Protein AF-A0A9P5NQZ1-F1 (afdb_monomer)

Secondary structure (DSSP, 8-state):
-PPPPP--SSSSTTTS---SS-------TT-----HHHHHHTTEEEEEEESHHHH-TT--S---EEEEEEESSHHHHHHHHH-HHHHHHHHT-SEESS-----S-S----SEEEEEEE-TTS-EEEEEEEEHHHHHHHHHSSS--EEEEEESS---EEEEEETTEEEEEE--EEEEETTEEEEEEESEEEPPP-TTS-EEEEE-HHHHHHHHSEEEEE-HHHHHHHHHHHHHHHHSTTEE--SSGGGGSTTGGG--HHHHHHHHTT-GGGTSPPP---------SEEB--S---HHHHHHHHHHHHHHHHHH--------TTTT-GGGEEEEEE--SS--S-EEEEEEESS-TT-EEEEEE-TTHHHHHHHHHHGGGGGGGB---SEEETTTTEEEEE---EEEHHHHHHHHHHS-TT-HHHHHHHHHHHHHHHHHHHHHHHHHHHH-B-PPP-STHHHHHHHHHGGGHHHHHH-TT-EEETTEEE-HHHHHH-EEEETTEEE--HHHHHHHHHHHHT--S-BEEE-SS-SGGGEEEE-TT-SSTT-EEE---TT-EEE-HHHHHHHHHHHHHSHHHHTTTTTT--TTTTSSEEEEEETTEEEEEE-----HHHHHHHHHHIIIIIHHHHHHHHHTT---TTHHHHHHHHHHHHHHHSS--TT-HHHHHHHHHHHHHHHT--SS-TT--

Sequence (689 aa):
MELPGSNEKQSQVEQEQIRTGPIVAEKWHLGFRYTDRTIKDHNIVGLLAGGSASYNASQTVPRDWDGLIILKDYESVLRLLSDQDALSELLGVGLCKDPMWWSRNGPLEFDAARFCGHTTSGLKKSVKIVAADRLKASLKEPNASGIKILSQKDVRLYSMTYNGGHSWRVQPVTSVSDQLFILHDADIFLSPKDNSGHQYACFGCTMDMLLTGKWIYSTQDTAKLEEYVVRKYSATQGIWIPEDWTTIFSQNTRFPISFRNNLRLRGWERLLPSPSSLPFAMLGNLFWLEDSTPVESIINHFKAKNEAAVSEATTEAVTYPNLHDREKWVSTPIISLFSSNSTALKLTSVQDPGVSVFQKRTAQWKGELAGASQLRVLGNRIHQALHFDPVEGVVYYPWFPGTTIADLRKQYFDLTSMSSEAYELFRVILEAEMRKAEDILTLYCNTTGRQPSETNIQQFFCDRILDGQRLCFLYPLGLTLGGMSYTVDQILSWSVRVNGKHYSCLATTFKEALALLSIEDITVIGLGDGHGGNVLVGEKGDSSAEALRYIDYEAAGRHSPWLDMAKPIYNDVFYSIFYADLLGRDLFADGTVQIKIQEYGVDIKFVFFPDDLTCGIWQVKKQYLLDPFVNYIQSQGFNTDNWNRKVGLALLCCALLTRNFSTRPDLFFANMALGVILAQWNGSNILEF

Solvent-accessible surface area (backbone atoms only — not comparable to full-atom values): 38124 Å² total; per-residue (Å²): 138,88,80,85,84,82,84,81,76,70,73,65,70,75,72,73,69,82,65,96,59,70,60,71,55,75,91,66,88,81,48,66,47,73,50,78,59,59,38,58,82,34,41,51,40,30,33,30,39,17,53,70,59,51,50,39,86,86,64,85,72,91,64,50,36,38,33,41,39,30,16,60,34,62,67,33,44,55,53,42,70,72,33,59,64,62,50,28,42,32,55,46,33,73,42,68,85,61,82,80,79,88,63,90,84,66,90,80,88,60,52,28,38,52,49,57,28,23,26,86,87,68,41,46,39,35,34,39,40,32,15,47,54,55,52,53,51,58,45,65,43,73,57,60,44,65,43,33,27,37,25,66,64,89,68,42,72,40,84,33,68,53,99,90,42,76,30,36,37,50,36,60,66,46,76,73,48,102,61,32,24,34,33,37,44,23,47,38,26,35,33,65,62,47,102,86,61,40,20,48,56,30,40,10,73,68,46,34,40,65,68,68,26,42,71,57,36,45,44,80,78,50,64,54,49,52,54,37,52,48,47,36,59,44,60,42,80,56,57,56,40,55,87,63,54,67,60,35,36,62,61,37,86,69,48,45,69,70,42,51,52,55,56,58,74,68,50,56,73,80,58,41,66,80,59,63,90,69,84,81,70,88,72,70,52,49,28,31,55,87,52,77,70,61,46,65,63,59,49,58,50,44,54,59,47,51,69,55,54,74,72,67,79,75,76,82,77,72,74,69,88,64,82,81,50,63,92,44,44,50,77,42,80,49,81,59,94,68,50,85,83,57,53,40,31,40,34,32,28,67,88,44,76,89,45,50,33,33,38,39,40,29,96,50,48,68,36,26,56,51,11,43,59,68,47,48,84,58,47,87,31,44,68,63,70,64,48,72,41,82,89,78,24,33,41,31,26,70,54,71,77,51,48,31,44,41,58,50,47,51,54,40,68,77,42,62,96,82,40,75,64,34,54,49,43,50,50,53,49,50,50,51,50,47,54,48,24,42,56,50,38,44,40,31,73,72,42,58,43,76,60,78,62,76,35,62,58,63,56,50,57,42,54,38,43,47,92,42,46,36,48,42,69,54,25,77,81,21,42,67,54,98,90,44,75,41,48,53,69,57,60,31,62,18,40,37,28,47,72,86,44,80,49,77,24,50,51,60,52,37,53,49,35,45,67,55,59,75,56,79,78,46,20,14,45,40,56,36,49,67,22,36,49,26,28,31,40,35,59,93,80,56,92,67,75,65,46,54,32,53,48,66,26,52,50,15,29,32,27,45,57,48,58,34,47,17,47,30,50,43,56,49,42,43,34,79,60,80,40,19,71,85,68,72,52,56,42,52,83,74,56,34,32,46,79,45,82,52,100,66,27,39,41,34,45,70,57,81,82,79,51,73,64,34,50,49,46,42,49,38,47,39,67,51,22,49,52,44,47,53,54,44,42,47,76,71,69,48,86,62,82,60,50,43,40,44,28,12,34,35,30,23,45,48,45,59,63,69,66,70,38,58,93,36,56,47,51,43,52,47,28,46,48,52,15,62,54,36,32,70,35,80,72,68,72,90,79,74,129

InterPro domains:
  IPR011009 Protein kinase-like domain superfamily [SSF56112] (351-578)

Foldseek 3Di:
DDDDDDDPPPPPVVVPPPDQDKPQDDPDPLQFQDDPCLCVVLQWAFKWKDDLPQQDPPDPDHAAIEIETEHAAPVSQVVVLVCVVSVCNRRQAPAFPQNDPPDPQDDQDFFWEKGWHAHPVGHIYIYIYGYLVSLVVCLPPLAWFWGFYKYQDPDQWDWFQAPNDIFIEGWAWADLDLRIITTRFIQKWWFPQDPVRAIAIAGTPVLLNLLLTDINTHHPSSVVSVVSSLLSVQSHPRYAAAPLNCSSYRCSVSHDPVSSVVSVVVVSCVNHDDHDPDDDDDTFRYIYRPDAHPLVSSLVSLQSLLVVLVPPPDDDQPADPPPVVCVQWDWDWDDLVQDDQWTWIWTAGNVHRVFIKIKIAHPLLVLQQVQLVQLCSLPPQEFHFSDADNVRRMTITGDFQWDFLLVLVLVLLVDDCPDPSNVVSLVLSLSLLLVVLSSQQSQFSNFKDQDDFPFCLLVVLLVCLVVVVLVCVLAVQAADDPNDHDDPVLQQQAFEAEPNDTFHRNNVLSVVLNVPSNDRLMKTFAQQQQARSQWTWHDPDPPSPTRIHGHDSSRTGIDDPLLRLQLNLQCLLVVCLLCVVVSVDQCVVVVQWDWDDDPRHIYIYHDDDGDSSSVSSLCSCLSSHPVSSLVSVVVVVRDCPCSQLNNLSSNLCSLARPHRCNVRVSSNVNSNSLSRLSNPGDSDRSRDD

pLDDT: mean 85.13, std 14.6, range [32.5, 98.44]

Mean predicted aligned error: 7.92 Å

Organism: Gymnopilus junonius (NCBI:txid109634)

Radius of gyration: 28.87 Å; Cα contacts (8 Å, |Δi|>4): 1225; chains: 1; bounding box: 65×89×86 Å

Structure (mmCIF, N/CA/C/O backbone):
data_AF-A0A9P5NQZ1-F1
#
_entry.id   AF-A0A9P5NQZ1-F1
#
loop_
_atom_site.group_PDB
_atom_site.id
_atom_site.type_symbol
_atom_site.label_atom_id
_atom_site.label_alt_id
_atom_site.label_comp_id
_atom_site.label_asym_id
_atom_site.label_entity_id
_atom_site.label_seq_id
_atom_site.pdbx_PDB_ins_code
_atom_site.Cartn_x
_atom_site.Cartn_y
_atom_site.Cartn_z
_atom_site.occupancy
_atom_site.B_iso_or_equiv
_atom_site.auth_seq_id
_atom_site.auth_comp_id
_atom_site.auth_asym_id
_atom_site.auth_atom_id
_atom_site.pdbx_PDB_model_num
ATOM 1 N N . MET A 1 1 ? -20.304 60.072 47.234 1.00 39.53 1 MET A N 1
ATOM 2 C CA . MET A 1 1 ? -20.923 59.050 46.366 1.00 39.53 1 MET A CA 1
ATOM 3 C C . MET A 1 1 ? -20.087 57.800 46.512 1.00 39.53 1 MET A C 1
ATOM 5 O O . MET A 1 1 ? -19.016 57.719 45.931 1.00 39.53 1 MET A O 1
ATOM 9 N N . GLU A 1 2 ? -20.524 56.915 47.398 1.00 32.50 2 GLU A N 1
ATOM 10 C CA . GLU A 1 2 ? -19.898 55.620 47.655 1.00 32.50 2 GLU A CA 1
ATOM 11 C C . GLU A 1 2 ? -20.460 54.605 46.655 1.00 32.50 2 GLU A C 1
ATOM 13 O O . GLU A 1 2 ? -21.674 54.536 46.456 1.00 32.50 2 GLU A O 1
ATOM 18 N N . LEU A 1 3 ? -19.575 53.856 45.998 1.00 35.09 3 LEU A N 1
ATOM 19 C CA . LEU A 1 3 ? -19.922 52.697 45.177 1.00 35.09 3 LEU A CA 1
ATOM 20 C C . LEU A 1 3 ? -19.773 51.422 46.028 1.00 35.09 3 LEU A C 1
ATOM 22 O O . LEU A 1 3 ? -18.853 51.354 46.845 1.00 35.09 3 LEU A O 1
ATOM 26 N N . PRO A 1 4 ? -20.657 50.422 45.863 1.00 47.75 4 PRO A N 1
ATOM 27 C CA . PRO A 1 4 ? -20.687 49.240 46.713 1.00 47.75 4 PRO A CA 1
ATOM 28 C C . PRO A 1 4 ? -19.607 48.218 46.333 1.00 47.75 4 PRO A C 1
ATOM 30 O O . PRO A 1 4 ? -19.247 48.059 45.166 1.00 47.75 4 PRO A O 1
ATOM 33 N N . GLY A 1 5 ? -19.116 47.524 47.362 1.00 34.97 5 GLY A N 1
ATOM 34 C CA . GLY A 1 5 ? -18.046 46.535 47.300 1.00 34.97 5 GLY A CA 1
ATOM 35 C C . GLY A 1 5 ? -18.376 45.282 46.487 1.00 34.97 5 GLY A C 1
ATOM 36 O O . GLY A 1 5 ? -19.503 44.787 46.461 1.00 34.97 5 GLY A O 1
ATOM 37 N N . SER A 1 6 ? -17.336 44.768 45.839 1.00 39.81 6 SER A N 1
ATOM 38 C CA . SER A 1 6 ? -17.304 43.538 45.059 1.00 39.81 6 SER A CA 1
ATOM 39 C C . SER A 1 6 ? -17.392 42.292 45.946 1.00 39.81 6 SER A C 1
ATOM 41 O O . SER A 1 6 ? -16.604 42.098 46.871 1.00 39.81 6 SER A O 1
ATOM 43 N N . ASN A 1 7 ? -18.344 41.418 45.617 1.00 43.94 7 ASN A N 1
ATOM 44 C CA . ASN A 1 7 ? -18.480 40.065 46.151 1.00 43.94 7 ASN A CA 1
ATOM 45 C C . ASN A 1 7 ? -17.353 39.169 45.610 1.00 43.94 7 ASN A C 1
ATOM 47 O O . ASN A 1 7 ? -17.479 38.563 44.551 1.00 43.94 7 ASN A O 1
ATOM 51 N N . GLU A 1 8 ? -16.261 39.058 46.359 1.00 42.00 8 GLU A N 1
ATOM 52 C CA . GLU A 1 8 ? -15.104 38.212 46.022 1.00 42.00 8 GLU A CA 1
ATOM 53 C C . GLU A 1 8 ? -15.165 36.810 46.671 1.00 42.00 8 GLU A C 1
ATOM 55 O O . GLU A 1 8 ? -14.197 36.060 46.666 1.00 42.00 8 GLU A O 1
ATOM 60 N N . LYS A 1 9 ? -16.319 36.416 47.231 1.00 40.47 9 LYS A N 1
ATOM 61 C CA . LYS A 1 9 ? -16.492 35.129 47.939 1.00 40.47 9 LYS A CA 1
ATOM 62 C C . LYS A 1 9 ? -17.276 34.050 47.187 1.00 40.47 9 LYS A C 1
ATOM 64 O O . LYS A 1 9 ? -17.522 32.991 47.755 1.00 40.47 9 LYS A O 1
ATOM 69 N N . GLN A 1 10 ? -17.639 34.269 45.922 1.00 38.12 10 GLN A N 1
ATOM 70 C CA . GLN A 1 10 ? -18.381 33.274 45.130 1.00 38.12 10 GLN A CA 1
ATOM 71 C C . GLN A 1 10 ? -17.533 32.457 44.140 1.00 38.12 10 GLN A C 1
ATOM 73 O O . GLN A 1 10 ? -18.038 31.465 43.633 1.00 38.12 10 GLN A O 1
ATOM 78 N N . SER A 1 11 ? -16.249 32.774 43.918 1.00 41.50 11 SER A N 1
ATOM 79 C CA . SER A 1 11 ? -15.412 32.021 42.960 1.00 41.50 11 SER A CA 1
ATOM 80 C C . SER A 1 11 ? -14.599 30.866 43.563 1.00 41.50 11 SER A C 1
ATOM 82 O O . SER A 1 11 ? -14.105 30.027 42.816 1.00 41.50 11 SER A O 1
ATOM 84 N N . GLN A 1 12 ? -14.479 30.769 44.893 1.00 36.50 12 GLN A 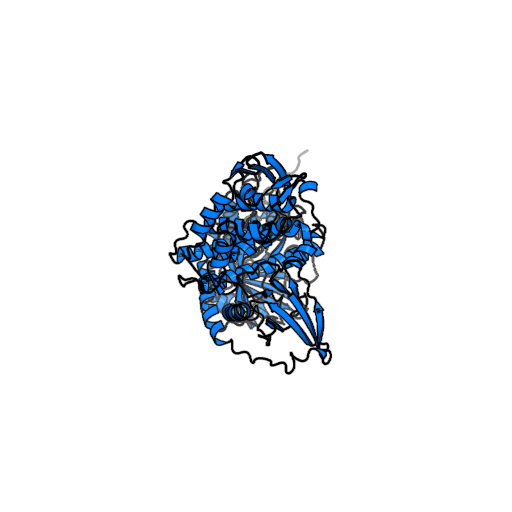N 1
ATOM 85 C CA . GLN A 1 12 ? -13.724 29.681 45.539 1.00 36.50 12 GLN A CA 1
ATOM 86 C C . GLN A 1 12 ? -14.581 28.466 45.925 1.00 36.50 12 GLN A C 1
ATOM 88 O O . GLN A 1 12 ? -14.049 27.372 46.075 1.00 36.50 12 GLN A O 1
ATOM 93 N N . VAL A 1 13 ? -15.908 28.606 46.015 1.00 37.56 13 VAL A N 1
ATOM 94 C CA . VAL A 1 13 ? -16.795 27.492 46.412 1.00 37.56 13 VAL A CA 1
ATOM 95 C C . VAL A 1 13 ? -17.155 26.573 45.230 1.00 37.56 13 VAL A C 1
ATOM 97 O O . VAL A 1 13 ? -17.507 25.417 45.445 1.00 37.56 13 VAL A O 1
ATOM 100 N N . GLU A 1 14 ? -16.978 27.017 43.979 1.00 38.06 14 GLU A N 1
ATOM 101 C CA . GLU A 1 14 ? -17.179 26.169 42.787 1.00 38.06 14 GLU A CA 1
ATOM 102 C C . GLU A 1 14 ? -15.928 25.386 42.348 1.00 38.06 14 GLU A C 1
ATOM 104 O O . GLU A 1 14 ? -16.050 24.448 41.563 1.00 38.06 14 GLU A O 1
ATOM 109 N N . GLN A 1 15 ? -14.735 25.694 42.875 1.00 37.09 15 GLN A N 1
ATOM 110 C CA . GLN A 1 15 ? -13.500 24.980 42.508 1.00 37.09 15 GLN A CA 1
ATOM 111 C C . GLN A 1 15 ? -13.122 23.825 43.454 1.00 37.09 15 GLN A C 1
ATOM 113 O O . GLN A 1 15 ? -12.285 23.003 43.091 1.00 37.09 15 GLN A O 1
ATOM 118 N N . GLU A 1 16 ? -13.769 23.689 44.618 1.00 34.66 16 GLU A N 1
ATOM 119 C CA . GLU A 1 16 ? -13.409 22.680 45.636 1.00 34.66 16 GLU A CA 1
ATOM 120 C C . GLU A 1 16 ? -14.413 21.519 45.801 1.00 34.66 16 GLU A C 1
ATOM 122 O O . GLU A 1 16 ? -14.252 20.667 46.673 1.00 34.66 16 GLU A O 1
ATOM 127 N N . GLN A 1 17 ? -15.420 21.402 44.926 1.00 34.56 17 GLN A N 1
ATOM 128 C CA . GLN A 1 17 ? -16.344 20.254 44.889 1.00 34.56 17 GLN A CA 1
ATOM 129 C C . GLN A 1 17 ? -16.110 19.315 43.693 1.00 34.56 17 GLN A C 1
ATOM 131 O O . GLN A 1 17 ? -17.052 18.847 43.056 1.00 34.56 17 GLN A O 1
ATOM 136 N N . ILE A 1 18 ? -14.857 18.936 43.428 1.00 41.06 18 ILE A N 1
ATOM 137 C CA . ILE A 1 18 ? -14.577 17.720 42.646 1.00 41.06 18 ILE A CA 1
ATOM 138 C C . ILE A 1 18 ? -14.671 16.528 43.607 1.00 41.06 18 ILE A C 1
ATOM 140 O O . ILE A 1 18 ? -13.705 16.083 44.222 1.00 41.06 18 ILE A O 1
ATOM 144 N N . ARG A 1 19 ? -15.912 16.069 43.792 1.00 38.12 19 ARG A N 1
ATOM 145 C CA . ARG A 1 19 ? -16.296 14.899 44.589 1.00 38.12 19 ARG A CA 1
ATOM 146 C C . ARG A 1 19 ? -15.542 13.650 44.120 1.00 38.12 19 ARG A C 1
ATOM 148 O O . ARG A 1 19 ? -15.559 13.311 42.945 1.00 38.12 19 ARG A O 1
ATOM 155 N N . THR A 1 20 ? -14.987 12.903 45.068 1.00 42.62 20 THR A N 1
ATOM 156 C CA . THR A 1 20 ? -14.274 11.624 44.886 1.00 42.62 20 THR A CA 1
ATOM 157 C C . THR A 1 20 ? -15.181 10.416 44.595 1.00 42.62 20 THR A C 1
ATOM 159 O O . THR A 1 20 ? -14.721 9.276 44.657 1.00 42.62 20 THR A O 1
ATOM 162 N N . GLY A 1 21 ? -16.456 10.637 44.261 1.00 43.50 21 GLY A N 1
ATOM 163 C CA . GLY A 1 21 ? -17.379 9.591 43.809 1.00 43.50 21 GLY A CA 1
ATOM 164 C C . GLY A 1 21 ? -17.393 9.462 42.280 1.00 43.50 21 GLY A C 1
ATOM 165 O O . GLY A 1 21 ? -17.012 10.411 41.595 1.00 43.50 21 GLY A O 1
ATOM 166 N N . PRO A 1 22 ? -17.834 8.321 41.717 1.00 48.22 22 PRO A N 1
ATOM 167 C CA . PRO A 1 22 ? -18.026 8.200 40.274 1.00 48.22 22 PRO A CA 1
ATOM 168 C C . PRO A 1 22 ? -18.966 9.310 39.789 1.00 48.22 22 PRO A C 1
ATOM 170 O O . PRO A 1 22 ? -20.058 9.491 40.333 1.00 48.22 22 PRO A O 1
ATOM 173 N N . ILE A 1 23 ? -18.533 10.068 38.779 1.00 50.69 23 ILE A N 1
ATOM 174 C CA . ILE A 1 23 ? -19.374 11.063 38.111 1.00 50.69 23 ILE A CA 1
ATOM 175 C C . ILE A 1 23 ? -20.426 10.282 37.324 1.00 50.69 23 ILE A C 1
ATOM 177 O O . ILE A 1 23 ? -20.206 9.888 36.182 1.00 50.69 23 ILE A O 1
ATOM 181 N N . VAL A 1 24 ? -21.569 10.020 37.953 1.00 48.69 24 VAL A N 1
ATOM 182 C CA . VAL A 1 24 ? -22.776 9.608 37.240 1.00 48.69 24 VAL A CA 1
ATOM 183 C C . VAL A 1 24 ? -23.344 10.890 36.649 1.00 48.69 24 VAL A C 1
ATOM 185 O O . VAL A 1 24 ? -24.091 11.611 37.310 1.00 48.69 24 VAL A O 1
ATOM 188 N N . ALA A 1 25 ? -22.913 11.229 35.433 1.00 49.88 25 ALA A N 1
ATOM 189 C CA . ALA A 1 25 ? -23.568 12.284 34.673 1.00 49.88 25 ALA A CA 1
ATOM 190 C C . ALA A 1 25 ? -25.067 11.946 34.602 1.00 49.88 25 ALA A C 1
ATOM 192 O O . ALA A 1 25 ? -25.410 10.769 34.451 1.00 49.88 25 ALA A O 1
ATOM 193 N N . GLU A 1 26 ? -25.947 12.948 34.751 1.00 47.88 26 GLU A N 1
ATOM 194 C CA . GLU A 1 26 ? -27.403 12.814 34.561 1.00 47.88 26 GLU A CA 1
ATOM 195 C C . GLU A 1 26 ? -27.695 11.807 33.451 1.00 47.88 26 GLU A C 1
ATOM 197 O O . GLU A 1 26 ? -27.022 11.874 32.434 1.00 47.88 26 GLU A O 1
ATOM 202 N N . LYS A 1 27 ? -28.624 10.856 33.622 1.00 51.75 27 LYS A N 1
ATOM 203 C CA . LYS A 1 27 ? -28.906 9.798 32.631 1.00 51.75 27 LYS A CA 1
ATOM 204 C C . LYS A 1 27 ? -29.138 10.390 31.232 1.00 51.75 27 LYS A C 1
ATOM 206 O O . LYS A 1 27 ? -30.264 10.689 30.848 1.00 51.75 27 LYS A O 1
ATOM 211 N N . TRP A 1 28 ? -28.067 10.550 30.463 1.00 52.44 28 TRP A N 1
ATOM 212 C CA . TRP A 1 28 ? -28.120 11.082 29.115 1.00 52.44 28 TRP A CA 1
ATOM 213 C C . TRP A 1 28 ? -28.753 10.010 28.235 1.00 52.44 28 TRP A C 1
ATOM 215 O O . TRP A 1 28 ? -28.362 8.842 28.266 1.00 52.44 28 TRP A O 1
ATOM 225 N N . HIS A 1 29 ? -29.718 10.413 27.411 1.00 59.75 29 HIS A N 1
ATOM 226 C CA . HIS A 1 29 ? -30.444 9.554 26.473 1.00 59.75 29 HIS A CA 1
ATOM 227 C C . HIS A 1 29 ? -29.582 9.059 25.289 1.00 59.75 29 HIS A C 1
ATOM 229 O O . HIS A 1 29 ? -30.100 8.812 24.206 1.00 59.75 29 HIS A O 1
ATOM 235 N N . LEU A 1 30 ? -28.269 8.870 25.467 1.00 63.72 30 LEU A N 1
ATOM 236 C CA . LEU A 1 30 ? -27.383 8.281 24.448 1.00 63.72 30 LEU A CA 1
ATOM 237 C C . LEU A 1 30 ? -27.622 6.769 24.273 1.00 63.72 30 LEU A C 1
ATOM 239 O O . LEU A 1 30 ? -27.078 6.126 23.373 1.00 63.72 30 LEU A O 1
ATOM 243 N N . GLY A 1 31 ? -28.502 6.199 25.102 1.00 63.38 31 GLY A N 1
ATOM 244 C CA . GLY A 1 31 ? -29.065 4.874 24.893 1.00 63.38 31 GLY A CA 1
ATOM 245 C C . GLY A 1 31 ? -28.132 3.731 25.276 1.00 63.38 31 GLY A C 1
ATOM 246 O O . GLY A 1 31 ? -28.363 2.620 24.802 1.00 63.38 31 GLY A O 1
ATOM 247 N N . PHE A 1 32 ? -27.115 3.984 26.104 1.00 70.31 32 PHE A N 1
ATOM 248 C CA . PHE A 1 32 ? -26.500 2.921 26.895 1.00 70.31 32 PHE A CA 1
ATOM 249 C C . PHE A 1 32 ? -27.505 2.451 27.946 1.00 70.31 32 PHE A C 1
ATOM 251 O O . PHE A 1 32 ? -28.112 3.271 28.640 1.00 70.31 32 PHE A O 1
ATOM 258 N N . ARG A 1 33 ? -27.686 1.138 28.063 1.00 77.00 33 ARG A N 1
ATOM 259 C CA . ARG A 1 33 ? -28.499 0.522 29.113 1.00 77.00 33 ARG A CA 1
ATOM 260 C C . ARG A 1 33 ? -27.576 -0.367 29.925 1.00 77.00 33 ARG A C 1
ATOM 262 O O . ARG A 1 33 ? -27.416 -1.536 29.621 1.00 77.00 33 ARG A O 1
ATOM 269 N N . TYR A 1 34 ? -26.908 0.212 30.915 1.00 76.50 34 TYR A N 1
ATOM 270 C CA . TYR A 1 34 ? -26.087 -0.569 31.831 1.00 76.50 34 TYR A CA 1
ATOM 271 C C . TYR A 1 34 ? -26.797 -0.731 33.166 1.00 76.50 34 TYR A C 1
ATOM 273 O O . TYR A 1 34 ? -27.486 0.173 33.646 1.00 76.50 34 TYR A O 1
ATOM 281 N N . THR A 1 35 ? -26.587 -1.888 33.776 1.00 81.44 35 THR A N 1
ATOM 282 C CA . THR A 1 35 ? -26.879 -2.105 35.187 1.00 81.44 35 THR A CA 1
ATOM 283 C C . THR A 1 35 ? -25.578 -2.010 35.982 1.00 81.44 35 THR A C 1
ATOM 285 O O . THR A 1 35 ? -24.496 -2.294 35.460 1.00 81.44 35 THR A O 1
ATOM 288 N N . ASP A 1 36 ? -25.664 -1.650 37.265 1.00 85.38 36 ASP A N 1
ATOM 289 C CA . ASP A 1 36 ? -24.504 -1.714 38.171 1.00 85.38 36 ASP A CA 1
ATOM 290 C C . ASP A 1 36 ? -23.893 -3.119 38.203 1.00 85.38 36 ASP A C 1
ATOM 292 O O . ASP A 1 36 ? -22.697 -3.279 38.437 1.00 85.38 36 ASP A O 1
ATOM 296 N N . ARG A 1 37 ? -24.722 -4.137 37.946 1.00 87.88 37 ARG A N 1
ATOM 297 C CA . ARG A 1 37 ? -24.302 -5.523 37.803 1.00 87.88 37 ARG A CA 1
ATOM 298 C C . ARG A 1 37 ? -23.396 -5.705 36.585 1.00 87.88 37 ARG A C 1
ATOM 300 O O . ARG A 1 37 ? -22.275 -6.147 36.772 1.00 87.88 37 ARG A O 1
ATOM 307 N N . THR A 1 38 ? -23.806 -5.287 35.386 1.00 90.81 38 THR A N 1
ATOM 308 C CA . THR A 1 38 ? -22.975 -5.399 34.169 1.00 90.81 38 THR A CA 1
ATOM 309 C C . THR A 1 38 ? -21.626 -4.685 34.329 1.00 90.81 38 THR A C 1
ATOM 311 O O . THR A 1 38 ? -20.588 -5.224 33.956 1.00 90.81 38 THR A O 1
ATOM 314 N N . ILE A 1 39 ? -21.604 -3.491 34.937 1.00 92.19 39 ILE A N 1
ATOM 315 C CA . ILE A 1 39 ? -20.343 -2.774 35.203 1.00 92.19 39 ILE A CA 1
ATOM 316 C C . ILE A 1 39 ? -19.417 -3.592 36.113 1.00 92.19 39 ILE A C 1
ATOM 318 O O . ILE A 1 39 ? -18.221 -3.693 35.833 1.00 92.19 39 ILE A O 1
ATOM 322 N N . LYS A 1 40 ? -19.957 -4.173 37.191 1.00 92.88 40 LYS A N 1
ATOM 323 C CA . LYS A 1 40 ? -19.186 -4.953 38.171 1.00 92.88 40 LYS A CA 1
ATOM 324 C C . LYS A 1 40 ? -18.750 -6.312 37.624 1.00 92.88 40 LYS A C 1
ATOM 326 O O . LYS A 1 40 ? -17.569 -6.630 37.715 1.00 92.88 40 LYS A O 1
ATOM 331 N N . ASP A 1 41 ? -19.662 -7.071 37.024 1.00 94.81 41 ASP A N 1
ATOM 332 C CA . ASP A 1 41 ? -19.429 -8.441 36.543 1.00 94.81 41 ASP A CA 1
ATOM 333 C C . ASP A 1 41 ? -18.336 -8.478 35.449 1.00 94.81 41 ASP A C 1
ATOM 335 O O . ASP A 1 41 ? -17.543 -9.424 35.365 1.00 94.81 41 ASP A O 1
ATOM 339 N N . HIS A 1 42 ? -18.217 -7.398 34.666 1.00 95.88 42 HIS A N 1
ATOM 340 C CA . HIS A 1 42 ? -17.207 -7.259 33.613 1.00 95.88 42 HIS A CA 1
ATOM 341 C C . HIS A 1 42 ? -16.046 -6.318 33.963 1.00 95.88 42 HIS A C 1
ATOM 343 O O . HIS A 1 42 ? -15.214 -6.063 33.103 1.00 95.88 42 HIS A O 1
ATOM 349 N N . ASN A 1 43 ? -15.935 -5.806 35.195 1.00 96.62 43 ASN A N 1
ATOM 350 C CA . ASN A 1 43 ? -14.869 -4.870 35.592 1.00 96.62 43 ASN A CA 1
ATOM 351 C C . ASN A 1 43 ? -14.722 -3.658 34.644 1.00 96.62 43 ASN A C 1
ATOM 353 O O . ASN A 1 43 ? -13.608 -3.268 34.269 1.00 96.62 43 ASN A O 1
ATOM 357 N N . ILE A 1 44 ? -15.843 -3.064 34.234 1.00 96.50 44 ILE A N 1
ATOM 358 C CA . ILE A 1 44 ? -15.831 -1.853 33.412 1.00 96.50 44 ILE A CA 1
ATOM 359 C C . ILE A 1 44 ? -15.322 -0.700 34.283 1.00 96.50 44 ILE A C 1
ATOM 361 O O . ILE A 1 44 ? -15.860 -0.432 35.359 1.00 96.50 44 ILE A O 1
ATOM 365 N N . VAL A 1 45 ? -14.284 -0.005 33.815 1.00 96.56 45 VAL A N 1
ATOM 366 C CA . VAL A 1 45 ? -13.689 1.162 34.493 1.00 96.56 45 VAL A CA 1
ATOM 367 C C . VAL A 1 45 ? -13.978 2.476 33.768 1.00 96.56 45 VAL A C 1
ATOM 369 O O . VAL A 1 45 ? -13.778 3.544 34.347 1.00 96.56 45 VAL A O 1
ATOM 372 N N . GLY A 1 46 ? -14.471 2.403 32.529 1.00 96.00 46 GLY A N 1
ATOM 373 C CA . GLY A 1 46 ? -14.822 3.561 31.720 1.00 96.00 46 GLY A CA 1
ATOM 374 C C . GLY A 1 46 ? -15.803 3.237 30.595 1.00 96.00 46 GLY A C 1
ATOM 375 O O . GLY A 1 46 ? -15.682 2.205 29.941 1.00 96.00 46 GLY A O 1
ATOM 376 N N . LEU A 1 47 ? -16.751 4.140 30.353 1.00 95.62 47 LEU A N 1
ATOM 377 C CA . LEU A 1 47 ? -17.655 4.145 29.203 1.00 95.62 47 LEU A CA 1
ATOM 378 C C . LEU A 1 47 ? -17.676 5.549 28.603 1.00 95.62 47 LEU A C 1
ATOM 380 O O . LEU A 1 47 ? -18.053 6.506 29.286 1.00 95.62 47 LEU A O 1
ATOM 384 N N . LEU A 1 48 ? -17.319 5.658 27.326 1.00 93.94 48 LEU A N 1
ATOM 385 C CA . LEU A 1 48 ? -17.408 6.896 26.561 1.00 93.94 48 LEU A CA 1
ATOM 386 C C . LEU A 1 48 ? -18.335 6.736 25.362 1.00 93.94 48 LEU A C 1
ATOM 388 O O . LEU A 1 48 ? -18.307 5.721 24.664 1.00 93.94 48 LEU A O 1
ATOM 392 N N . ALA A 1 49 ? -19.082 7.799 25.084 1.00 92.38 49 ALA A N 1
ATOM 393 C CA . ALA A 1 49 ? -19.780 7.997 23.823 1.00 92.38 49 ALA A CA 1
ATOM 394 C C . ALA A 1 49 ? -19.164 9.175 23.067 1.00 92.38 49 ALA A C 1
ATOM 396 O O . ALA A 1 49 ? -19.034 10.272 23.612 1.00 92.38 49 ALA A O 1
ATOM 397 N N . GLY A 1 50 ? -18.821 8.957 21.807 1.00 89.62 50 GLY A N 1
ATOM 398 C CA . GLY A 1 50 ? -18.347 9.969 20.876 1.00 89.62 50 GLY A CA 1
ATOM 399 C C . GLY A 1 50 ? -19.192 10.068 19.606 1.00 89.62 50 GLY A C 1
ATOM 400 O O . GLY A 1 50 ? -20.342 9.626 19.542 1.00 89.62 50 GLY A O 1
ATOM 401 N N . GLY A 1 51 ? -18.596 10.658 18.570 1.00 82.06 51 GLY A N 1
ATOM 402 C CA . GLY A 1 51 ? -19.253 10.916 17.290 1.00 82.06 51 GLY A CA 1
ATOM 403 C C . GLY A 1 51 ? -20.140 12.163 17.312 1.00 82.06 51 GLY A C 1
ATOM 404 O O . GLY A 1 51 ? -20.221 12.891 18.297 1.00 82.06 51 GLY A O 1
ATOM 405 N N . SER A 1 52 ? -20.848 12.434 16.211 1.00 73.31 52 SER A N 1
ATOM 406 C CA . SER A 1 52 ? -21.638 13.673 16.087 1.00 73.31 52 SER A CA 1
ATOM 407 C C . SER A 1 52 ? -22.701 13.850 17.179 1.00 73.31 52 SER A C 1
ATOM 409 O O . SER A 1 52 ? -23.068 14.982 17.486 1.00 73.31 52 SER A O 1
ATOM 411 N N . ALA A 1 53 ? -23.167 12.746 17.774 1.00 75.62 53 ALA A N 1
ATOM 412 C CA . ALA A 1 53 ? -24.126 12.766 18.872 1.00 75.62 53 ALA A CA 1
ATOM 413 C C . ALA A 1 53 ? -23.528 13.305 20.186 1.00 75.62 53 ALA A C 1
ATOM 415 O O . ALA A 1 53 ? -24.254 13.898 20.980 1.00 75.62 53 ALA A O 1
ATOM 416 N N . SER A 1 54 ? -22.222 13.135 20.427 1.00 78.25 54 SER A N 1
ATOM 417 C CA . SER A 1 54 ? -21.566 13.657 21.634 1.00 78.25 54 SER A CA 1
ATOM 418 C C . SER A 1 54 ? -21.148 15.122 21.486 1.00 78.25 54 SER A C 1
ATOM 420 O O . SER A 1 54 ? -21.166 15.863 22.467 1.00 78.25 54 SER A O 1
ATOM 422 N N . TYR A 1 55 ? -20.794 15.552 20.269 1.00 82.75 55 TYR A N 1
ATOM 423 C CA . TYR A 1 55 ? -20.282 16.903 20.016 1.00 82.75 55 TYR A CA 1
ATOM 424 C C . TYR A 1 55 ? -21.381 17.971 20.017 1.00 82.75 55 TYR A C 1
ATOM 426 O O . TYR A 1 55 ? -21.105 19.138 20.298 1.00 82.75 55 TYR A O 1
ATOM 434 N N . ASN A 1 56 ? -22.627 17.595 19.703 1.00 80.56 56 ASN A N 1
ATOM 435 C CA . ASN A 1 56 ? -23.735 18.533 19.563 1.00 80.56 56 ASN A CA 1
ATOM 436 C C . ASN A 1 56 ? -24.845 18.287 20.595 1.00 80.56 56 ASN A C 1
ATOM 438 O O . ASN A 1 56 ? -25.847 17.633 20.314 1.00 80.56 56 ASN A O 1
ATOM 442 N N . ALA A 1 57 ? -24.688 18.881 21.782 1.00 69.12 57 ALA A N 1
ATOM 443 C CA . ALA A 1 57 ? -25.635 18.760 22.895 1.00 69.12 57 ALA A CA 1
ATOM 444 C C . ALA A 1 57 ? -27.059 19.272 22.588 1.00 69.12 57 ALA A C 1
ATOM 446 O O . ALA A 1 57 ? -27.984 18.966 23.333 1.00 69.12 57 ALA A O 1
ATOM 447 N N . SER A 1 58 ? -27.245 20.045 21.512 1.00 74.44 58 SER A N 1
ATOM 448 C CA . SER A 1 58 ? -28.549 20.605 21.130 1.00 74.44 58 SER A CA 1
ATOM 449 C C . SER A 1 58 ? -29.403 19.676 20.258 1.00 74.44 58 SER A C 1
ATOM 451 O O . SER A 1 58 ? -30.565 19.981 19.993 1.00 74.44 58 SER A O 1
ATOM 453 N N . GLN A 1 59 ? -28.858 18.547 19.790 1.00 71.12 59 GLN A N 1
ATOM 454 C CA . GLN A 1 59 ? -29.584 17.656 18.887 1.00 71.12 59 GLN A CA 1
ATOM 455 C C . GLN A 1 59 ? -30.490 16.682 19.645 1.00 71.12 59 GLN A C 1
ATOM 457 O O . GLN A 1 59 ? -30.034 15.870 20.442 1.00 71.12 59 GLN A O 1
ATOM 462 N N . THR A 1 60 ? -31.785 16.733 19.334 1.00 74.94 60 THR A N 1
ATOM 463 C CA . THR A 1 60 ? -32.818 15.838 19.882 1.00 74.94 60 THR A CA 1
ATOM 464 C C . THR A 1 60 ? -33.037 14.579 19.042 1.00 74.94 60 THR A C 1
ATOM 466 O O . THR A 1 60 ? -33.659 13.627 19.509 1.00 74.94 60 THR A O 1
ATOM 469 N N . VAL A 1 61 ? -32.543 14.557 17.799 1.00 79.06 61 VAL A N 1
ATOM 470 C CA . VAL A 1 61 ? -32.748 13.438 16.871 1.00 79.06 61 VAL A CA 1
ATOM 471 C C . VAL A 1 61 ? -31.738 12.326 17.170 1.00 79.06 61 VAL A C 1
ATOM 473 O O . VAL A 1 61 ? -30.535 12.602 17.170 1.00 79.06 61 VAL A O 1
ATOM 476 N N . PRO A 1 62 ? -32.187 11.075 17.378 1.00 81.56 62 PRO A N 1
ATOM 477 C CA . PRO A 1 62 ? -31.294 9.936 17.544 1.00 81.56 62 PRO A CA 1
ATOM 478 C C . PRO A 1 62 ? -30.360 9.768 16.338 1.00 81.56 62 PRO A C 1
ATOM 480 O O . PRO A 1 62 ? -30.794 9.864 15.190 1.00 81.56 62 PRO A O 1
ATOM 483 N N . ARG A 1 63 ? -29.075 9.513 16.593 1.00 85.19 63 ARG A N 1
ATOM 484 C CA . ARG A 1 63 ? -28.047 9.327 15.561 1.00 85.19 63 ARG A CA 1
ATOM 485 C C . ARG A 1 63 ? -27.163 8.138 15.885 1.00 85.19 63 ARG A C 1
ATOM 487 O O . ARG A 1 63 ? -27.084 7.707 17.038 1.00 85.19 63 ARG A O 1
ATOM 494 N N . ASP A 1 64 ? -26.472 7.669 14.857 1.00 88.69 64 ASP A N 1
ATOM 495 C CA . ASP A 1 64 ? -25.349 6.761 15.013 1.00 88.69 64 ASP A CA 1
ATOM 496 C C . ASP A 1 64 ? -24.306 7.370 15.951 1.00 88.69 64 ASP A C 1
ATOM 498 O O . ASP A 1 64 ? -24.045 8.582 15.924 1.00 88.69 64 ASP A O 1
ATOM 502 N N . TRP A 1 65 ? -23.689 6.524 16.768 1.00 89.06 65 TRP A N 1
ATOM 503 C CA . TRP A 1 65 ? -22.580 6.940 17.611 1.00 89.06 65 TRP A CA 1
ATOM 504 C C . TRP A 1 65 ? -21.517 5.853 17.722 1.00 89.06 65 TRP A C 1
ATOM 506 O O . TRP A 1 65 ? -21.785 4.652 17.602 1.00 89.06 65 TRP A O 1
ATOM 516 N N . ASP A 1 66 ? -20.295 6.321 17.948 1.00 92.50 66 ASP A N 1
ATOM 517 C CA . ASP A 1 66 ? -19.122 5.499 18.207 1.00 92.50 66 ASP A CA 1
ATOM 518 C C . ASP A 1 66 ? -18.722 5.667 19.676 1.00 92.50 66 ASP A C 1
ATOM 520 O O . ASP A 1 66 ? -18.943 6.731 20.248 1.00 92.50 66 ASP A O 1
ATOM 524 N N . GLY A 1 67 ? -18.156 4.654 20.320 1.00 94.38 67 GLY A N 1
ATOM 525 C CA . GLY A 1 67 ? -17.771 4.753 21.726 1.00 94.38 67 GLY A CA 1
ATOM 526 C C . GLY A 1 67 ? -16.575 3.903 22.105 1.00 94.38 67 GLY A C 1
ATOM 527 O O . GLY A 1 67 ? -15.989 3.194 21.283 1.00 94.38 67 GLY A O 1
ATOM 528 N N . LEU A 1 68 ? -16.220 3.988 23.380 1.00 96.38 68 LEU A N 1
ATOM 529 C CA . LEU A 1 68 ? -15.090 3.278 23.958 1.00 96.38 68 LEU A CA 1
ATOM 530 C C . LEU A 1 68 ? -15.509 2.683 25.307 1.00 96.38 68 LEU A C 1
ATOM 532 O O . LEU A 1 68 ? -15.987 3.395 26.189 1.00 96.38 68 LEU A O 1
ATOM 536 N N . ILE A 1 69 ? -15.346 1.371 25.444 1.00 97.00 69 ILE A N 1
ATOM 537 C CA . ILE A 1 69 ? -15.513 0.625 26.688 1.00 97.00 69 ILE A CA 1
ATOM 538 C C . ILE A 1 69 ? -14.113 0.297 27.186 1.00 97.00 69 ILE A C 1
ATOM 540 O O . ILE A 1 69 ? -13.352 -0.387 26.503 1.00 97.00 69 ILE A O 1
ATOM 544 N N . ILE A 1 70 ? -13.778 0.790 28.373 1.00 97.50 70 ILE A N 1
ATOM 545 C CA . ILE A 1 70 ? -12.488 0.556 29.011 1.00 97.50 70 ILE A CA 1
ATOM 546 C C . ILE A 1 70 ? -12.713 -0.413 30.165 1.00 97.50 70 ILE A C 1
ATOM 548 O O . ILE A 1 70 ? -13.465 -0.113 31.097 1.00 97.50 70 ILE A O 1
ATOM 552 N N . LEU A 1 71 ? -12.058 -1.568 30.105 1.00 97.38 71 LEU A N 1
ATOM 553 C CA . LEU A 1 71 ? -12.095 -2.586 31.154 1.00 97.38 71 LEU A CA 1
ATOM 554 C C . LEU A 1 71 ? -10.781 -2.602 31.919 1.00 97.38 71 LEU A C 1
ATOM 556 O O . LEU A 1 71 ? -9.765 -2.106 31.439 1.00 97.38 71 LEU A O 1
ATOM 560 N N . LYS A 1 72 ? -10.802 -3.144 33.134 1.00 96.19 72 LYS A N 1
ATOM 561 C CA . LYS A 1 72 ? -9.632 -3.147 34.016 1.00 96.19 72 LYS A CA 1
ATOM 562 C C . LYS A 1 72 ? -8.406 -3.833 33.396 1.00 96.19 72 LYS A C 1
ATOM 564 O O . LYS A 1 72 ? -7.305 -3.298 33.498 1.00 96.19 72 LYS A O 1
ATOM 569 N N . ASP A 1 73 ? -8.617 -4.989 32.776 1.00 95.19 73 ASP A N 1
ATOM 570 C CA . ASP A 1 73 ? -7.583 -5.896 32.275 1.00 95.19 73 ASP A CA 1
ATOM 571 C C . ASP A 1 73 ? -8.072 -6.674 31.040 1.00 95.19 73 ASP A C 1
ATOM 573 O O . ASP A 1 73 ? -9.256 -6.654 30.684 1.00 95.19 73 ASP A O 1
ATOM 577 N N . TYR A 1 74 ? -7.142 -7.353 30.364 1.00 93.69 74 TYR A N 1
ATOM 578 C CA . TYR A 1 74 ? -7.420 -8.113 29.142 1.00 93.69 74 TYR A CA 1
ATOM 579 C C . TYR A 1 74 ? -8.375 -9.298 29.360 1.00 93.69 74 TYR A C 1
ATOM 581 O O . TYR A 1 74 ? -9.210 -9.586 28.506 1.00 93.69 74 TYR A O 1
ATOM 589 N N . GLU A 1 75 ? -8.319 -9.963 30.516 1.00 93.75 75 GLU A N 1
ATOM 590 C CA . GLU A 1 75 ? -9.242 -11.062 30.831 1.00 93.75 75 GLU A CA 1
ATOM 591 C C . GLU A 1 75 ? -10.694 -10.566 30.883 1.00 93.75 75 GLU A C 1
ATOM 593 O O . GLU A 1 75 ? -11.609 -11.217 30.376 1.00 93.75 75 GLU A O 1
ATOM 598 N N . SER A 1 76 ? -10.902 -9.369 31.433 1.00 95.56 76 SER A N 1
ATOM 599 C CA . SER A 1 76 ? -12.209 -8.720 31.462 1.00 95.56 76 SER A CA 1
ATOM 600 C C . SER A 1 76 ? -12.714 -8.382 30.053 1.00 95.56 76 SER A C 1
ATOM 602 O O . SER A 1 76 ? -13.908 -8.543 29.793 1.00 95.56 76 SER A O 1
ATOM 604 N N . VAL A 1 77 ? -11.826 -7.994 29.121 1.00 94.38 77 VAL A N 1
ATOM 605 C CA . VAL A 1 77 ? -12.175 -7.837 27.693 1.00 94.38 77 VAL A CA 1
ATOM 606 C C . VAL A 1 77 ? -12.704 -9.159 27.136 1.00 94.38 77 VAL A C 1
ATOM 608 O O . VAL A 1 77 ? -13.819 -9.192 26.623 1.00 94.38 77 VAL A O 1
ATOM 611 N N . LEU A 1 78 ? -11.964 -10.261 27.295 1.00 91.62 78 LEU A N 1
ATOM 612 C CA . LEU A 1 78 ? -12.383 -11.579 26.797 1.00 91.62 78 LEU A CA 1
ATOM 613 C C . LEU A 1 78 ? -13.710 -12.046 27.411 1.00 91.62 78 LEU A C 1
ATOM 615 O O . LEU A 1 78 ? -14.554 -12.610 26.711 1.00 91.62 78 LEU A O 1
ATOM 619 N N . ARG A 1 79 ? -13.918 -11.779 28.707 1.00 93.12 79 ARG A N 1
ATOM 620 C CA . ARG A 1 79 ? -15.164 -12.102 29.410 1.00 93.12 79 ARG A CA 1
ATOM 621 C C . ARG A 1 79 ? -16.352 -11.336 28.833 1.00 93.12 79 ARG A C 1
ATOM 623 O O . ARG A 1 79 ? -17.373 -11.955 28.565 1.00 93.12 79 ARG A O 1
ATOM 630 N N . LEU A 1 80 ? -16.222 -10.022 28.616 1.00 93.31 80 LEU A N 1
ATOM 631 C CA . LEU A 1 80 ? -17.290 -9.217 28.011 1.00 93.31 80 LEU A CA 1
ATOM 632 C C . LEU A 1 80 ? -17.556 -9.619 26.554 1.00 93.31 80 LEU A C 1
ATOM 634 O O . LEU A 1 80 ? -18.707 -9.707 26.150 1.00 93.31 80 LEU A O 1
ATOM 638 N N . LEU A 1 81 ? -16.514 -9.907 25.770 1.00 90.56 81 LEU A N 1
ATOM 639 C CA . LEU A 1 81 ? -16.675 -10.370 24.386 1.00 90.56 81 LEU A CA 1
ATOM 640 C C . LEU A 1 81 ? -17.368 -11.738 24.287 1.00 90.56 81 LEU A C 1
ATOM 642 O O . LEU A 1 81 ? -18.023 -12.024 23.286 1.00 90.56 81 LEU A O 1
ATOM 646 N N . SER A 1 82 ? -17.230 -12.573 25.319 1.00 89.00 82 SER A N 1
ATOM 647 C CA . SER A 1 82 ? -17.922 -13.863 25.420 1.00 89.00 82 SER A CA 1
ATOM 648 C C . SER A 1 82 ? -19.381 -13.728 25.877 1.00 89.00 82 SER A C 1
ATOM 650 O O . SER A 1 82 ? -20.149 -14.671 25.710 1.00 89.00 82 SER A O 1
ATOM 652 N N . ASP A 1 83 ? -19.772 -12.577 26.433 1.00 91.94 83 ASP A N 1
ATOM 653 C CA . ASP A 1 83 ? -21.118 -12.292 26.935 1.00 91.94 83 ASP A CA 1
ATOM 654 C C . ASP A 1 83 ? -21.856 -11.335 25.983 1.00 91.94 83 ASP A C 1
ATOM 656 O O . ASP A 1 83 ? -21.951 -10.119 26.187 1.00 91.94 83 ASP A O 1
ATOM 660 N N . GLN A 1 84 ? -22.346 -11.897 24.875 1.00 87.25 84 GLN A N 1
ATOM 661 C CA . GLN A 1 84 ? -23.022 -11.122 23.832 1.00 87.25 84 GLN A CA 1
ATOM 662 C C . GLN A 1 84 ? -24.318 -10.475 24.321 1.00 87.25 84 GLN A C 1
ATOM 664 O O . GLN A 1 84 ? -24.676 -9.407 23.819 1.00 87.25 84 GLN A O 1
ATOM 669 N N . ASP A 1 85 ? -24.999 -11.089 25.288 1.00 89.38 85 ASP A N 1
ATOM 670 C CA . ASP A 1 85 ? -26.223 -10.549 25.870 1.00 89.38 85 ASP A CA 1
ATOM 671 C C . ASP A 1 85 ? -25.904 -9.299 26.685 1.00 89.38 85 ASP A C 1
ATOM 673 O O . ASP A 1 85 ? -26.505 -8.251 26.443 1.00 89.38 85 ASP A O 1
ATOM 677 N N . ALA A 1 86 ? -24.891 -9.354 27.559 1.00 91.81 86 ALA A N 1
ATOM 678 C CA . ALA A 1 86 ? -24.444 -8.190 28.316 1.00 91.81 86 ALA A CA 1
ATOM 679 C C . ALA A 1 86 ? -23.977 -7.054 27.400 1.00 91.81 86 ALA A C 1
ATOM 681 O O . ALA A 1 86 ? -24.303 -5.891 27.641 1.00 91.81 86 ALA A O 1
ATOM 682 N N . LEU A 1 87 ? -23.241 -7.363 26.327 1.00 91.69 87 LEU A N 1
ATOM 683 C CA . LEU A 1 87 ? -22.772 -6.355 25.376 1.00 91.69 87 LEU A CA 1
ATOM 684 C C . LEU A 1 87 ? -23.922 -5.754 24.552 1.00 91.69 87 LEU A C 1
ATOM 686 O O . LEU A 1 87 ? -23.973 -4.537 24.339 1.00 91.69 87 LEU A O 1
ATOM 690 N N . SER A 1 88 ? -24.872 -6.586 24.125 1.00 90.50 88 SER A N 1
ATOM 691 C CA . SER A 1 88 ? -26.053 -6.144 23.381 1.00 90.50 88 SER A CA 1
ATOM 692 C C . SER A 1 88 ? -26.985 -5.306 24.249 1.00 90.50 88 SER A C 1
ATOM 694 O O . SER A 1 88 ? -27.463 -4.263 23.798 1.00 90.50 88 SER A O 1
ATOM 696 N N . GLU A 1 89 ? -27.183 -5.702 25.508 1.00 90.56 89 GLU A N 1
ATOM 697 C CA . GLU A 1 89 ? -27.920 -4.941 26.516 1.00 90.56 89 GLU A CA 1
ATOM 698 C C . GLU A 1 89 ? -27.233 -3.600 26.784 1.00 90.56 89 GLU A C 1
ATOM 700 O O . GLU A 1 89 ? -27.866 -2.555 26.611 1.00 90.56 89 GLU A O 1
ATOM 705 N N . LEU A 1 90 ? -25.928 -3.617 27.093 1.00 91.25 90 LEU A N 1
ATOM 706 C CA . LEU A 1 90 ? -25.115 -2.431 27.376 1.00 91.25 90 LEU A CA 1
ATOM 707 C C . LEU A 1 90 ? -25.273 -1.370 26.287 1.00 91.25 90 LEU A C 1
ATOM 709 O O . LEU A 1 90 ? -25.454 -0.183 26.576 1.00 91.25 90 LEU A O 1
ATOM 713 N N . LEU A 1 91 ? -25.241 -1.807 25.030 1.00 90.06 91 LEU A N 1
ATOM 714 C CA . LEU A 1 91 ? -25.361 -0.942 23.866 1.00 90.06 91 LEU A CA 1
ATOM 715 C C . LEU A 1 91 ? -26.810 -0.738 23.425 1.00 90.06 91 LEU A C 1
ATOM 717 O O . LEU A 1 91 ? -27.057 0.111 22.576 1.00 90.06 91 LEU A O 1
ATOM 721 N N . GLY A 1 92 ? -27.785 -1.468 23.960 1.00 90.69 92 GLY A N 1
ATOM 722 C CA . GLY A 1 92 ? -29.167 -1.466 23.484 1.00 90.69 92 GLY A CA 1
ATOM 723 C C . GLY A 1 92 ? -29.287 -1.800 21.992 1.00 90.69 92 GLY A C 1
ATOM 724 O O . GLY A 1 92 ? -30.076 -1.157 21.292 1.00 90.69 92 GLY A O 1
ATOM 725 N N . VAL A 1 93 ? -28.466 -2.727 21.490 1.00 90.56 93 VAL A N 1
ATOM 726 C CA . VAL A 1 93 ? -28.556 -3.236 20.114 1.00 90.56 93 VAL A CA 1
ATOM 727 C C . VAL A 1 93 ? -29.420 -4.494 20.100 1.00 90.56 93 VAL A C 1
ATOM 729 O O . VAL A 1 93 ? -29.259 -5.372 20.937 1.00 90.56 93 VAL A O 1
ATOM 732 N N . GLY A 1 94 ? -30.386 -4.547 19.183 1.00 83.62 94 GLY A N 1
ATOM 733 C CA . GLY A 1 94 ? -31.300 -5.691 19.043 1.00 83.62 94 GLY A CA 1
ATOM 734 C C . GLY A 1 94 ? -30.909 -6.627 17.903 1.00 83.62 94 GLY A C 1
ATOM 735 O O . GLY A 1 94 ? -31.333 -7.775 17.872 1.00 83.62 94 GLY A O 1
ATOM 736 N N . LEU A 1 95 ? -30.097 -6.131 16.967 1.00 75.50 95 LEU A N 1
ATOM 737 C CA . LEU A 1 95 ? -29.565 -6.894 15.850 1.00 75.50 95 LEU A CA 1
ATOM 738 C C . LEU A 1 95 ? -28.043 -6.743 15.848 1.00 75.50 95 LEU A C 1
ATOM 740 O O . LEU A 1 95 ? -27.508 -5.686 15.484 1.00 75.50 95 LEU A O 1
ATOM 744 N N . CYS A 1 96 ? -27.348 -7.802 16.249 1.00 74.94 96 CYS A N 1
ATOM 745 C CA . CYS A 1 96 ? -25.924 -7.916 15.991 1.00 74.94 96 CYS A CA 1
ATOM 746 C C . CYS A 1 96 ? -25.761 -8.312 14.522 1.00 74.94 96 CYS A C 1
ATOM 748 O O . CYS A 1 96 ? -26.279 -9.344 14.104 1.00 74.94 96 CYS A O 1
ATOM 750 N N . LYS A 1 97 ? -25.083 -7.484 13.718 1.00 63.94 97 LYS A N 1
ATOM 751 C CA . LYS A 1 97 ? -24.761 -7.876 12.333 1.00 63.94 97 LYS A CA 1
ATOM 752 C C . LYS A 1 97 ? -23.702 -8.979 12.284 1.00 63.94 97 LYS A C 1
ATOM 754 O O . LYS A 1 97 ? -23.546 -9.625 11.259 1.00 63.94 97 LYS A O 1
ATOM 759 N N . ASP A 1 98 ? -23.035 -9.192 13.409 1.00 63.12 98 ASP A N 1
ATOM 760 C CA . ASP A 1 98 ? -21.704 -9.747 13.468 1.00 63.12 98 ASP A CA 1
ATOM 761 C C . ASP A 1 98 ? -21.559 -10.631 14.728 1.00 63.12 98 ASP A C 1
ATOM 763 O O . ASP A 1 98 ? -20.843 -10.259 15.661 1.00 63.12 98 ASP A O 1
ATOM 767 N N . PRO A 1 99 ? -22.269 -11.774 14.837 1.00 56.31 99 PRO A N 1
ATOM 768 C CA . PRO A 1 99 ? -22.111 -12.661 15.986 1.00 56.31 99 PRO A CA 1
ATOM 769 C C . PRO A 1 99 ? -20.641 -13.084 16.087 1.00 56.31 99 PRO A C 1
ATOM 771 O O . PRO A 1 99 ? -20.064 -13.643 15.154 1.00 56.31 99 PRO A O 1
ATOM 774 N N . MET A 1 100 ? -20.005 -12.731 17.202 1.00 59.34 100 MET A N 1
ATOM 775 C CA . MET A 1 100 ? -18.566 -12.879 17.368 1.00 59.34 100 MET A CA 1
ATOM 776 C C . MET A 1 100 ? -18.175 -14.363 17.437 1.00 59.34 100 MET A C 1
ATOM 778 O O . MET A 1 100 ? -18.702 -15.124 18.243 1.00 59.34 100 MET A O 1
ATOM 782 N N . TRP A 1 101 ? -17.221 -14.742 16.593 1.00 60.22 101 TRP A N 1
ATOM 783 C CA . TRP A 1 101 ? -16.733 -16.094 16.277 1.00 60.22 101 TRP A CA 1
ATOM 784 C C . TRP A 1 101 ? -15.477 -16.460 17.084 1.00 60.22 101 TRP A C 1
ATOM 786 O O . TRP A 1 101 ? -14.645 -17.227 16.602 1.00 60.22 101 TRP A O 1
ATOM 796 N N . TRP A 1 102 ? -15.330 -15.937 18.312 1.00 59.81 102 TRP A N 1
ATOM 797 C CA . TRP A 1 102 ? -14.317 -16.412 19.268 1.00 59.81 102 TRP A CA 1
ATOM 798 C C . TRP A 1 102 ? -14.592 -17.904 19.564 1.00 59.81 102 TRP A C 1
ATOM 800 O O . TRP A 1 102 ? -15.270 -18.310 20.499 1.00 59.81 102 TRP A O 1
ATOM 810 N N . SER A 1 103 ? -14.126 -18.763 18.672 1.00 51.91 103 SER A N 1
ATOM 811 C CA . SER A 1 103 ? -13.844 -20.157 18.940 1.00 51.91 103 SER A CA 1
ATOM 812 C C . SER A 1 103 ? -12.363 -20.196 19.297 1.00 51.91 103 SER A C 1
ATOM 814 O O . SER A 1 103 ? -11.567 -19.435 18.750 1.00 51.91 103 SER A O 1
ATOM 816 N N . ARG A 1 104 ? -12.009 -21.013 20.290 1.00 53.91 104 ARG A N 1
ATOM 817 C CA . ARG A 1 104 ? -10.725 -21.045 21.022 1.00 53.91 104 ARG A CA 1
ATOM 818 C C . ARG A 1 104 ? -9.477 -21.394 20.180 1.00 53.91 104 ARG A C 1
ATOM 820 O O . ARG A 1 104 ? -8.504 -21.910 20.728 1.00 53.91 104 ARG A O 1
ATOM 827 N N . ASN A 1 105 ? -9.479 -21.154 18.875 1.00 50.28 105 ASN A N 1
ATOM 828 C CA . ASN A 1 105 ? -8.397 -21.505 17.967 1.00 50.28 105 ASN A CA 1
ATOM 829 C C . ASN A 1 105 ? -7.254 -20.482 18.070 1.00 50.28 105 ASN A C 1
ATOM 831 O O . ASN A 1 105 ? -7.071 -19.629 17.209 1.00 50.28 105 ASN A O 1
ATOM 835 N N . GLY A 1 106 ? -6.486 -20.598 19.154 1.00 60.12 106 GLY A N 1
ATOM 836 C CA . GLY A 1 106 ? -5.188 -19.955 19.334 1.00 60.12 106 GLY A CA 1
ATOM 837 C C . GLY A 1 106 ? -5.210 -18.567 19.993 1.00 60.12 106 GLY A C 1
ATOM 838 O O . GLY A 1 106 ? -6.241 -17.894 20.044 1.00 60.12 106 GLY A O 1
ATOM 839 N N . PRO A 1 107 ? -4.062 -18.129 20.541 1.00 65.44 107 PRO A N 1
ATOM 840 C CA . PRO A 1 107 ? -3.910 -16.802 21.120 1.00 65.44 107 PRO A CA 1
ATOM 841 C C . PRO A 1 107 ? -3.770 -15.756 20.004 1.00 65.44 107 PRO A C 1
ATOM 843 O O . PRO A 1 107 ? -2.662 -15.422 19.593 1.00 65.44 107 PRO A O 1
ATOM 846 N N . LEU A 1 108 ? -4.891 -15.223 19.512 1.00 76.94 108 LEU A N 1
ATOM 847 C CA . LEU A 1 108 ? -4.865 -13.989 18.722 1.00 76.94 108 LEU A CA 1
ATOM 848 C C . LEU A 1 108 ? -4.398 -12.839 19.624 1.00 76.94 108 LEU A C 1
ATOM 850 O O . LEU A 1 108 ? -4.996 -12.575 20.669 1.00 76.94 108 LEU A O 1
ATOM 854 N N . GLU A 1 109 ? -3.324 -12.165 19.226 1.00 85.81 109 GLU A N 1
ATOM 855 C CA . GLU A 1 109 ? -2.777 -11.027 19.959 1.00 85.81 109 GLU A CA 1
ATOM 856 C C . GLU A 1 109 ? -3.465 -9.733 19.500 1.00 85.81 109 GLU A C 1
ATOM 858 O O . GLU A 1 109 ? -3.228 -9.244 18.394 1.00 85.81 109 GLU A O 1
ATOM 863 N N . PHE A 1 110 ? -4.322 -9.166 20.349 1.00 91.12 110 PHE A N 1
ATOM 864 C CA . PHE A 1 110 ? -4.951 -7.867 20.117 1.00 91.12 110 PHE A CA 1
ATOM 865 C C . PHE A 1 110 ? -5.017 -7.046 21.410 1.00 91.12 110 PHE A C 1
ATOM 867 O O . PHE A 1 110 ? -5.049 -7.595 22.510 1.00 91.12 110 PHE A O 1
ATOM 874 N N . ASP A 1 111 ? -5.060 -5.722 21.275 1.00 92.38 111 ASP A N 1
ATOM 875 C CA . ASP A 1 111 ? -5.147 -4.780 22.399 1.00 92.38 111 ASP A CA 1
ATOM 876 C C . ASP A 1 111 ? -6.591 -4.358 22.676 1.00 92.38 111 ASP A C 1
ATOM 878 O O . ASP A 1 111 ? -6.976 -4.074 23.815 1.00 92.38 111 ASP A O 1
ATOM 882 N N . ALA A 1 112 ? -7.398 -4.312 21.616 1.00 94.75 112 ALA A N 1
ATOM 883 C CA . ALA A 1 112 ? -8.803 -3.960 21.668 1.00 94.75 112 ALA A CA 1
ATOM 884 C C . ALA A 1 112 ? -9.623 -4.787 20.673 1.00 94.75 112 ALA A C 1
ATOM 886 O O . ALA A 1 112 ? -9.105 -5.309 19.690 1.00 94.75 112 ALA A O 1
ATOM 887 N N . ALA A 1 113 ? -10.928 -4.859 20.898 1.00 94.62 113 ALA A N 1
ATOM 888 C CA . ALA A 1 113 ? -11.874 -5.434 19.952 1.00 94.62 113 ALA A CA 1
ATOM 889 C C . ALA A 1 113 ? -12.947 -4.415 19.584 1.00 94.62 113 ALA A C 1
ATOM 891 O O . ALA A 1 113 ? -13.368 -3.599 20.404 1.00 94.62 113 ALA A O 1
ATOM 892 N N . ARG A 1 114 ? -13.401 -4.450 18.338 1.00 93.94 114 ARG A N 1
ATOM 893 C CA . ARG A 1 114 ? -14.507 -3.641 17.852 1.00 93.94 114 ARG A CA 1
ATOM 894 C C . ARG A 1 114 ? -15.778 -4.473 17.856 1.00 93.94 114 ARG A C 1
ATOM 896 O O . ARG A 1 114 ? -15.824 -5.538 17.257 1.00 93.94 114 ARG A O 1
ATOM 903 N N . PHE A 1 115 ? -16.834 -3.918 18.433 1.00 92.38 115 PHE A N 1
ATOM 904 C CA . PHE A 1 115 ? -18.179 -4.469 18.342 1.00 92.38 115 PHE A CA 1
ATOM 905 C C . PHE A 1 115 ? -19.114 -3.450 17.697 1.00 92.38 115 PHE A C 1
ATOM 907 O O . PHE A 1 115 ? -19.046 -2.259 18.013 1.00 92.38 115 PHE A O 1
ATOM 914 N N . CYS A 1 116 ? -19.994 -3.884 16.793 1.00 91.69 116 CYS A N 1
ATOM 915 C CA . CYS A 1 116 ? -21.020 -3.006 16.244 1.00 91.69 116 CYS A CA 1
ATOM 916 C C . CYS A 1 116 ? -22.354 -3.716 16.015 1.00 91.69 116 CYS A C 1
ATOM 918 O O . CYS A 1 116 ? -22.414 -4.901 15.714 1.00 91.69 116 CYS A O 1
ATOM 920 N N . GLY A 1 117 ? -23.442 -2.965 16.145 1.00 91.50 117 GLY A N 1
ATOM 921 C CA . GLY A 1 117 ? -24.799 -3.476 15.989 1.00 91.50 117 GLY A CA 1
ATOM 922 C C . GLY A 1 117 ? -25.776 -2.359 15.659 1.00 91.50 117 GLY A C 1
ATOM 923 O O . GLY A 1 117 ? -25.394 -1.188 15.582 1.00 91.50 117 GLY A O 1
ATOM 924 N N . HIS A 1 118 ? -27.036 -2.726 15.438 1.00 92.69 118 HIS A N 1
ATOM 925 C CA . HIS A 1 118 ? -28.111 -1.758 15.234 1.00 92.69 118 HIS A CA 1
ATOM 926 C C . HIS A 1 118 ? -29.133 -1.865 16.365 1.00 92.69 118 HIS A C 1
ATOM 928 O O . HIS A 1 118 ? -29.465 -2.956 16.842 1.00 92.69 118 HIS A O 1
ATOM 934 N N . THR A 1 119 ? -29.632 -0.718 16.816 1.00 91.25 119 THR A N 1
ATOM 935 C CA . THR A 1 119 ? -30.797 -0.669 17.702 1.00 91.25 119 THR A CA 1
ATOM 936 C C . THR A 1 119 ? -32.030 -1.193 16.968 1.00 91.25 119 THR A C 1
ATOM 938 O O . THR A 1 119 ? -32.060 -1.275 15.739 1.00 91.25 119 THR A O 1
ATOM 941 N N . THR A 1 120 ? -33.098 -1.480 17.709 1.00 88.94 120 THR A N 1
ATOM 942 C CA . THR A 1 120 ? -34.404 -1.820 17.117 1.00 88.94 120 THR A CA 1
ATOM 943 C C . THR A 1 120 ? -34.974 -0.704 16.235 1.00 88.94 120 THR A C 1
ATOM 945 O O . THR A 1 120 ? -35.789 -0.971 15.361 1.00 88.94 120 THR A O 1
ATOM 948 N N . SER A 1 121 ? -34.521 0.539 16.425 1.00 88.69 121 SER A N 1
ATOM 949 C CA . SER A 1 121 ? -34.865 1.692 15.586 1.00 88.69 121 SER A CA 1
ATOM 950 C C . SER A 1 121 ? -33.924 1.887 14.388 1.00 88.69 121 SER A C 1
ATOM 952 O O . SER A 1 121 ? -33.986 2.927 13.740 1.00 88.69 121 SER A O 1
ATOM 954 N N . GLY A 1 122 ? -33.014 0.943 14.125 1.00 90.12 122 GLY A N 1
ATOM 955 C CA . GLY A 1 122 ? -32.085 0.985 12.994 1.00 90.12 122 GLY A CA 1
ATOM 956 C C . GLY A 1 122 ? -30.859 1.886 13.174 1.00 90.12 122 GLY A C 1
ATOM 957 O O . GLY A 1 122 ? -30.110 2.059 12.219 1.00 90.12 122 GLY A O 1
ATOM 958 N N . LEU A 1 123 ? -30.617 2.442 14.367 1.00 89.75 123 LEU A N 1
ATOM 959 C CA . LEU A 1 123 ? -29.437 3.279 14.622 1.00 89.75 123 LEU A CA 1
ATOM 960 C C . LEU A 1 123 ? -28.213 2.401 14.821 1.00 89.75 123 LEU A C 1
ATOM 962 O O . LEU A 1 123 ? -28.249 1.460 15.618 1.00 89.75 123 LEU A O 1
ATOM 966 N N . LYS A 1 124 ? -27.114 2.732 14.159 1.00 91.62 124 LYS A N 1
ATOM 967 C CA . LYS A 1 124 ? -25.862 2.002 14.298 1.00 91.62 124 LYS A CA 1
ATOM 968 C C . LYS A 1 124 ? -25.119 2.456 15.551 1.00 91.62 124 LYS A C 1
ATOM 970 O O . LYS A 1 124 ? -24.912 3.643 15.790 1.00 91.62 124 LYS A O 1
ATOM 975 N N . LYS A 1 125 ? -24.643 1.483 16.319 1.00 92.00 125 LYS A N 1
ATOM 976 C CA . LYS A 1 125 ? -23.754 1.691 17.463 1.00 92.00 125 LYS A CA 1
ATOM 977 C C . LYS A 1 125 ? -22.484 0.894 17.247 1.00 92.00 125 LYS A C 1
ATOM 979 O O . LYS A 1 125 ? -22.544 -0.260 16.824 1.00 92.00 125 LYS A O 1
ATOM 984 N N . SER A 1 126 ? -21.336 1.508 17.498 1.00 92.69 126 SER A N 1
ATOM 985 C CA . SER A 1 126 ? -20.032 0.863 17.347 1.00 92.69 126 SER A CA 1
ATOM 986 C C . SER A 1 126 ? -19.157 1.231 18.532 1.00 92.69 126 SER A C 1
ATOM 988 O O . SER A 1 126 ? -19.000 2.402 18.843 1.00 92.69 126 SER A O 1
ATOM 990 N N . VAL A 1 127 ? -18.554 0.252 19.191 1.00 95.19 127 VAL A N 1
ATOM 991 C CA . VAL A 1 127 ? -17.647 0.491 20.314 1.00 95.19 127 VAL A CA 1
ATOM 992 C C . VAL A 1 127 ? -16.325 -0.211 20.104 1.00 95.19 127 VAL A C 1
ATOM 994 O O . VAL A 1 127 ? -16.266 -1.293 19.521 1.00 95.19 127 VAL A O 1
ATOM 997 N N . LYS A 1 128 ? -15.262 0.419 20.593 1.00 96.19 128 LYS A N 1
ATOM 998 C CA . LYS A 1 128 ? -13.978 -0.234 20.833 1.00 96.19 128 LYS A CA 1
ATOM 999 C C . LYS A 1 128 ? -13.933 -0.665 22.294 1.00 96.19 128 LYS A C 1
ATOM 1001 O O . LYS A 1 128 ? -14.339 0.091 23.171 1.00 96.19 128 LYS A O 1
ATOM 1006 N N . ILE A 1 129 ? -13.479 -1.878 22.544 1.00 96.88 129 ILE A N 1
ATOM 1007 C CA . ILE A 1 129 ? -13.450 -2.532 23.847 1.00 96.88 129 ILE A CA 1
ATOM 1008 C C . ILE A 1 129 ? -11.980 -2.775 24.155 1.00 96.88 129 ILE A C 1
ATOM 1010 O O . ILE A 1 129 ? -11.348 -3.575 23.472 1.00 96.88 129 ILE A O 1
ATOM 1014 N N . VAL A 1 130 ? -11.423 -2.039 25.114 1.00 96.81 130 VAL A N 1
ATOM 1015 C CA . VAL A 1 130 ? -9.977 -1.983 25.367 1.00 96.81 130 VAL A CA 1
ATOM 1016 C C . VAL A 1 130 ? -9.666 -2.224 26.839 1.00 96.81 130 VAL A C 1
ATOM 1018 O O . VAL A 1 130 ? -10.407 -1.792 27.725 1.00 96.81 130 VAL A O 1
ATOM 1021 N N . ALA A 1 131 ? -8.550 -2.895 27.107 1.00 95.50 131 ALA A N 1
ATOM 1022 C CA . ALA A 1 131 ? -8.039 -3.057 28.459 1.00 95.50 131 ALA A CA 1
ATOM 1023 C C . ALA A 1 131 ? -7.223 -1.824 28.890 1.00 95.50 131 ALA A C 1
ATOM 1025 O O . ALA A 1 131 ? -6.380 -1.316 28.146 1.00 95.50 131 ALA A O 1
ATOM 1026 N N . ALA A 1 132 ? -7.467 -1.325 30.101 1.00 95.31 132 ALA A N 1
ATOM 1027 C CA . ALA A 1 132 ? -6.830 -0.121 30.624 1.00 95.31 132 ALA A CA 1
ATOM 1028 C C . ALA A 1 132 ? -5.315 -0.288 30.803 1.00 95.31 132 ALA A C 1
ATOM 1030 O O . ALA A 1 132 ? -4.567 0.668 30.608 1.00 95.31 132 ALA A O 1
ATOM 1031 N N . ASP A 1 133 ? -4.857 -1.476 31.192 1.00 92.94 133 ASP A N 1
ATOM 1032 C CA . ASP A 1 133 ? -3.440 -1.811 31.342 1.00 92.94 133 ASP A CA 1
ATOM 1033 C C . ASP A 1 133 ? -2.693 -1.803 29.998 1.00 92.94 133 ASP A C 1
ATOM 1035 O O . ASP A 1 133 ? -1.635 -1.179 29.902 1.00 92.94 133 ASP A O 1
ATOM 1039 N N . ARG A 1 134 ? -3.278 -2.392 28.948 1.00 92.69 134 ARG A N 1
ATOM 1040 C CA . ARG A 1 134 ? -2.755 -2.376 27.571 1.00 92.69 134 ARG A CA 1
ATOM 1041 C C . ARG A 1 134 ? -2.678 -0.961 27.015 1.00 92.69 134 ARG A C 1
ATOM 1043 O O . ARG A 1 134 ? -1.634 -0.549 26.515 1.00 92.69 134 ARG A O 1
ATOM 1050 N N . LEU A 1 135 ? -3.745 -0.182 27.192 1.00 94.25 135 LEU A N 1
ATOM 1051 C CA . LEU A 1 135 ? -3.774 1.216 26.772 1.00 94.25 135 LEU A CA 1
ATOM 1052 C C . LEU A 1 135 ? -2.697 2.042 27.491 1.00 94.25 135 LEU A C 1
ATOM 1054 O O . LEU A 1 135 ? -1.971 2.801 26.859 1.00 94.25 135 LEU A O 1
ATOM 1058 N N . LYS A 1 136 ? -2.535 1.858 28.809 1.00 93.75 136 LYS A N 1
ATOM 1059 C CA . LYS A 1 136 ? -1.470 2.514 29.587 1.00 93.75 136 LYS A CA 1
ATOM 1060 C C . LYS A 1 136 ? -0.073 2.100 29.132 1.00 93.75 136 LYS A C 1
ATOM 1062 O O . LYS A 1 136 ? 0.826 2.930 29.206 1.00 93.75 136 LYS A O 1
ATOM 1067 N N . ALA A 1 137 ? 0.129 0.846 28.730 1.00 91.19 137 ALA A N 1
ATOM 1068 C CA . ALA A 1 137 ? 1.411 0.383 28.208 1.00 91.19 137 ALA A CA 1
ATOM 1069 C C . ALA A 1 137 ? 1.746 1.086 26.883 1.00 91.19 137 ALA A C 1
ATOM 1071 O O . ALA A 1 137 ? 2.782 1.737 26.802 1.00 91.19 137 ALA A O 1
ATOM 1072 N N . SER A 1 138 ? 0.825 1.077 25.913 1.00 90.38 138 SER A N 1
ATOM 1073 C CA . SER A 1 138 ? 0.992 1.779 24.627 1.00 90.38 138 SER A CA 1
ATOM 1074 C C . SER A 1 138 ? 1.265 3.280 24.810 1.00 90.38 138 SER A C 1
ATOM 1076 O O . SER A 1 138 ? 2.167 3.828 24.177 1.00 90.38 138 SER A O 1
ATOM 1078 N N . LEU A 1 139 ? 0.567 3.939 25.743 1.00 91.81 139 LEU A N 1
ATOM 1079 C CA . LEU A 1 139 ? 0.749 5.369 26.024 1.00 91.81 139 LEU A CA 1
ATOM 1080 C C . LEU A 1 139 ? 2.049 5.725 26.759 1.00 91.81 139 LEU A C 1
ATOM 1082 O O . LEU A 1 139 ? 2.394 6.902 26.837 1.00 91.81 139 LEU A O 1
ATOM 1086 N N . LYS A 1 140 ? 2.755 4.742 27.324 1.00 90.50 140 LYS A N 1
ATOM 1087 C CA . LYS A 1 140 ? 4.076 4.949 27.937 1.00 90.50 140 LYS A CA 1
ATOM 1088 C C . LYS A 1 140 ? 5.219 4.802 26.942 1.00 90.50 140 LYS A C 1
ATOM 1090 O O . LYS A 1 140 ? 6.313 5.274 27.245 1.00 90.50 140 LYS A O 1
ATOM 1095 N N . GLU A 1 141 ? 4.977 4.169 25.797 1.00 88.25 141 GLU A N 1
ATOM 1096 C CA . GLU A 1 141 ? 5.962 4.115 24.722 1.00 88.25 141 GLU A CA 1
ATOM 1097 C C . GLU A 1 141 ? 6.242 5.539 24.221 1.00 88.25 141 GLU A C 1
ATOM 1099 O O . GLU A 1 141 ? 5.289 6.275 23.947 1.00 88.25 141 GLU A O 1
ATOM 110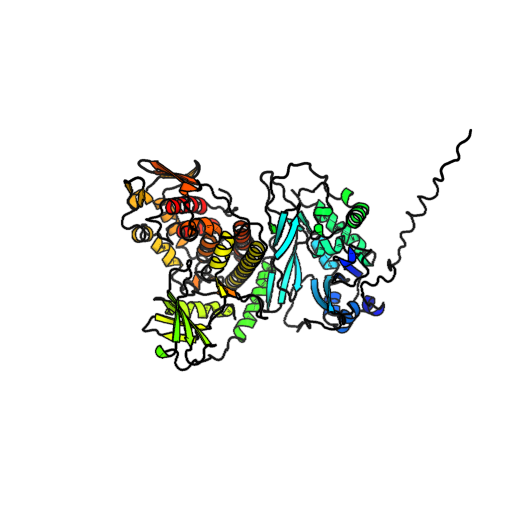4 N N . PRO A 1 142 ? 7.515 5.959 24.122 1.00 83.69 142 PRO A N 1
ATOM 1105 C CA . PRO A 1 142 ? 7.861 7.325 23.734 1.00 83.69 142 PRO A CA 1
ATOM 1106 C C . PRO A 1 142 ? 7.534 7.615 22.264 1.00 83.69 142 PRO A C 1
ATOM 1108 O O . PRO A 1 142 ? 7.227 8.754 21.922 1.00 83.69 142 PRO A O 1
ATOM 1111 N N . ASN A 1 143 ? 7.572 6.588 21.414 1.00 85.75 143 ASN A N 1
ATOM 1112 C CA . ASN A 1 143 ? 7.283 6.699 19.990 1.00 85.75 143 ASN A CA 1
ATOM 1113 C C . ASN A 1 143 ? 5.798 6.468 19.706 1.00 85.75 143 ASN A C 1
ATOM 1115 O O . ASN A 1 143 ? 5.111 5.781 20.472 1.00 85.75 143 ASN A O 1
ATOM 1119 N N . ALA A 1 144 ? 5.315 7.008 18.583 1.00 83.44 144 ALA A N 1
ATOM 1120 C CA . ALA A 1 144 ? 3.999 6.669 18.049 1.00 83.44 144 ALA A CA 1
ATOM 1121 C C . ALA A 1 144 ? 3.865 5.142 17.938 1.00 83.44 144 ALA A C 1
ATOM 1123 O O . ALA A 1 144 ? 4.763 4.470 17.440 1.00 83.44 144 ALA A O 1
ATOM 1124 N N . SER A 1 145 ? 2.766 4.585 18.439 1.00 87.75 145 SER A N 1
ATOM 1125 C CA . SER A 1 145 ? 2.543 3.140 18.457 1.00 87.75 145 SER A CA 1
ATOM 1126 C C . SER A 1 145 ? 1.158 2.777 17.934 1.00 87.75 145 SER A C 1
ATOM 1128 O O . SER A 1 145 ? 0.233 3.587 17.902 1.00 87.75 145 SER A O 1
ATOM 1130 N N . GLY A 1 146 ? 1.018 1.541 17.460 1.00 88.88 146 GLY A N 1
ATOM 1131 C CA . GLY A 1 146 ? -0.261 1.001 17.010 1.00 88.88 146 GLY A CA 1
ATOM 1132 C C . GLY A 1 146 ? -1.021 0.321 18.146 1.00 88.88 146 GLY A C 1
ATOM 1133 O O . GLY A 1 146 ? -0.429 -0.371 18.971 1.00 88.88 146 GLY A O 1
ATOM 1134 N N . ILE A 1 147 ? -2.344 0.469 18.149 1.00 91.69 147 ILE A N 1
ATOM 1135 C CA . ILE A 1 147 ? -3.283 -0.324 18.946 1.00 91.69 147 ILE A CA 1
ATOM 1136 C C . ILE A 1 147 ? -3.862 -1.390 18.022 1.00 91.69 147 ILE A C 1
ATOM 1138 O O . ILE A 1 147 ? -4.526 -1.061 17.036 1.00 91.69 147 ILE A O 1
ATOM 1142 N N . LYS A 1 148 ? -3.646 -2.667 18.336 1.00 92.75 148 LYS A N 1
ATOM 1143 C CA . LYS A 1 148 ? -4.177 -3.790 17.556 1.00 92.75 148 LYS A CA 1
ATOM 1144 C C . LYS A 1 148 ? -5.666 -3.961 17.852 1.00 92.75 148 LYS A C 1
ATOM 1146 O O . LYS A 1 148 ? -6.039 -4.428 18.929 1.00 92.75 148 LYS A O 1
ATOM 1151 N N . ILE A 1 149 ? -6.528 -3.581 16.910 1.00 93.75 149 ILE A N 1
ATOM 1152 C CA . ILE A 1 149 ? -7.986 -3.661 17.053 1.00 93.75 149 ILE A CA 1
ATOM 1153 C C . ILE A 1 149 ? -8.543 -4.829 16.242 1.00 93.75 149 ILE A C 1
ATOM 1155 O O . ILE A 1 149 ? -8.627 -4.756 15.019 1.00 93.75 149 ILE A O 1
ATOM 1159 N N . LEU A 1 150 ? -9.021 -5.864 16.924 1.00 92.94 150 LEU A N 1
ATOM 1160 C CA . LEU A 1 150 ? -9.776 -6.957 16.318 1.00 92.94 150 LEU A CA 1
ATOM 1161 C C . LEU A 1 150 ? -11.115 -6.441 15.763 1.00 92.94 150 LEU A C 1
ATOM 1163 O O . LEU A 1 150 ? -11.911 -5.860 16.498 1.00 92.94 150 LEU A O 1
ATOM 1167 N N . SER A 1 151 ? -11.373 -6.617 14.469 1.00 91.62 151 SER A N 1
ATOM 1168 C CA . SER A 1 151 ? -12.515 -6.029 13.757 1.00 91.62 151 SER A CA 1
ATOM 1169 C C . SER A 1 151 ? -12.958 -6.910 12.594 1.00 91.62 151 SER A C 1
ATOM 1171 O O . SER A 1 151 ? -12.129 -7.394 11.838 1.00 91.62 151 SER A O 1
ATOM 1173 N N . GLN A 1 152 ? -14.265 -7.036 12.363 1.00 86.81 152 GLN A N 1
ATOM 1174 C CA . GLN A 1 152 ? -14.794 -7.663 11.137 1.00 86.81 152 GLN A CA 1
ATOM 1175 C C . GLN A 1 152 ? -14.843 -6.728 9.931 1.00 86.81 152 GLN A C 1
ATOM 1177 O O . GLN A 1 152 ? -15.135 -7.135 8.812 1.00 86.81 152 GLN A O 1
ATOM 1182 N N . LYS A 1 153 ? -14.578 -5.442 10.153 1.00 88.12 153 LYS A N 1
ATOM 1183 C CA . LYS A 1 153 ? -14.479 -4.465 9.075 1.00 88.12 153 LYS A CA 1
ATOM 1184 C C . LYS A 1 153 ? -13.027 -4.274 8.711 1.00 88.12 153 LYS A C 1
ATOM 1186 O O . LYS A 1 153 ? -12.269 -3.833 9.574 1.00 88.12 153 LYS A O 1
ATOM 1191 N N . ASP A 1 154 ? -12.712 -4.532 7.450 1.00 88.31 154 ASP A N 1
ATOM 1192 C CA . ASP A 1 154 ? -11.468 -4.139 6.801 1.00 88.31 154 ASP A CA 1
ATOM 1193 C C . ASP A 1 154 ? -11.513 -2.629 6.537 1.00 88.31 154 ASP A C 1
ATOM 1195 O O . ASP A 1 154 ? -12.144 -2.174 5.584 1.00 88.31 154 ASP A O 1
ATOM 1199 N N . VAL A 1 155 ? -10.946 -1.832 7.446 1.00 88.88 155 VAL A N 1
ATOM 1200 C CA . VAL A 1 155 ? -10.886 -0.371 7.296 1.00 88.88 155 VAL A CA 1
ATOM 1201 C C . VAL A 1 155 ? -9.433 0.052 7.220 1.00 88.88 155 VAL A C 1
ATOM 1203 O O . VAL A 1 155 ? -8.735 0.111 8.229 1.00 88.88 155 VAL A O 1
ATOM 1206 N N . ARG A 1 156 ? -9.007 0.345 5.996 1.00 89.56 156 ARG A N 1
ATOM 1207 C CA . ARG A 1 156 ? -7.625 0.673 5.640 1.00 89.56 156 ARG A CA 1
ATOM 1208 C C . ARG A 1 156 ? -7.392 2.167 5.453 1.00 89.56 156 ARG A C 1
ATOM 1210 O O . ARG A 1 156 ? -6.293 2.651 5.701 1.00 89.56 156 ARG A O 1
ATOM 1217 N N . LEU A 1 157 ? -8.428 2.900 5.047 1.00 89.12 157 LEU A N 1
ATOM 1218 C CA . LEU A 1 157 ? -8.357 4.325 4.743 1.00 89.12 157 LEU A CA 1
ATOM 1219 C C . LEU A 1 157 ? -9.417 5.117 5.501 1.00 89.12 157 LEU A C 1
ATOM 1221 O O . LEU A 1 157 ? -10.582 4.727 5.576 1.00 89.12 157 LEU A O 1
ATOM 1225 N N . TYR A 1 158 ? -9.017 6.280 6.011 1.00 87.38 158 TYR A N 1
ATOM 1226 C CA . TYR A 1 158 ? -9.926 7.246 6.618 1.00 87.38 158 TYR A CA 1
ATOM 1227 C C . TYR A 1 158 ? -9.731 8.601 5.969 1.00 87.38 158 TYR A C 1
ATOM 1229 O O . TYR A 1 158 ? -8.659 9.197 6.077 1.00 87.38 158 TYR A O 1
ATOM 1237 N N . SER A 1 159 ? -10.797 9.126 5.374 1.00 84.31 159 SER A N 1
ATOM 1238 C CA . SER A 1 159 ? -10.822 10.515 4.940 1.00 84.31 159 SER A CA 1
ATOM 1239 C C . SER A 1 159 ? -10.725 11.438 6.154 1.00 84.31 159 SER A C 1
ATOM 1241 O O . SER A 1 159 ? -11.444 11.261 7.145 1.00 84.31 159 SER A O 1
ATOM 1243 N N . MET A 1 160 ? -9.889 12.454 6.044 1.00 82.44 160 MET A N 1
ATOM 1244 C CA . MET A 1 160 ? -9.818 13.591 6.941 1.00 82.44 160 MET A CA 1
ATOM 1245 C C . MET A 1 160 ? -9.948 14.862 6.106 1.00 82.44 160 MET A C 1
ATOM 1247 O O . MET A 1 160 ? -9.565 14.908 4.940 1.00 82.44 160 MET A O 1
ATOM 1251 N N . THR A 1 161 ? -10.495 15.905 6.709 1.00 75.50 161 THR A N 1
ATOM 1252 C CA . THR A 1 161 ? -10.390 17.250 6.155 1.00 75.50 161 THR A CA 1
ATOM 1253 C C . THR A 1 161 ? -9.479 18.041 7.074 1.00 75.50 161 THR A C 1
ATOM 1255 O O . THR A 1 161 ? -9.709 18.092 8.285 1.00 75.50 161 THR A O 1
ATOM 1258 N N . TYR A 1 162 ? -8.447 18.640 6.497 1.00 70.00 162 TYR A N 1
ATOM 1259 C CA . TYR A 1 162 ? -7.446 19.397 7.224 1.00 70.00 162 TYR A CA 1
ATOM 1260 C C . TYR A 1 162 ? -7.195 20.736 6.528 1.00 70.00 162 TYR A C 1
ATOM 1262 O O . TYR A 1 162 ? -6.925 20.770 5.332 1.00 70.00 162 TYR A O 1
ATOM 1270 N N . ASN A 1 163 ? -7.346 21.848 7.260 1.00 64.69 163 ASN A N 1
ATOM 1271 C CA . ASN A 1 163 ? -7.201 23.223 6.750 1.00 64.69 163 ASN A CA 1
ATOM 1272 C C . ASN A 1 163 ? -7.923 23.503 5.413 1.00 64.69 163 ASN A C 1
ATOM 1274 O O . ASN A 1 163 ? -7.444 24.267 4.582 1.00 64.69 163 ASN A O 1
ATOM 1278 N N . GLY A 1 164 ? -9.087 22.883 5.200 1.00 68.69 164 GLY A N 1
ATOM 1279 C CA . GLY A 1 164 ? -9.867 23.025 3.964 1.00 68.69 164 GLY A CA 1
ATOM 1280 C C . GLY A 1 164 ? -9.419 22.125 2.806 1.00 68.69 164 GLY A C 1
ATOM 1281 O O . GLY A 1 164 ? -10.113 22.083 1.795 1.00 68.69 164 GLY A O 1
ATOM 1282 N N . GLY A 1 165 ? -8.323 21.376 2.959 1.00 73.25 165 GLY A N 1
ATOM 1283 C CA . GLY A 1 165 ? -7.900 20.304 2.059 1.00 73.25 165 GLY A CA 1
ATOM 1284 C C . GLY A 1 165 ? -8.419 18.929 2.490 1.00 73.25 165 GLY A C 1
ATOM 1285 O O . GLY A 1 165 ? -8.791 18.711 3.648 1.00 73.25 165 GLY A O 1
ATOM 1286 N N . HIS A 1 166 ? -8.452 17.989 1.547 1.00 76.56 166 HIS A N 1
ATOM 1287 C CA . HIS A 1 166 ? -8.753 16.583 1.810 1.00 76.56 166 HIS A CA 1
ATOM 1288 C C . HIS A 1 166 ? -7.461 15.802 2.019 1.00 76.56 166 HIS A C 1
ATOM 1290 O O . HIS A 1 166 ? -6.548 15.883 1.206 1.00 76.56 166 HIS A O 1
ATOM 1296 N N . SER A 1 167 ? -7.410 15.011 3.083 1.00 83.00 167 SER A N 1
ATOM 1297 C CA . SER A 1 167 ? -6.277 14.149 3.398 1.00 83.00 167 SER A CA 1
ATOM 1298 C C . SER A 1 167 ? -6.757 12.752 3.781 1.00 83.00 167 SER A C 1
ATOM 1300 O O . SER A 1 167 ? -7.925 12.541 4.107 1.00 83.00 167 SER A O 1
ATOM 1302 N N . TRP A 1 168 ? -5.854 11.785 3.765 1.00 85.81 168 TRP A N 1
ATOM 1303 C CA . TRP A 1 168 ? -6.128 10.389 4.054 1.00 85.81 168 TRP A CA 1
ATOM 1304 C C . TRP A 1 168 ? -5.215 9.908 5.166 1.00 85.81 168 TRP A C 1
ATOM 1306 O O . TRP A 1 168 ? -4.009 10.137 5.141 1.00 85.81 168 TRP A O 1
ATOM 1316 N N . ARG A 1 169 ? -5.789 9.211 6.141 1.00 88.12 169 ARG A N 1
ATOM 1317 C CA . ARG A 1 169 ? -5.013 8.373 7.052 1.00 88.12 169 ARG A CA 1
ATOM 1318 C C . ARG A 1 169 ? -5.011 6.967 6.520 1.00 88.12 169 ARG A C 1
ATOM 1320 O O . ARG A 1 169 ? -6.080 6.425 6.223 1.00 88.12 169 ARG A O 1
ATOM 1327 N N . VAL A 1 170 ? -3.824 6.401 6.447 1.00 88.19 170 VAL A N 1
ATOM 1328 C CA . VAL A 1 170 ? -3.625 5.047 5.976 1.00 88.19 170 VAL A CA 1
ATOM 1329 C C . VAL A 1 170 ? -3.247 4.184 7.163 1.00 88.19 170 VAL A C 1
ATOM 1331 O O . VAL A 1 170 ? -2.328 4.498 7.920 1.00 88.19 170 VAL A O 1
ATOM 1334 N N . GLN A 1 171 ? -4.035 3.138 7.368 1.00 87.81 171 GLN A N 1
ATOM 1335 C CA . GLN A 1 171 ? -3.952 2.272 8.527 1.00 87.81 171 GLN A CA 1
ATOM 1336 C C . GLN A 1 171 ? -3.547 0.864 8.081 1.00 87.81 171 GLN A C 1
ATOM 1338 O O . GLN A 1 171 ? -4.291 0.255 7.307 1.00 87.81 171 GLN A O 1
ATOM 1343 N N . PRO A 1 172 ? -2.431 0.306 8.588 1.00 86.56 172 PRO A N 1
ATOM 1344 C CA . PRO A 1 172 ? -2.083 -1.078 8.312 1.00 86.56 172 PRO A CA 1
ATOM 1345 C C . PRO A 1 172 ? -3.183 -2.012 8.827 1.00 86.56 172 PRO A C 1
ATOM 1347 O O . PRO A 1 172 ? -3.768 -1.793 9.895 1.00 86.56 172 PRO A O 1
ATOM 1350 N N . VAL A 1 173 ? -3.440 -3.082 8.081 1.00 87.94 173 VAL A N 1
ATOM 1351 C CA . VAL A 1 173 ? -4.412 -4.114 8.445 1.00 87.94 173 VAL A CA 1
ATOM 1352 C C . VAL A 1 173 ? -3.784 -5.485 8.245 1.00 87.94 173 VAL A C 1
ATOM 1354 O O . VAL A 1 173 ? -3.092 -5.712 7.257 1.00 87.94 173 VAL A O 1
ATOM 1357 N N . THR A 1 174 ? -4.032 -6.390 9.189 1.00 86.44 174 THR A N 1
ATOM 1358 C CA . THR A 1 174 ? -3.656 -7.803 9.091 1.00 86.44 174 THR A CA 1
ATOM 1359 C C . THR A 1 174 ? -4.909 -8.667 9.081 1.00 86.44 174 THR A C 1
ATOM 1361 O O . THR A 1 174 ? -5.708 -8.634 10.011 1.00 86.44 174 THR A O 1
ATOM 1364 N N . SER A 1 175 ? -5.083 -9.463 8.040 1.00 85.06 175 SER A N 1
ATOM 1365 C CA . SER A 1 175 ? -6.237 -10.316 7.800 1.00 85.06 175 SER A CA 1
ATOM 1366 C C . SER A 1 175 ? -6.052 -11.630 8.543 1.00 85.06 175 SER A C 1
ATOM 1368 O O . SER A 1 175 ? -5.158 -12.430 8.247 1.00 85.06 175 SER A O 1
ATOM 1370 N N . VAL A 1 176 ? -6.930 -11.870 9.509 1.00 82.44 176 VAL A N 1
ATOM 1371 C CA . VAL A 1 176 ? -7.020 -13.127 10.254 1.00 82.44 176 VAL A CA 1
ATOM 1372 C C . VAL A 1 176 ? -7.793 -14.167 9.464 1.00 82.44 176 VAL A C 1
ATOM 1374 O O . VAL A 1 176 ? -7.343 -15.301 9.332 1.00 82.44 176 VAL A O 1
ATOM 1377 N N . SER A 1 177 ? -8.910 -13.756 8.878 1.00 80.00 177 SER A N 1
ATOM 1378 C CA . SER A 1 177 ? -9.712 -14.540 7.943 1.00 80.00 177 SER A CA 1
ATOM 1379 C C . SER A 1 177 ? -10.368 -13.597 6.936 1.00 80.00 177 SER A C 1
ATOM 1381 O O . SER A 1 177 ? -10.201 -12.381 7.020 1.00 80.00 177 SER A O 1
ATOM 1383 N N . ASP A 1 178 ? -11.161 -14.135 6.012 1.00 76.38 178 ASP A N 1
ATOM 1384 C CA . ASP A 1 178 ? -11.921 -13.331 5.044 1.00 76.38 178 ASP A CA 1
ATOM 1385 C C . ASP A 1 178 ? -12.923 -12.364 5.704 1.00 76.38 178 ASP A C 1
ATOM 1387 O O . ASP A 1 178 ? -13.391 -11.420 5.071 1.00 76.38 178 ASP A O 1
ATOM 1391 N N . GLN A 1 179 ? -13.261 -12.588 6.976 1.00 82.56 179 GLN A N 1
ATOM 1392 C CA . GLN A 1 179 ? -14.237 -11.794 7.724 1.00 82.56 179 GLN A CA 1
ATOM 1393 C C . GLN A 1 179 ? -13.630 -11.096 8.936 1.00 82.56 179 GLN A C 1
ATOM 1395 O O . GLN A 1 179 ? -14.363 -10.478 9.704 1.00 82.56 179 GLN A O 1
ATOM 1400 N N . LEU A 1 180 ? -12.321 -11.217 9.154 1.00 85.75 180 LEU A N 1
ATOM 1401 C CA . LEU A 1 180 ? -11.697 -10.762 10.381 1.00 85.75 180 LEU A CA 1
ATOM 1402 C C . LEU A 1 180 ? -10.320 -10.172 10.158 1.00 85.75 180 LEU A C 1
ATOM 1404 O O . LEU A 1 180 ? -9.458 -10.769 9.522 1.00 85.75 180 LEU A O 1
ATOM 1408 N N . PHE A 1 181 ? -10.101 -9.040 10.810 1.00 89.19 181 PHE A N 1
ATOM 1409 C CA . PHE A 1 181 ? -8.953 -8.185 10.624 1.00 89.19 181 PHE A CA 1
ATOM 1410 C C . PHE A 1 181 ? -8.436 -7.679 11.974 1.00 89.19 181 PHE A C 1
ATOM 1412 O O . PHE A 1 181 ? -9.209 -7.417 12.897 1.00 89.19 181 PHE A O 1
ATOM 1419 N N . ILE A 1 182 ? -7.126 -7.494 12.074 1.00 91.75 182 ILE A N 1
ATOM 1420 C CA . ILE A 1 182 ? -6.476 -6.660 13.079 1.00 91.75 182 ILE A CA 1
ATOM 1421 C C . ILE A 1 182 ? -6.191 -5.318 12.418 1.00 91.75 182 ILE A C 1
ATOM 1423 O O . ILE A 1 182 ? -5.377 -5.229 11.500 1.00 91.75 182 ILE A O 1
ATOM 1427 N N . LEU A 1 183 ? -6.880 -4.278 12.869 1.00 92.31 183 LEU A N 1
ATOM 1428 C CA . LEU A 1 183 ? -6.642 -2.908 12.440 1.00 92.31 183 LEU A CA 1
ATOM 1429 C C . LEU A 1 183 ? -5.576 -2.301 13.354 1.00 92.31 183 LEU A C 1
ATOM 1431 O O . LEU A 1 183 ? -5.793 -2.217 14.561 1.00 92.31 183 LEU A O 1
ATOM 1435 N N . HIS A 1 184 ? -4.458 -1.834 12.803 1.00 91.06 184 HIS A N 1
ATOM 1436 C CA . HIS A 1 184 ? -3.358 -1.248 13.584 1.00 91.06 184 HIS A CA 1
ATOM 1437 C C . HIS A 1 184 ? -3.575 0.258 13.773 1.00 91.06 184 HIS A C 1
ATOM 1439 O O . HIS A 1 184 ? -3.018 1.070 13.044 1.00 91.06 184 HIS A O 1
ATOM 1445 N N . ASP A 1 185 ? -4.498 0.638 14.663 1.00 92.19 185 ASP A N 1
ATOM 1446 C CA . ASP A 1 185 ? -4.917 2.041 14.849 1.00 92.19 185 ASP A CA 1
ATOM 1447 C C . ASP A 1 185 ? -3.786 2.793 15.537 1.00 92.19 185 ASP A C 1
ATOM 1449 O O . ASP A 1 185 ? -3.512 2.540 16.708 1.00 92.19 185 ASP A O 1
ATOM 1453 N N . ALA A 1 186 ? -3.115 3.682 14.807 1.00 91.25 186 ALA A N 1
ATOM 1454 C CA . ALA A 1 186 ? -2.069 4.525 15.368 1.00 91.25 186 ALA A CA 1
ATOM 1455 C C . ALA A 1 186 ? -2.621 5.305 16.559 1.00 91.25 186 ALA A C 1
ATOM 1457 O O . ALA A 1 186 ? -3.755 5.766 16.505 1.00 91.25 186 ALA A O 1
ATOM 1458 N N . ASP A 1 187 ? -1.850 5.503 17.617 1.00 92.69 187 ASP A N 1
ATOM 1459 C CA . ASP A 1 187 ? -2.207 6.480 18.641 1.00 92.69 187 ASP A CA 1
ATOM 1460 C C . ASP A 1 187 ? -2.006 7.919 18.139 1.00 92.69 187 ASP A C 1
ATOM 1462 O O . ASP A 1 187 ? -2.841 8.792 18.403 1.00 92.69 187 ASP A O 1
ATOM 1466 N N . ILE A 1 188 ? -0.956 8.130 17.346 1.00 92.38 188 ILE A N 1
ATOM 1467 C CA . ILE A 1 188 ? -0.592 9.363 16.661 1.00 92.38 188 ILE A CA 1
ATOM 1468 C C . ILE A 1 188 ? -0.206 9.012 15.221 1.00 92.38 188 ILE A C 1
ATOM 1470 O O . ILE A 1 188 ? 0.708 8.232 14.971 1.00 92.38 188 ILE A O 1
ATOM 1474 N N . PHE A 1 189 ? -0.903 9.611 14.264 1.00 90.56 189 PHE A N 1
ATOM 1475 C CA . PHE A 1 189 ? -0.541 9.588 12.854 1.00 90.56 189 PHE A CA 1
ATOM 1476 C C . PHE A 1 189 ? 0.363 10.771 12.527 1.00 90.56 189 PHE A C 1
ATOM 1478 O O . PHE A 1 189 ? 0.078 11.893 12.948 1.00 90.56 189 PHE A O 1
ATOM 1485 N N . LEU A 1 190 ? 1.386 10.534 11.712 1.00 89.00 190 LEU A N 1
ATOM 1486 C CA . LEU A 1 190 ? 2.370 11.531 11.302 1.00 89.00 190 LEU A CA 1
ATOM 1487 C C . LEU A 1 190 ? 2.315 11.757 9.787 1.00 89.00 190 LEU A C 1
ATOM 1489 O O . LEU A 1 190 ? 2.125 10.819 9.007 1.00 89.00 190 LEU A O 1
ATOM 1493 N N . SER A 1 191 ? 2.457 13.012 9.358 1.00 85.19 191 SER A N 1
ATOM 1494 C CA . SER A 1 191 ? 2.679 13.339 7.947 1.00 85.19 191 SER A CA 1
ATOM 1495 C C . SER A 1 191 ? 4.132 13.064 7.547 1.00 85.19 191 SER A C 1
ATOM 1497 O O . SER A 1 191 ? 5.023 13.009 8.405 1.00 85.19 191 SER A O 1
ATOM 1499 N N . PRO A 1 192 ? 4.423 12.994 6.237 1.00 80.38 192 PRO A N 1
ATOM 1500 C CA . PRO A 1 192 ? 5.771 13.221 5.738 1.00 80.38 192 PRO A CA 1
ATOM 1501 C C . PRO A 1 192 ? 6.355 14.530 6.287 1.00 80.38 192 PRO A C 1
ATOM 1503 O O . PRO A 1 192 ? 5.615 15.492 6.528 1.00 80.38 192 PRO A O 1
ATOM 1506 N N . LYS A 1 193 ? 7.680 14.550 6.470 1.00 82.00 193 LYS A N 1
ATOM 1507 C CA . LYS A 1 193 ? 8.425 15.773 6.788 1.00 82.00 193 LYS A CA 1
ATOM 1508 C C . LYS A 1 193 ? 8.329 16.746 5.623 1.00 82.00 193 LYS A C 1
ATOM 1510 O O . LYS A 1 193 ? 8.480 16.342 4.472 1.00 82.00 193 LYS A O 1
ATOM 1515 N N . ASP A 1 194 ? 8.093 18.015 5.924 1.00 78.12 194 ASP A N 1
ATOM 1516 C CA . ASP A 1 194 ? 8.240 19.079 4.938 1.00 78.12 194 ASP A CA 1
ATOM 1517 C C . ASP A 1 194 ? 9.716 19.412 4.673 1.00 78.12 194 ASP A C 1
ATOM 1519 O O . ASP A 1 194 ? 10.633 18.883 5.308 1.00 78.12 194 ASP A O 1
ATOM 1523 N N . ASN A 1 195 ? 9.953 20.347 3.751 1.00 74.19 195 ASN A N 1
ATOM 1524 C CA . ASN A 1 195 ? 11.296 20.840 3.428 1.00 74.19 195 ASN A CA 1
ATOM 1525 C C . ASN A 1 195 ? 12.003 21.519 4.618 1.00 74.19 195 ASN A C 1
ATOM 1527 O O . ASN A 1 195 ? 13.211 21.738 4.566 1.00 74.19 195 ASN A O 1
ATOM 1531 N N . SER A 1 196 ? 11.266 21.868 5.675 1.00 76.38 196 SER A N 1
ATOM 1532 C CA . SER A 1 196 ? 11.798 22.438 6.915 1.00 76.38 196 SER A CA 1
ATOM 1533 C C . SER A 1 196 ? 12.045 21.367 7.988 1.00 76.38 196 SER A C 1
ATOM 1535 O O . SER A 1 196 ? 12.463 21.704 9.094 1.00 76.38 196 SER A O 1
ATOM 1537 N N . GLY A 1 197 ? 11.786 20.093 7.680 1.00 80.75 197 GLY A N 1
ATOM 1538 C CA . GLY A 1 197 ? 11.936 18.959 8.585 1.00 80.75 197 GLY A CA 1
ATOM 1539 C C . GLY A 1 197 ? 10.799 18.780 9.597 1.00 80.75 197 GLY A C 1
ATOM 1540 O O . GLY A 1 197 ? 10.933 17.932 10.480 1.00 80.75 197 GLY A O 1
ATOM 1541 N N . HIS A 1 198 ? 9.706 19.541 9.492 1.00 81.56 198 HIS A N 1
ATOM 1542 C CA . HIS A 1 198 ? 8.564 19.451 10.405 1.00 81.56 198 HIS A CA 1
ATOM 1543 C C . HIS A 1 198 ? 7.534 18.435 9.914 1.00 81.56 198 HIS A C 1
ATOM 1545 O O . HIS A 1 198 ? 7.351 18.251 8.712 1.00 81.56 198 HIS A O 1
ATOM 1551 N N . GLN A 1 199 ? 6.828 17.807 10.854 1.00 86.75 199 GLN A N 1
ATOM 1552 C CA . GLN A 1 199 ? 5.704 16.910 10.576 1.00 86.75 199 GLN A CA 1
ATOM 1553 C C . GLN A 1 199 ? 4.441 17.437 11.231 1.00 86.75 199 GLN A C 1
ATOM 1555 O O . GLN A 1 199 ? 4.475 18.043 12.301 1.00 86.75 199 GLN A O 1
ATOM 1560 N N . TYR A 1 200 ? 3.305 17.158 10.617 1.00 85.56 200 TYR A N 1
ATOM 1561 C CA . TYR A 1 200 ? 2.030 17.267 11.292 1.00 85.56 200 TYR A CA 1
ATOM 1562 C C . TYR A 1 200 ? 1.704 15.960 11.998 1.00 85.56 200 TYR A C 1
ATOM 1564 O O . TYR A 1 200 ? 1.970 14.878 11.473 1.00 85.56 200 TYR A O 1
ATOM 1572 N N . ALA A 1 201 ? 1.084 16.077 13.165 1.00 89.75 201 ALA A N 1
ATOM 1573 C CA . ALA A 1 201 ? 0.602 14.953 13.937 1.00 89.75 201 ALA A CA 1
ATOM 1574 C C . ALA A 1 201 ? -0.908 15.074 14.165 1.00 89.75 201 ALA A C 1
ATOM 1576 O O . ALA A 1 201 ? -1.429 16.155 14.433 1.00 89.75 201 ALA A O 1
ATOM 1577 N N . CYS A 1 202 ? -1.625 13.958 14.075 1.00 91.75 202 CYS A N 1
ATOM 1578 C CA . CYS A 1 202 ? -3.025 13.884 14.483 1.00 91.75 202 CYS A CA 1
ATOM 1579 C C . CYS A 1 202 ? -3.307 12.613 15.262 1.00 91.75 202 CYS A C 1
ATOM 1581 O O . CYS A 1 202 ? -2.609 11.613 15.126 1.00 91.75 202 CYS A O 1
ATOM 1583 N N . PHE A 1 203 ? -4.355 12.633 16.077 1.00 93.25 203 PHE A N 1
ATOM 1584 C CA . PHE A 1 203 ? -4.695 11.465 16.875 1.00 93.25 203 PHE A CA 1
ATOM 1585 C C . PHE A 1 203 ? -5.283 10.320 16.044 1.00 93.25 203 PHE A C 1
ATOM 1587 O O . PHE A 1 203 ? -6.085 10.500 15.116 1.00 93.25 203 PHE A O 1
ATOM 1594 N N . GLY A 1 204 ? -4.932 9.116 16.485 1.00 92.31 204 GLY A N 1
ATOM 1595 C CA . GLY A 1 204 ? -5.638 7.875 16.224 1.00 92.31 204 GLY A CA 1
ATOM 1596 C C . GLY A 1 204 ? -7.134 7.951 16.417 1.00 92.31 204 GLY A C 1
ATOM 1597 O O . GLY A 1 204 ? -7.611 8.727 17.242 1.00 92.31 204 GLY A O 1
ATOM 1598 N N . CYS A 1 205 ? -7.901 7.078 15.765 1.00 91.81 205 CYS A N 1
ATOM 1599 C CA . CYS A 1 205 ? -9.348 7.058 15.994 1.00 91.81 205 CYS A CA 1
ATOM 1600 C C . CYS A 1 205 ? -9.691 6.707 17.454 1.00 91.81 205 CYS A C 1
ATOM 1602 O O . CYS A 1 205 ? -10.691 7.184 17.985 1.00 91.81 205 CYS A O 1
ATOM 1604 N N . THR A 1 206 ? -8.901 5.849 18.106 1.00 94.44 206 THR A N 1
ATOM 1605 C CA . THR A 1 206 ? -9.090 5.490 19.525 1.00 94.44 206 THR A CA 1
ATOM 1606 C C . THR A 1 206 ? -8.704 6.631 20.463 1.00 94.44 206 THR A C 1
ATOM 1608 O O . THR A 1 206 ? -9.454 6.923 21.392 1.00 94.44 206 THR A O 1
ATOM 1611 N N . MET A 1 207 ? -7.584 7.308 20.203 1.00 95.44 207 MET A N 1
ATOM 1612 C CA . MET A 1 207 ? -7.122 8.432 21.026 1.00 95.44 207 MET A CA 1
ATOM 1613 C C . MET A 1 207 ? -8.011 9.660 20.878 1.00 95.44 207 MET A C 1
ATOM 1615 O O . MET A 1 207 ? -8.385 10.277 21.872 1.00 95.44 207 MET A O 1
ATOM 1619 N N . ASP A 1 208 ? -8.447 9.950 19.654 1.00 94.12 208 ASP A N 1
ATOM 1620 C CA . ASP A 1 208 ? -9.438 10.986 19.374 1.00 94.12 208 ASP A CA 1
ATOM 1621 C C . ASP A 1 208 ? -10.741 10.712 20.145 1.00 94.12 208 ASP A C 1
ATOM 1623 O O . ASP A 1 208 ? -11.266 11.595 20.818 1.00 94.12 208 ASP A O 1
ATOM 1627 N N . MET A 1 209 ? -11.223 9.463 20.152 1.00 94.12 209 MET A N 1
ATOM 1628 C CA . MET A 1 209 ? -12.407 9.062 20.925 1.00 94.12 209 MET A CA 1
ATOM 1629 C C . MET A 1 209 ? -12.213 9.222 22.438 1.00 94.12 209 MET A C 1
ATOM 1631 O O . MET A 1 209 ? -13.133 9.657 23.126 1.00 94.12 209 MET A O 1
ATOM 1635 N N . LEU A 1 210 ? -11.035 8.879 22.962 1.00 95.06 210 LEU A N 1
ATOM 1636 C CA . LEU A 1 210 ? -10.725 9.011 24.386 1.00 95.06 210 LEU A CA 1
ATOM 1637 C C . LEU A 1 210 ? -10.719 10.480 24.834 1.00 95.06 210 LEU A C 1
ATOM 1639 O O . LEU A 1 210 ? -11.226 10.794 25.905 1.00 95.06 210 LEU A O 1
ATOM 1643 N N . LEU A 1 211 ? -10.183 11.377 24.004 1.00 94.38 211 LEU A N 1
ATOM 1644 C CA . LEU A 1 211 ? -10.068 12.802 24.318 1.00 94.38 211 LEU A CA 1
ATOM 1645 C C . LEU A 1 211 ? -11.367 13.579 24.049 1.00 94.38 211 LEU A C 1
ATOM 1647 O O . LEU A 1 211 ? -11.735 14.481 24.800 1.00 94.38 211 LEU A O 1
ATOM 1651 N N . THR A 1 212 ? -12.085 13.241 22.979 1.00 93.75 212 THR A N 1
ATOM 1652 C CA . THR A 1 212 ? -13.269 13.998 22.532 1.00 93.75 212 THR A CA 1
ATOM 1653 C C . THR A 1 212 ? -14.588 13.351 22.946 1.00 93.75 212 THR A C 1
ATOM 1655 O O . THR A 1 212 ? -15.653 13.966 22.843 1.00 93.75 212 THR A O 1
ATOM 1658 N N . GLY A 1 213 ? -14.538 12.117 23.446 1.00 92.75 213 GLY A N 1
ATOM 1659 C CA . GLY A 1 213 ? -15.687 11.400 23.970 1.00 92.75 213 GLY A CA 1
ATOM 1660 C C . GLY A 1 213 ? -16.261 12.050 25.226 1.00 92.75 213 GLY A C 1
ATOM 1661 O O . GLY A 1 213 ? -15.581 12.717 26.010 1.00 92.75 213 GLY A O 1
ATOM 1662 N N . LYS A 1 214 ? -17.558 11.829 25.429 1.00 91.00 214 LYS A N 1
ATOM 1663 C CA . LYS A 1 214 ? -18.259 12.167 26.661 1.00 91.00 214 LYS A CA 1
ATOM 1664 C C . LYS A 1 214 ? -18.299 10.943 27.564 1.00 91.00 214 LYS A C 1
ATOM 1666 O O . LYS A 1 214 ? -18.855 9.910 27.186 1.00 91.00 214 LYS A O 1
ATOM 1671 N N . TRP A 1 215 ? -17.753 11.082 28.766 1.00 91.25 215 TRP A N 1
ATOM 1672 C CA . TRP A 1 215 ? -17.826 10.055 29.797 1.00 91.25 215 TRP A CA 1
ATOM 1673 C C . TRP A 1 215 ? -19.273 9.849 30.254 1.00 91.25 215 TRP A C 1
ATOM 1675 O O . TRP A 1 215 ? -19.950 10.785 30.679 1.00 91.25 215 TRP A O 1
ATOM 1685 N N . ILE A 1 216 ? -19.734 8.608 30.151 1.00 91.06 216 ILE A N 1
ATOM 1686 C CA . ILE A 1 216 ? -21.006 8.131 30.708 1.00 91.06 216 ILE A CA 1
ATOM 1687 C C . ILE A 1 216 ? -20.752 7.502 32.074 1.00 91.06 216 ILE A C 1
ATOM 1689 O O . ILE A 1 216 ? -21.520 7.692 33.012 1.00 91.06 216 ILE A O 1
ATOM 1693 N N . TYR A 1 217 ? -19.645 6.774 32.177 1.00 92.38 217 TYR A N 1
ATOM 1694 C CA . TYR A 1 217 ? -19.154 6.187 33.407 1.00 92.38 217 TYR A CA 1
ATOM 1695 C C . TYR A 1 217 ? -17.632 6.283 33.408 1.00 92.38 217 TYR A C 1
ATOM 1697 O O . TYR A 1 217 ? -16.995 6.021 32.391 1.00 92.38 217 TYR A O 1
ATOM 1705 N N . SER A 1 218 ? -17.043 6.670 34.532 1.00 93.12 218 SER A N 1
ATOM 1706 C CA . SER A 1 218 ? -15.598 6.823 34.680 1.00 93.12 218 SER A CA 1
ATOM 1707 C C . SER A 1 218 ? -15.212 6.516 36.116 1.00 93.12 218 SER A C 1
ATOM 1709 O O . SER A 1 218 ? -15.887 6.942 37.055 1.00 93.12 218 SER A O 1
ATOM 1711 N N . THR A 1 219 ? -14.095 5.822 36.289 1.00 91.94 219 THR A N 1
ATOM 1712 C CA . THR A 1 219 ? -13.416 5.714 37.584 1.00 91.94 219 THR A CA 1
ATOM 1713 C C . THR A 1 219 ? -12.334 6.797 37.694 1.00 91.94 219 THR A C 1
ATOM 1715 O O . THR A 1 219 ? -12.137 7.595 36.777 1.00 91.94 219 THR A O 1
ATOM 1718 N N . GLN A 1 220 ? -11.620 6.861 38.820 1.00 85.75 220 GLN A N 1
ATOM 1719 C CA . GLN A 1 220 ? -10.467 7.764 38.952 1.00 85.75 220 GLN A CA 1
ATOM 1720 C C . GLN A 1 220 ? -9.295 7.341 38.048 1.00 85.75 220 GLN A C 1
ATOM 1722 O O . GLN A 1 220 ? -8.501 8.181 37.627 1.00 85.75 220 GLN A O 1
ATOM 1727 N N . ASP A 1 221 ? -9.193 6.050 37.717 1.00 82.50 221 ASP A N 1
ATOM 1728 C CA . ASP A 1 221 ? -8.092 5.513 36.915 1.00 82.50 221 ASP A CA 1
ATOM 1729 C C . ASP A 1 221 ? -8.152 5.939 35.446 1.00 82.50 221 ASP A C 1
ATOM 1731 O O . ASP A 1 221 ? -7.112 6.004 34.787 1.00 82.50 221 ASP A O 1
ATOM 1735 N N . THR A 1 222 ? -9.347 6.233 34.933 1.00 85.56 222 THR A N 1
ATOM 1736 C CA . THR A 1 222 ? -9.561 6.647 33.544 1.00 85.56 222 THR A CA 1
ATOM 1737 C C . THR A 1 222 ? -9.264 8.125 33.309 1.00 85.56 222 THR A C 1
ATOM 1739 O O . THR A 1 222 ? -8.811 8.472 32.223 1.00 85.56 222 THR A O 1
ATOM 1742 N N . ALA A 1 223 ? -9.396 8.982 34.328 1.00 81.31 223 ALA A N 1
ATOM 1743 C CA . ALA A 1 223 ? -9.064 10.408 34.223 1.00 81.31 223 ALA A CA 1
ATOM 1744 C C . ALA A 1 223 ? -7.582 10.651 33.871 1.00 81.31 223 ALA A C 1
ATOM 1746 O O . ALA A 1 223 ? -7.253 11.580 33.140 1.00 81.31 223 ALA A O 1
ATOM 1747 N N . LYS A 1 224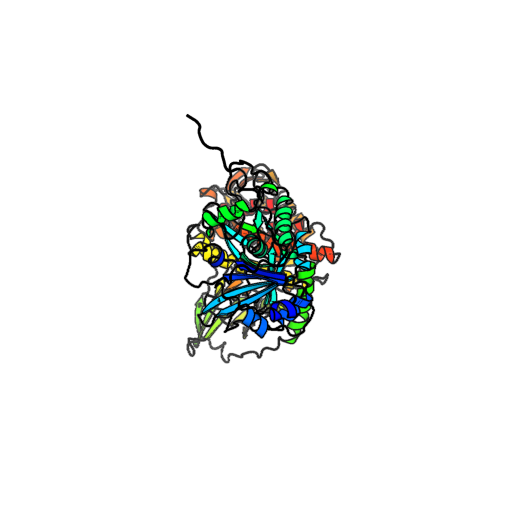 ? -6.681 9.775 34.334 1.00 90.00 224 LYS A N 1
ATOM 1748 C CA . LYS A 1 224 ? -5.240 9.855 34.032 1.00 90.00 224 LYS A CA 1
ATOM 1749 C C . LYS A 1 224 ? -4.896 9.464 32.593 1.00 90.00 224 LYS A C 1
ATOM 1751 O O . LYS A 1 224 ? -3.813 9.798 32.124 1.00 90.00 224 LYS A O 1
ATOM 1756 N N . LEU A 1 225 ? -5.779 8.738 31.901 1.00 93.12 225 LEU A N 1
ATOM 1757 C CA . LEU A 1 225 ? -5.512 8.281 30.537 1.00 93.12 225 LEU A CA 1
ATOM 1758 C C . LEU A 1 225 ? -5.441 9.460 29.568 1.00 93.12 225 LEU A C 1
ATOM 1760 O O . LEU A 1 225 ? -4.502 9.516 28.785 1.00 93.12 225 LEU A O 1
ATOM 1764 N N . GLU A 1 226 ? -6.372 10.416 29.660 1.00 92.69 226 GLU A N 1
ATOM 1765 C CA . GLU A 1 226 ? -6.371 11.620 28.813 1.00 92.69 226 GLU A CA 1
ATOM 1766 C C . GLU A 1 226 ? -5.043 12.384 28.933 1.00 92.69 226 GLU A C 1
ATOM 1768 O O . GLU A 1 226 ? -4.441 12.764 27.931 1.00 92.69 226 GLU A O 1
ATOM 1773 N N . GLU A 1 227 ? -4.538 12.538 30.160 1.00 91.19 227 GLU A N 1
ATOM 1774 C CA . GLU A 1 227 ? -3.257 13.193 30.418 1.00 91.19 227 GLU A CA 1
ATOM 1775 C C . GLU A 1 227 ? -2.076 12.435 29.793 1.00 91.19 227 GLU A C 1
ATOM 1777 O O . GLU A 1 227 ? -1.177 13.063 29.232 1.00 91.19 227 GLU A O 1
ATOM 1782 N N . TYR A 1 228 ? -2.071 11.097 29.844 1.00 93.81 228 TYR A N 1
ATOM 1783 C CA . TYR A 1 228 ? -1.032 10.297 29.190 1.00 93.81 228 TYR A CA 1
ATOM 1784 C C . TYR A 1 228 ? -1.031 10.471 27.670 1.00 93.81 228 TYR A C 1
ATOM 1786 O O . TYR A 1 228 ? 0.045 10.620 27.095 1.00 93.81 228 TYR A O 1
ATOM 1794 N N . VAL A 1 229 ? -2.205 10.526 27.030 1.00 94.31 229 VAL A N 1
ATOM 1795 C CA . VAL A 1 229 ? -2.302 10.775 25.581 1.00 94.31 229 VAL A CA 1
ATOM 1796 C C . VAL A 1 229 ? -1.700 12.128 25.216 1.00 94.31 229 VAL A C 1
ATOM 1798 O O . VAL A 1 229 ? -0.861 12.209 24.322 1.00 94.31 229 VAL A O 1
ATOM 1801 N N . VAL A 1 230 ? -2.094 13.190 25.926 1.00 92.88 230 VAL A N 1
ATOM 1802 C CA . VAL A 1 230 ? -1.608 14.545 25.635 1.00 92.88 230 VAL A CA 1
ATOM 1803 C C . VAL A 1 230 ? -0.103 14.642 25.878 1.00 92.88 230 VAL A C 1
ATOM 1805 O O . VAL A 1 230 ? 0.611 15.174 25.036 1.00 92.88 230 VAL A O 1
ATOM 1808 N N . ARG A 1 231 ? 0.410 14.076 26.979 1.00 92.56 231 ARG A N 1
ATOM 1809 C CA . ARG A 1 231 ? 1.856 14.052 27.260 1.00 92.56 231 ARG A CA 1
ATOM 1810 C C . ARG A 1 231 ? 2.643 13.303 26.187 1.00 92.56 231 ARG A C 1
ATOM 1812 O O . ARG A 1 231 ? 3.714 13.769 25.811 1.00 92.56 231 ARG A O 1
ATOM 1819 N N . LYS A 1 232 ? 2.126 12.172 25.696 1.00 93.44 232 LYS A N 1
ATOM 1820 C CA . LYS A 1 232 ? 2.757 11.417 24.608 1.00 93.44 232 LYS A CA 1
ATOM 1821 C C . LYS A 1 232 ? 2.812 12.238 23.320 1.00 93.44 232 LYS A C 1
ATOM 1823 O O . LYS A 1 232 ? 3.875 12.354 22.716 1.00 93.44 232 LYS A O 1
ATOM 1828 N N . TYR A 1 233 ? 1.705 12.884 22.956 1.00 92.50 233 TYR A N 1
ATOM 1829 C CA . TYR A 1 233 ? 1.666 13.800 21.815 1.00 92.50 233 TYR A CA 1
ATOM 1830 C C . TYR A 1 233 ? 2.715 14.906 21.951 1.00 92.50 233 TYR A C 1
ATOM 1832 O O . TYR A 1 233 ? 3.536 15.099 21.061 1.00 92.50 233 TYR A O 1
ATOM 1840 N N . SER A 1 234 ? 2.772 15.559 23.109 1.00 89.62 234 SER A N 1
ATOM 1841 C CA . SER A 1 234 ? 3.751 16.609 23.394 1.00 89.62 234 SER A CA 1
ATOM 1842 C C . SER A 1 234 ? 5.208 16.153 23.363 1.00 89.62 234 SER A C 1
ATOM 1844 O O . SER A 1 234 ? 6.092 16.966 23.105 1.00 89.62 234 SER A O 1
ATOM 1846 N N . ALA A 1 235 ? 5.469 14.880 23.661 1.00 90.12 235 ALA A N 1
ATOM 1847 C CA . ALA A 1 235 ? 6.807 14.300 23.639 1.00 90.12 235 ALA A CA 1
ATOM 1848 C C . ALA A 1 235 ? 7.264 13.890 22.228 1.00 90.12 235 ALA A C 1
ATOM 1850 O O . ALA A 1 235 ? 8.446 13.598 22.039 1.00 90.12 235 ALA A O 1
ATOM 1851 N N . THR A 1 236 ? 6.359 13.873 21.243 1.00 88.19 236 THR A N 1
ATOM 1852 C CA . THR A 1 236 ? 6.691 13.484 19.869 1.00 88.19 236 THR A CA 1
ATOM 1853 C C . THR A 1 236 ? 7.591 14.553 19.243 1.00 88.19 236 THR A C 1
ATOM 1855 O O . THR A 1 236 ? 7.246 15.732 19.194 1.00 88.19 236 THR A O 1
ATOM 1858 N N . GLN A 1 237 ? 8.786 14.163 18.800 1.00 84.44 237 GLN A N 1
ATOM 1859 C CA . GLN A 1 237 ? 9.783 15.110 18.299 1.00 84.44 237 GLN A CA 1
ATOM 1860 C C . GLN A 1 237 ? 9.442 15.608 16.891 1.00 84.44 237 GLN A C 1
ATOM 1862 O O . GLN A 1 237 ? 8.944 14.857 16.062 1.00 84.44 237 GLN A O 1
ATOM 1867 N N . GLY A 1 238 ? 9.756 16.875 16.601 1.00 83.44 238 GLY A N 1
ATOM 1868 C CA . GLY A 1 238 ? 9.626 17.439 15.250 1.00 83.44 238 GLY A CA 1
ATOM 1869 C C . GLY A 1 238 ? 8.190 17.707 14.788 1.00 83.44 238 GLY A C 1
ATOM 1870 O O . GLY A 1 238 ? 7.989 18.046 13.620 1.00 83.44 238 GLY A O 1
ATOM 1871 N N . ILE A 1 239 ? 7.199 17.587 15.679 1.00 86.75 239 ILE A N 1
ATOM 1872 C CA . ILE A 1 239 ? 5.810 17.893 15.341 1.00 86.75 239 ILE A CA 1
ATOM 1873 C C . ILE A 1 239 ? 5.547 19.397 15.390 1.00 86.75 239 ILE A C 1
ATOM 1875 O O . ILE A 1 239 ? 5.969 20.109 16.304 1.00 86.75 239 ILE A O 1
ATOM 1879 N N . TRP A 1 240 ? 4.807 19.875 14.403 1.00 85.88 240 TRP A N 1
ATOM 1880 C CA . TRP A 1 240 ? 4.248 21.213 14.373 1.00 85.88 240 TRP A CA 1
ATOM 1881 C C . TRP A 1 240 ? 2.836 21.198 14.969 1.00 85.88 240 TRP A C 1
ATOM 1883 O O . TRP A 1 240 ? 2.043 20.294 14.692 1.00 85.88 240 TRP A O 1
ATOM 1893 N N . ILE A 1 241 ? 2.512 22.209 15.781 1.00 85.25 241 ILE A N 1
ATOM 1894 C CA . ILE A 1 241 ? 1.187 22.364 16.390 1.00 85.25 241 ILE A CA 1
ATOM 1895 C C . ILE A 1 241 ? 0.517 23.620 15.829 1.00 85.25 241 ILE A C 1
ATOM 1897 O O . ILE A 1 241 ? 1.080 24.712 15.961 1.00 85.25 241 ILE A O 1
ATOM 1901 N N . PRO A 1 242 ? -0.683 23.488 15.234 1.00 84.12 242 PRO A N 1
ATOM 1902 C CA . PRO A 1 242 ? -1.436 24.632 14.744 1.00 84.12 242 PRO A CA 1
ATOM 1903 C C . PRO A 1 242 ? -1.859 25.547 15.891 1.00 84.12 242 PRO A C 1
ATOM 1905 O O . PRO A 1 242 ? -2.129 25.084 16.998 1.00 84.12 242 PRO A O 1
ATOM 1908 N N . GLU A 1 243 ? -2.006 26.841 15.598 1.00 85.38 243 GLU A N 1
ATOM 1909 C CA . GLU A 1 243 ? -2.545 27.822 16.550 1.00 85.38 243 GLU A CA 1
ATOM 1910 C C . GLU A 1 243 ? -3.912 27.373 17.098 1.00 85.38 243 GLU A C 1
ATOM 1912 O O . GLU A 1 243 ? -4.135 27.369 18.308 1.00 85.38 243 GLU A O 1
ATOM 1917 N N . ASP A 1 244 ? -4.799 26.883 16.221 1.00 88.25 244 ASP A N 1
ATOM 1918 C CA . ASP A 1 244 ? -5.960 26.101 16.644 1.00 88.25 244 ASP A CA 1
ATOM 1919 C C . ASP A 1 244 ? -5.592 24.618 16.777 1.00 88.25 244 ASP A C 1
ATOM 1921 O O . ASP A 1 244 ? -5.852 23.807 15.880 1.00 88.25 244 ASP A O 1
ATOM 1925 N N . TRP A 1 245 ? -5.024 24.248 17.928 1.00 90.81 245 TRP A N 1
ATOM 1926 C CA . TRP A 1 245 ? -4.649 22.863 18.230 1.00 90.81 245 TRP A CA 1
ATOM 1927 C C . TRP A 1 245 ? -5.839 21.894 18.168 1.00 90.81 245 TRP A C 1
ATOM 1929 O O . TRP A 1 245 ? -5.639 20.704 17.968 1.00 90.81 245 TRP A O 1
ATOM 1939 N N . THR A 1 246 ? -7.092 22.363 18.245 1.00 91.56 246 THR A N 1
ATOM 1940 C CA . THR A 1 246 ? -8.266 21.478 18.103 1.00 91.56 246 THR A CA 1
ATOM 1941 C C . THR A 1 246 ? -8.420 20.898 16.691 1.00 91.56 246 THR A C 1
ATOM 1943 O O . THR A 1 246 ? -9.243 20.012 16.463 1.00 91.56 246 THR A O 1
ATOM 1946 N N . THR A 1 247 ? -7.611 21.351 15.732 1.00 88.88 247 THR A N 1
ATOM 1947 C CA . THR A 1 247 ? -7.544 20.767 14.388 1.00 88.88 247 THR A CA 1
ATOM 1948 C C . THR A 1 247 ? -6.760 19.451 14.330 1.00 88.88 247 THR A C 1
ATOM 1950 O O . THR A 1 247 ? -6.957 18.710 13.375 1.00 88.88 247 THR A O 1
ATOM 1953 N N . ILE A 1 248 ? -5.969 19.105 15.361 1.00 90.44 248 ILE A N 1
ATOM 1954 C CA . ILE A 1 248 ? -5.207 17.833 15.453 1.00 90.44 248 ILE A CA 1
ATOM 1955 C C . ILE A 1 248 ? -6.094 16.599 15.662 1.00 90.44 248 ILE A C 1
ATOM 1957 O O . ILE A 1 248 ? -5.631 15.459 15.597 1.00 90.44 248 ILE A O 1
ATOM 1961 N N . PHE A 1 249 ? -7.385 16.809 15.921 1.00 91.56 249 PHE A N 1
ATOM 1962 C CA . PHE A 1 249 ? -8.365 15.737 16.016 1.00 91.56 249 PHE A CA 1
ATOM 1963 C C . PHE A 1 249 ? -8.866 15.324 14.641 1.00 91.56 249 PHE A C 1
ATOM 1965 O O . PHE A 1 249 ? -9.158 16.150 13.773 1.00 91.56 249 PHE A O 1
ATOM 1972 N N . SER A 1 250 ? -9.074 14.025 14.467 1.00 84.62 250 SER A N 1
ATOM 1973 C CA . SER A 1 250 ? -9.502 13.493 13.180 1.00 84.62 250 SER A CA 1
ATOM 1974 C C . SER A 1 250 ? -10.927 13.878 12.799 1.00 84.62 250 SER A C 1
ATOM 1976 O O . SER A 1 250 ? -11.263 13.953 11.619 1.00 84.62 250 SER A O 1
ATOM 1978 N N . GLN A 1 251 ? -11.762 14.148 13.803 1.00 86.69 251 GLN A N 1
ATOM 1979 C CA . GLN A 1 251 ? -13.145 14.583 13.635 1.00 86.69 251 GLN A CA 1
ATOM 1980 C C . GLN A 1 251 ? -13.312 16.110 13.722 1.00 86.69 251 GLN A C 1
ATOM 1982 O O . GLN A 1 251 ? -14.445 16.579 13.841 1.00 86.69 251 GLN A O 1
ATOM 1987 N N . ASN A 1 252 ? -12.230 16.901 13.653 1.00 88.94 252 ASN A N 1
ATOM 1988 C CA . ASN A 1 252 ? -12.274 18.346 13.924 1.00 88.94 252 ASN A CA 1
ATOM 1989 C C . ASN A 1 252 ? -13.311 19.115 13.081 1.00 88.94 252 ASN A C 1
ATOM 1991 O O . ASN A 1 252 ? -13.905 20.086 13.559 1.00 88.94 252 ASN A O 1
ATOM 1995 N N . THR A 1 253 ? -13.580 18.675 11.850 1.00 87.44 253 THR A N 1
ATOM 1996 C CA . THR A 1 253 ? -14.561 19.314 10.957 1.00 87.44 253 THR A CA 1
ATOM 1997 C C . THR A 1 253 ? -16.004 19.110 11.391 1.00 87.44 253 THR A C 1
ATOM 1999 O O . THR A 1 253 ? -16.892 19.840 10.957 1.00 87.44 253 THR A O 1
ATOM 2002 N N . ARG A 1 254 ? -16.251 18.153 12.287 1.00 88.38 254 ARG A N 1
ATOM 2003 C CA . ARG A 1 254 ? -17.558 17.909 12.903 1.00 88.38 254 ARG A CA 1
ATOM 2004 C C . ARG A 1 254 ? -17.736 18.661 14.219 1.00 88.38 254 ARG A C 1
ATOM 2006 O O . ARG A 1 254 ? -18.831 18.626 14.779 1.00 88.38 254 ARG A O 1
ATOM 2013 N N . PHE A 1 255 ? -16.690 19.306 14.737 1.00 91.19 255 PHE A N 1
ATOM 2014 C CA . PHE A 1 255 ? -16.745 19.986 16.027 1.00 91.19 255 PHE A CA 1
ATOM 2015 C C . PHE A 1 255 ? -17.400 21.360 15.881 1.00 91.19 255 PHE A C 1
ATOM 2017 O O . PHE A 1 255 ? -16.830 22.228 15.215 1.00 91.19 255 PHE A O 1
ATOM 2024 N N . PRO A 1 256 ? -18.554 21.610 16.529 1.00 90.88 256 PRO A N 1
ATOM 2025 C CA . PRO A 1 256 ? -19.073 22.965 16.616 1.00 90.88 256 PRO A CA 1
ATOM 2026 C C . PRO A 1 256 ? -18.117 23.847 17.434 1.00 90.88 256 PRO A C 1
ATOM 2028 O O . PRO A 1 256 ? -17.379 23.359 18.293 1.00 90.88 256 PRO A O 1
ATOM 2031 N N . ILE A 1 257 ? -18.165 25.163 17.209 1.00 91.56 257 ILE A N 1
ATOM 2032 C CA . ILE A 1 257 ? -17.309 26.146 17.902 1.00 91.56 257 ILE A CA 1
ATOM 2033 C C . ILE A 1 257 ? -17.412 26.001 19.429 1.00 91.56 257 ILE A C 1
ATOM 2035 O O . ILE A 1 257 ? -16.402 26.024 20.127 1.00 91.56 257 ILE A O 1
ATOM 2039 N N . SER A 1 258 ? -18.622 25.784 19.951 1.00 92.00 258 SER A N 1
ATOM 2040 C CA . SER A 1 258 ? -18.854 25.561 21.383 1.00 92.00 258 SER A CA 1
ATOM 2041 C C . SER A 1 258 ? -18.116 24.332 21.919 1.00 92.00 258 SER A C 1
ATOM 2043 O O . SER A 1 258 ? -17.546 24.387 23.006 1.00 92.00 258 SER A O 1
ATOM 2045 N N . PHE A 1 259 ? -18.068 23.240 21.153 1.00 92.12 259 PHE A N 1
ATOM 2046 C CA . PHE A 1 259 ? -17.333 22.036 21.534 1.00 92.12 259 PHE A CA 1
ATOM 2047 C C . PHE A 1 259 ? -15.819 22.268 21.518 1.00 92.12 259 PHE A C 1
ATOM 2049 O O . PHE A 1 259 ? -15.142 21.884 22.468 1.00 92.12 259 PHE A O 1
ATOM 2056 N N . ARG A 1 260 ? -15.291 22.971 20.505 1.00 92.62 260 ARG A N 1
ATOM 2057 C CA . ARG A 1 260 ? -13.871 23.368 20.473 1.00 92.62 260 ARG A CA 1
ATOM 2058 C C . ARG A 1 260 ? -13.496 24.221 21.685 1.00 92.62 260 ARG A C 1
ATOM 2060 O O . ARG A 1 260 ? -12.483 23.961 22.324 1.00 92.62 260 ARG A O 1
ATOM 2067 N N . ASN A 1 261 ? -14.341 25.182 22.056 1.00 92.50 261 ASN A N 1
ATOM 2068 C CA . ASN A 1 261 ? -14.127 25.992 23.256 1.00 92.50 261 ASN A CA 1
ATOM 2069 C C . ASN A 1 261 ? -14.118 25.130 24.529 1.00 92.50 261 ASN A C 1
ATOM 2071 O O . ASN A 1 261 ? -13.244 25.306 25.371 1.00 92.50 261 ASN A O 1
ATOM 2075 N N . ASN A 1 262 ? -15.019 24.149 24.641 1.00 90.69 262 ASN A N 1
ATOM 2076 C CA . ASN A 1 262 ? -15.021 23.211 25.768 1.00 90.69 262 ASN A CA 1
ATOM 2077 C C . ASN A 1 262 ? -13.752 22.348 25.830 1.00 90.69 262 ASN A C 1
ATOM 2079 O O . ASN A 1 262 ? -13.266 22.071 26.924 1.00 90.69 262 ASN A O 1
ATOM 2083 N N . LEU A 1 263 ? -13.192 21.940 24.685 1.00 91.44 263 LEU A N 1
ATOM 2084 C CA . LEU A 1 263 ? -11.902 21.241 24.650 1.00 91.44 263 LEU A CA 1
ATOM 2085 C C . LEU A 1 263 ? -10.767 22.132 25.175 1.00 91.44 263 LEU A C 1
ATOM 2087 O O . LEU A 1 263 ? -9.963 21.671 25.981 1.00 91.44 263 LEU A O 1
ATOM 2091 N N . ARG A 1 264 ? -10.734 23.419 24.800 1.00 91.06 264 ARG A N 1
ATOM 2092 C CA . ARG A 1 264 ? -9.738 24.390 25.302 1.00 91.06 264 ARG A CA 1
ATOM 2093 C C . ARG A 1 264 ? -9.814 24.587 26.813 1.00 91.06 264 ARG A C 1
ATOM 2095 O O . ARG A 1 264 ? -8.784 24.648 27.481 1.00 91.06 264 ARG A O 1
ATOM 2102 N N . LEU A 1 265 ? -11.021 24.574 27.379 1.00 91.38 265 LEU A N 1
ATOM 2103 C CA . LEU A 1 265 ? -11.220 24.669 28.829 1.00 91.38 265 LEU A CA 1
ATOM 2104 C C . LEU A 1 265 ? -10.631 23.484 29.616 1.00 91.38 265 LEU A C 1
ATOM 2106 O O . LEU A 1 265 ? -10.434 23.615 30.822 1.00 91.38 265 LEU A O 1
ATOM 2110 N N . ARG A 1 266 ? -10.286 22.359 28.967 1.00 88.06 266 ARG A N 1
ATOM 2111 C CA . ARG A 1 266 ? -9.574 21.246 29.624 1.00 88.06 266 ARG A CA 1
ATOM 2112 C C . ARG A 1 266 ? -8.119 21.580 29.977 1.00 88.06 266 ARG A C 1
ATOM 2114 O O . ARG A 1 266 ? -7.500 20.845 30.740 1.00 88.06 266 ARG A O 1
ATOM 2121 N N . GLY A 1 267 ? -7.560 22.673 29.449 1.00 87.25 267 GLY A N 1
ATOM 2122 C CA . GLY A 1 267 ? -6.231 23.166 29.825 1.00 87.25 267 GLY A CA 1
ATOM 2123 C C . GLY A 1 267 ? -5.053 22.364 29.262 1.00 87.25 267 GLY A C 1
ATOM 2124 O O . GLY A 1 267 ? -3.924 22.550 29.718 1.00 87.25 267 GLY A O 1
ATOM 2125 N N . TRP A 1 268 ? -5.285 21.500 28.268 1.00 89.31 268 TRP A N 1
ATOM 2126 C CA . TRP A 1 268 ? -4.236 20.707 27.611 1.00 89.31 268 TRP A CA 1
ATOM 2127 C C . TRP A 1 268 ? -3.185 21.553 26.892 1.00 89.31 268 TRP A C 1
ATOM 2129 O O . TRP A 1 268 ? -2.055 21.106 26.740 1.00 89.31 268 TRP A O 1
ATOM 2139 N N . GLU A 1 269 ? -3.508 22.799 26.545 1.00 86.62 269 GLU A N 1
ATOM 2140 C CA . GLU A 1 269 ? -2.570 23.789 25.992 1.00 86.62 269 GLU A CA 1
ATOM 2141 C C . GLU A 1 269 ? -1.310 23.967 26.849 1.00 86.62 269 GLU A C 1
ATOM 2143 O O . GLU A 1 269 ? -0.252 24.279 26.324 1.00 86.62 269 GLU A O 1
ATOM 2148 N N . ARG A 1 270 ? -1.394 23.721 28.164 1.00 88.19 270 ARG A N 1
ATOM 2149 C CA . ARG A 1 270 ? -0.236 23.788 29.073 1.00 88.19 270 ARG A CA 1
ATOM 2150 C C . ARG A 1 270 ? 0.731 22.617 28.917 1.00 88.19 270 ARG A C 1
ATOM 2152 O O . ARG A 1 270 ? 1.863 22.703 29.381 1.00 88.19 270 ARG A O 1
ATOM 2159 N N . LEU A 1 271 ? 0.254 21.507 28.361 1.00 86.25 271 LEU A N 1
ATOM 2160 C CA . LEU A 1 271 ? 1.041 20.305 28.115 1.00 86.25 271 LEU A CA 1
ATOM 2161 C C . LEU A 1 271 ? 1.566 20.276 26.682 1.00 86.25 271 LEU A C 1
ATOM 2163 O O . LEU A 1 271 ? 2.614 19.680 26.451 1.00 86.25 271 LEU A O 1
ATOM 2167 N N . LEU A 1 272 ? 0.845 20.873 25.730 1.00 86.62 272 LEU A N 1
ATOM 2168 C CA . LEU A 1 272 ? 1.232 20.920 24.322 1.00 86.62 272 LEU A CA 1
ATOM 2169 C C . LEU A 1 272 ? 2.442 21.853 24.100 1.00 86.62 272 LEU A C 1
ATOM 2171 O O . LEU A 1 272 ? 2.537 22.894 24.752 1.00 86.62 272 LEU A O 1
ATOM 2175 N N . PRO A 1 273 ? 3.364 21.508 23.181 1.00 80.75 273 PRO A N 1
ATOM 2176 C CA . PRO A 1 273 ? 4.379 22.427 22.685 1.00 80.75 273 PRO A CA 1
ATOM 2177 C C . PRO A 1 273 ? 3.782 23.767 22.240 1.00 80.75 273 PRO A C 1
ATOM 2179 O O . PRO A 1 273 ? 2.672 23.820 21.707 1.00 80.75 273 PRO A O 1
ATOM 2182 N N . SER A 1 274 ? 4.540 24.851 22.424 1.00 80.81 274 SER A N 1
ATOM 2183 C CA . SER A 1 274 ? 4.133 26.173 21.947 1.00 80.81 274 SER A CA 1
ATOM 2184 C C . SER A 1 274 ? 3.873 26.144 20.434 1.00 80.81 274 SER A C 1
ATOM 2186 O O . SER A 1 274 ? 4.719 25.624 19.698 1.00 80.81 274 SER A O 1
ATOM 2188 N N . PRO A 1 275 ? 2.761 26.727 19.948 1.00 79.31 275 PRO A N 1
ATOM 2189 C CA . PRO A 1 275 ? 2.506 26.851 18.517 1.00 79.31 275 PRO A CA 1
ATOM 2190 C C . PRO A 1 275 ? 3.657 27.582 17.819 1.00 79.31 275 PRO A C 1
ATOM 2192 O O . PRO A 1 275 ? 4.195 28.554 18.356 1.00 79.31 275 PRO A O 1
ATOM 2195 N N . SER A 1 276 ? 4.022 27.151 16.612 1.00 70.44 276 SER A N 1
ATOM 2196 C CA . SER A 1 276 ? 5.010 27.849 15.785 1.00 70.44 276 SER A CA 1
ATOM 2197 C C . SER A 1 276 ? 4.345 28.473 14.558 1.00 70.44 276 SER A C 1
ATOM 2199 O O . SER A 1 276 ? 3.529 27.859 13.875 1.00 70.44 276 SER A O 1
ATOM 2201 N N . SER A 1 277 ? 4.691 29.729 14.272 1.00 58.25 277 SER A N 1
ATOM 2202 C CA . SER A 1 277 ? 4.069 30.571 13.239 1.00 58.25 277 SER A CA 1
ATOM 2203 C C . SER A 1 277 ? 4.583 30.307 11.816 1.00 58.25 277 SER A C 1
ATOM 2205 O O . SER A 1 277 ? 4.594 31.214 10.982 1.00 58.25 277 SER A O 1
ATOM 2207 N N . LEU A 1 278 ? 5.058 29.093 11.526 1.00 58.09 278 LEU A N 1
ATOM 2208 C CA . LEU A 1 278 ? 5.666 28.780 10.233 1.00 58.09 278 LEU A CA 1
ATOM 2209 C C . LEU A 1 278 ? 4.642 28.932 9.089 1.00 58.09 278 LEU A C 1
ATOM 2211 O O . LEU A 1 278 ? 3.543 28.378 9.174 1.00 58.09 278 LEU A O 1
ATOM 2215 N N . PRO A 1 279 ? 4.978 29.673 8.013 1.00 53.38 279 PRO A N 1
ATOM 2216 C CA . PRO A 1 279 ? 4.125 29.784 6.839 1.00 53.38 279 PRO A CA 1
ATOM 2217 C C . PRO A 1 279 ? 4.052 28.425 6.140 1.00 53.38 279 PRO A C 1
ATOM 2219 O O . PRO A 1 279 ? 5.049 27.889 5.660 1.00 53.38 279 PRO A O 1
ATOM 2222 N N . PHE A 1 280 ? 2.850 27.861 6.128 1.00 49.56 280 PHE A N 1
ATOM 2223 C CA . PHE A 1 280 ? 2.598 26.484 5.733 1.00 49.56 280 PHE A CA 1
ATOM 2224 C C . PHE A 1 280 ? 2.523 26.352 4.208 1.00 49.56 280 PHE A C 1
ATOM 2226 O O . PHE A 1 280 ? 1.563 26.800 3.580 1.00 49.56 280 PHE A O 1
ATOM 2233 N N . ALA A 1 281 ? 3.531 25.722 3.606 1.00 50.53 281 ALA A N 1
ATOM 2234 C CA . ALA A 1 281 ? 3.426 25.181 2.255 1.00 50.53 281 ALA A CA 1
ATOM 2235 C C . ALA A 1 281 ? 2.803 23.778 2.342 1.00 50.53 281 ALA A C 1
ATOM 2237 O O . ALA A 1 281 ? 3.127 23.032 3.260 1.00 50.53 281 ALA A O 1
ATOM 2238 N N . MET A 1 282 ? 1.882 23.462 1.423 1.00 50.94 282 MET A N 1
ATOM 2239 C CA . MET A 1 282 ? 1.034 22.259 1.413 1.00 50.94 282 MET A CA 1
ATOM 2240 C C . MET A 1 282 ? 1.756 20.994 1.914 1.00 50.94 282 MET A C 1
ATOM 2242 O O . MET A 1 282 ? 2.543 20.396 1.182 1.00 50.94 282 MET A O 1
ATOM 2246 N N . LEU A 1 283 ? 1.476 20.576 3.153 1.00 52.12 283 LEU A N 1
ATOM 2247 C CA . LEU A 1 283 ? 1.864 19.249 3.629 1.00 52.12 283 LEU A CA 1
ATOM 2248 C C . LEU A 1 283 ? 1.140 18.183 2.804 1.00 52.12 283 LEU A C 1
ATOM 2250 O O . LEU A 1 283 ? -0.016 18.369 2.424 1.00 52.12 283 LEU A O 1
ATOM 2254 N N . GLY A 1 284 ? 1.822 17.068 2.537 1.00 58.06 284 GLY A N 1
ATOM 2255 C CA . GLY A 1 284 ? 1.252 15.956 1.781 1.00 58.06 284 GLY A CA 1
ATOM 2256 C C . GLY A 1 284 ? -0.067 15.461 2.382 1.00 58.06 284 GLY A C 1
ATOM 2257 O O . GLY A 1 284 ? -0.232 15.407 3.600 1.00 58.06 284 GLY A O 1
ATOM 2258 N N . ASN A 1 285 ? -1.001 15.053 1.524 1.00 68.88 285 ASN A N 1
ATOM 2259 C CA . ASN A 1 285 ? -2.365 14.670 1.902 1.00 68.88 285 ASN A CA 1
ATOM 2260 C C . ASN A 1 285 ? -2.472 13.284 2.561 1.00 68.88 285 ASN A C 1
ATOM 2262 O O . ASN A 1 285 ? -3.555 12.705 2.590 1.00 68.88 285 ASN A O 1
ATOM 2266 N N . LEU A 1 286 ? -1.378 12.717 3.067 1.00 74.00 286 LEU A N 1
ATOM 2267 C CA . LEU A 1 286 ? -1.318 11.334 3.527 1.00 74.00 286 LEU A CA 1
ATOM 2268 C C . LEU A 1 286 ? -0.621 11.227 4.883 1.00 74.00 286 LEU A C 1
ATOM 2270 O O . LEU A 1 286 ? 0.503 11.692 5.053 1.00 74.00 286 LEU A O 1
ATOM 2274 N N . PHE A 1 287 ? -1.295 10.577 5.824 1.00 77.56 287 PHE A N 1
ATOM 2275 C CA . PHE A 1 287 ? -0.896 10.418 7.217 1.00 77.56 287 PHE A CA 1
ATOM 2276 C C . PHE A 1 287 ? -0.729 8.938 7.559 1.00 77.56 287 PHE A C 1
ATOM 2278 O O . PHE A 1 287 ? -1.599 8.127 7.228 1.00 77.56 287 PHE A O 1
ATOM 2285 N N . TRP A 1 288 ? 0.357 8.598 8.254 1.00 78.12 288 TRP A N 1
ATOM 2286 C CA . TRP A 1 288 ? 0.801 7.215 8.451 1.00 78.12 288 TRP A CA 1
ATOM 2287 C C . TRP A 1 288 ? 1.200 6.948 9.902 1.00 78.12 288 TRP A C 1
ATOM 2289 O O . TRP A 1 288 ? 1.444 7.875 10.674 1.00 78.12 288 TRP A O 1
ATOM 2299 N N . LEU A 1 289 ? 1.281 5.670 10.262 1.00 76.31 289 LEU A N 1
ATOM 2300 C CA . LEU A 1 289 ? 1.969 5.222 11.469 1.00 76.31 289 LEU A CA 1
ATOM 2301 C C . LEU A 1 289 ? 3.458 5.072 11.117 1.00 76.31 289 LEU A C 1
ATOM 2303 O O . LEU A 1 289 ? 3.794 4.213 10.309 1.00 76.31 289 LEU A O 1
ATOM 2307 N N . GLU A 1 290 ? 4.323 5.937 11.656 1.00 65.44 290 GLU A N 1
ATOM 2308 C CA . GLU A 1 290 ? 5.761 5.955 11.313 1.00 65.44 290 GLU A CA 1
ATOM 2309 C C . GLU A 1 290 ? 6.503 4.724 11.847 1.00 65.44 290 GLU A C 1
ATOM 2311 O O . GLU A 1 290 ? 7.454 4.260 11.221 1.00 65.44 290 GLU A O 1
ATOM 2316 N N . ASP A 1 291 ? 6.054 4.176 12.979 1.00 58.19 291 ASP A N 1
ATOM 2317 C CA . ASP A 1 291 ? 6.738 3.061 13.617 1.00 58.19 291 ASP A CA 1
ATOM 2318 C C . ASP A 1 291 ? 6.234 1.722 13.073 1.00 58.19 291 ASP A C 1
ATOM 2320 O O . ASP A 1 291 ? 5.025 1.460 12.995 1.00 58.19 291 ASP A O 1
ATOM 2324 N N . SER A 1 292 ? 7.189 0.878 12.676 1.00 48.84 292 SER A N 1
ATOM 2325 C CA . SER A 1 292 ? 6.940 -0.454 12.140 1.00 48.84 292 SER A CA 1
ATOM 2326 C C . SER A 1 292 ? 5.990 -1.180 13.079 1.00 48.84 292 SER A C 1
ATOM 2328 O O . SER A 1 292 ? 6.338 -1.469 14.224 1.00 48.84 292 SER A O 1
ATOM 2330 N N . THR A 1 293 ? 4.776 -1.476 12.609 1.00 52.94 293 THR A N 1
ATOM 2331 C CA . THR A 1 293 ? 3.935 -2.461 13.291 1.00 52.94 293 THR A CA 1
ATOM 2332 C C . THR A 1 293 ? 4.839 -3.649 13.595 1.00 52.94 293 THR A C 1
ATOM 2334 O O . THR A 1 293 ? 5.504 -4.076 12.646 1.00 52.94 293 THR A O 1
ATOM 2337 N N . PRO A 1 294 ? 4.952 -4.134 14.853 1.00 51.66 294 PRO A N 1
ATOM 2338 C CA . PRO A 1 294 ? 5.946 -5.132 15.203 1.00 51.66 294 PRO A CA 1
ATOM 2339 C C . PRO A 1 294 ? 5.820 -6.274 14.218 1.00 51.66 294 PRO A C 1
ATOM 2341 O O . PRO A 1 294 ? 4.820 -7.000 14.215 1.00 51.66 294 PRO A O 1
ATOM 2344 N N . VAL A 1 295 ? 6.809 -6.345 13.333 1.00 55.97 295 VAL A N 1
ATOM 2345 C CA . VAL A 1 295 ? 6.853 -7.249 12.189 1.00 55.97 295 VAL A CA 1
ATOM 2346 C C . VAL A 1 295 ? 6.612 -8.665 12.692 1.00 55.97 295 VAL A C 1
ATOM 2348 O O . VAL A 1 295 ? 5.861 -9.425 12.098 1.00 55.97 295 VAL A O 1
ATOM 2351 N N . GLU A 1 296 ? 7.107 -8.953 13.892 1.00 58.94 296 GLU A N 1
ATOM 2352 C CA . GLU A 1 296 ? 6.899 -10.177 14.654 1.00 58.94 296 GLU A CA 1
ATOM 2353 C C . GLU A 1 296 ? 5.423 -10.555 14.879 1.00 58.94 296 GLU A C 1
ATOM 2355 O O . GLU A 1 296 ? 5.066 -11.717 14.709 1.00 58.94 296 GLU A O 1
ATOM 2360 N N . SER A 1 297 ? 4.536 -9.601 15.185 1.00 59.75 297 SER A N 1
ATOM 2361 C CA . SER A 1 297 ? 3.100 -9.881 15.359 1.00 59.75 297 SER A CA 1
ATOM 2362 C C . SER A 1 297 ? 2.404 -10.220 14.042 1.00 59.75 297 SER A C 1
ATOM 2364 O O . SER A 1 297 ? 1.598 -11.148 13.986 1.00 59.75 297 SER A O 1
ATOM 2366 N N . ILE A 1 298 ? 2.780 -9.521 12.970 1.00 61.19 298 ILE A N 1
ATOM 2367 C CA . ILE A 1 298 ? 2.313 -9.786 11.609 1.00 61.19 298 ILE A CA 1
ATOM 2368 C C . ILE A 1 298 ? 2.813 -11.172 11.151 1.00 61.19 298 ILE A C 1
ATOM 2370 O O . ILE A 1 298 ? 2.033 -11.987 10.664 1.00 61.19 298 ILE A O 1
ATOM 2374 N N . ILE A 1 299 ? 4.089 -11.489 11.391 1.00 62.59 299 ILE A N 1
ATOM 2375 C CA . ILE A 1 299 ? 4.716 -12.772 11.033 1.00 62.59 299 ILE A CA 1
ATOM 2376 C C . ILE A 1 299 ? 4.104 -13.946 11.793 1.00 62.59 299 ILE A C 1
ATOM 2378 O O . ILE A 1 299 ? 3.780 -14.965 11.184 1.00 62.59 299 ILE A O 1
ATOM 2382 N N . ASN A 1 300 ? 3.989 -13.845 13.120 1.00 64.38 300 ASN A N 1
ATOM 2383 C CA . ASN A 1 300 ? 3.477 -14.939 13.950 1.00 64.38 300 ASN A CA 1
ATOM 2384 C C . ASN A 1 300 ? 2.049 -15.301 13.543 1.00 64.38 300 ASN A C 1
ATOM 2386 O O . ASN A 1 300 ? 1.695 -16.478 13.466 1.00 64.38 300 ASN A O 1
ATOM 2390 N N . HIS A 1 301 ? 1.262 -14.284 13.202 1.00 63.69 301 HIS A N 1
ATOM 2391 C CA . HIS A 1 301 ? -0.072 -14.454 12.660 1.00 63.69 301 HIS A CA 1
ATOM 2392 C C . HIS A 1 301 ? -0.070 -15.151 11.287 1.00 63.69 301 HIS A C 1
ATOM 2394 O O . HIS A 1 301 ? -0.814 -16.111 11.071 1.00 63.69 301 HIS A O 1
ATOM 2400 N N . PHE A 1 302 ? 0.804 -14.734 10.367 1.00 64.00 302 PHE A N 1
ATOM 2401 C CA . PHE A 1 302 ? 0.907 -15.354 9.043 1.00 64.00 302 PHE A CA 1
ATOM 2402 C C . PHE A 1 302 ? 1.315 -16.827 9.084 1.00 64.00 302 PHE A C 1
ATOM 2404 O O . PHE A 1 302 ? 0.776 -17.618 8.304 1.00 64.00 302 PHE A O 1
ATOM 2411 N N . LYS A 1 303 ? 2.194 -17.213 10.015 1.00 65.81 303 LYS A N 1
ATOM 2412 C CA . LYS A 1 303 ? 2.558 -18.621 10.228 1.00 65.81 303 LYS A CA 1
ATOM 2413 C C . LYS A 1 303 ? 1.339 -19.460 10.627 1.00 65.81 303 LYS A C 1
ATOM 2415 O O . LYS A 1 303 ? 1.104 -20.504 10.026 1.00 65.81 303 LYS A O 1
ATOM 2420 N N . ALA A 1 304 ? 0.523 -18.968 11.562 1.00 64.19 304 ALA A N 1
ATOM 2421 C CA . ALA A 1 304 ? -0.681 -19.665 12.021 1.00 64.19 304 ALA A CA 1
ATOM 2422 C C . ALA A 1 304 ? -1.752 -19.810 10.919 1.00 64.19 304 ALA A C 1
ATOM 2424 O O . ALA A 1 304 ? -2.390 -20.856 10.802 1.00 64.19 304 ALA A O 1
ATOM 2425 N N . LYS A 1 305 ? -1.933 -18.785 10.072 1.00 61.75 305 LYS A N 1
ATOM 2426 C CA . LYS A 1 305 ? -2.908 -18.809 8.963 1.00 61.75 305 LYS A CA 1
ATOM 2427 C C . LYS A 1 305 ? -2.581 -19.879 7.916 1.00 61.75 305 LYS A C 1
ATOM 2429 O O . LYS A 1 305 ? -3.484 -20.543 7.406 1.00 61.75 305 LYS A O 1
ATOM 2434 N N . ASN A 1 306 ? -1.301 -20.062 7.602 1.00 59.56 306 ASN A N 1
ATOM 2435 C CA . ASN A 1 306 ? -0.878 -21.022 6.586 1.00 59.56 306 ASN A CA 1
ATOM 2436 C C . ASN A 1 306 ? -1.132 -22.478 6.989 1.00 59.56 306 ASN A C 1
ATOM 2438 O O . ASN A 1 306 ? -1.533 -23.273 6.141 1.00 59.56 306 ASN A O 1
ATOM 2442 N N . GLU A 1 307 ? -0.950 -22.823 8.264 1.00 62.91 307 GLU A N 1
ATOM 2443 C CA . GLU A 1 307 ? -1.234 -24.175 8.762 1.00 62.91 307 GLU A CA 1
ATOM 2444 C C . GLU A 1 307 ? -2.718 -24.544 8.598 1.00 62.91 307 GLU A C 1
ATOM 2446 O O . GLU A 1 307 ? -3.036 -25.686 8.266 1.00 62.91 307 GLU A O 1
ATOM 2451 N N . ALA A 1 308 ? -3.624 -23.569 8.739 1.00 58.28 308 ALA A N 1
ATOM 2452 C CA . ALA A 1 308 ? -5.056 -23.767 8.523 1.00 58.28 308 ALA A CA 1
ATOM 2453 C C . ALA A 1 308 ? -5.421 -23.883 7.028 1.00 58.28 308 ALA A C 1
ATOM 2455 O O . ALA A 1 308 ? -6.146 -24.802 6.635 1.00 58.28 308 ALA A O 1
ATOM 2456 N N . ALA A 1 309 ? -4.882 -22.997 6.181 1.00 54.94 309 ALA A N 1
ATOM 2457 C CA . ALA A 1 309 ? -5.242 -22.900 4.761 1.00 54.94 309 ALA A CA 1
ATOM 2458 C C . ALA A 1 309 ? -4.842 -24.132 3.926 1.00 54.94 309 ALA A C 1
ATOM 2460 O O . ALA A 1 309 ? -5.530 -24.479 2.966 1.00 54.94 309 ALA A O 1
ATOM 2461 N N . VAL A 1 310 ? -3.764 -24.833 4.299 1.00 55.25 310 VAL A N 1
ATOM 2462 C CA . VAL A 1 310 ? -3.321 -26.055 3.598 1.00 55.25 310 VAL A CA 1
ATOM 2463 C C . VAL A 1 310 ? -4.327 -27.210 3.757 1.00 55.25 310 VAL A C 1
ATOM 2465 O O . VAL A 1 310 ? -4.338 -28.123 2.934 1.00 55.25 310 VAL A O 1
ATOM 2468 N N . SER A 1 311 ? -5.219 -27.163 4.756 1.00 51.59 311 SER A N 1
ATOM 2469 C CA . SER A 1 311 ? -6.184 -28.240 5.026 1.00 51.59 311 SER A CA 1
ATOM 2470 C C . SER A 1 311 ? -7.520 -28.128 4.270 1.00 51.59 311 SER A C 1
ATOM 2472 O O . SER A 1 311 ? -8.167 -29.149 4.044 1.00 51.59 311 SER A O 1
ATOM 2474 N N . GLU A 1 312 ? -7.922 -26.931 3.820 1.00 51.75 312 GLU A N 1
ATOM 2475 C CA . GLU A 1 312 ? -9.264 -26.683 3.247 1.00 51.75 312 GLU A CA 1
ATOM 2476 C C . GLU A 1 312 ? -9.309 -26.615 1.708 1.00 51.75 312 GLU A C 1
ATOM 2478 O O . GLU A 1 312 ? -10.384 -26.561 1.109 1.00 51.75 312 GLU A O 1
ATOM 2483 N N . ALA A 1 313 ? -8.166 -26.675 1.021 1.00 45.41 313 ALA A N 1
ATOM 2484 C CA . ALA A 1 313 ? -8.104 -26.565 -0.438 1.00 45.41 313 ALA A CA 1
ATOM 2485 C C . ALA A 1 313 ? -8.420 -27.893 -1.165 1.00 45.41 313 ALA A C 1
ATOM 2487 O O . ALA A 1 313 ? -7.602 -28.417 -1.920 1.00 45.41 313 ALA A O 1
ATOM 2488 N N . THR A 1 314 ? -9.626 -28.434 -0.975 1.00 42.50 314 THR A N 1
ATOM 2489 C CA . THR A 1 314 ? -10.200 -29.477 -1.847 1.00 42.50 314 THR A CA 1
ATOM 2490 C C . THR A 1 314 ? -11.523 -28.983 -2.425 1.00 42.50 314 THR A C 1
ATOM 2492 O O . THR A 1 314 ? -12.603 -29.292 -1.940 1.00 42.50 314 THR A O 1
ATOM 2495 N N . THR A 1 315 ? -11.443 -28.146 -3.459 1.00 47.00 315 THR A N 1
ATOM 2496 C CA . THR A 1 315 ? -12.623 -27.688 -4.203 1.00 47.00 315 THR A CA 1
ATOM 2497 C C . THR A 1 315 ? -12.905 -28.646 -5.358 1.00 47.00 315 THR A C 1
ATOM 2499 O O . THR A 1 315 ? -12.010 -28.969 -6.140 1.00 47.00 315 THR A O 1
ATOM 2502 N N . GLU A 1 316 ? -14.151 -29.113 -5.454 1.00 45.25 316 GLU A N 1
ATOM 2503 C CA . GLU A 1 316 ? -14.651 -29.875 -6.598 1.00 45.25 316 GLU A CA 1
ATOM 2504 C C . GLU A 1 316 ? -14.468 -29.045 -7.876 1.00 45.25 316 GLU A C 1
ATOM 2506 O O . GLU A 1 316 ? -14.978 -27.929 -7.992 1.00 45.25 316 GLU A O 1
ATOM 2511 N N . ALA A 1 317 ? -13.710 -29.571 -8.840 1.00 48.62 317 ALA A N 1
ATOM 2512 C CA . ALA A 1 317 ? -13.549 -28.926 -10.132 1.00 48.62 317 ALA A CA 1
ATOM 2513 C C . ALA A 1 317 ? -14.907 -28.912 -10.847 1.00 48.62 317 ALA A C 1
ATOM 2515 O O . ALA A 1 317 ? -15.382 -29.952 -11.311 1.00 48.62 317 ALA A O 1
ATOM 2516 N N . VAL A 1 318 ? -15.527 -27.734 -10.953 1.00 53.03 318 VAL A N 1
ATOM 2517 C CA . VAL A 1 318 ? -16.680 -27.530 -11.834 1.00 53.03 318 VAL A CA 1
ATOM 2518 C C . VAL A 1 318 ? -16.193 -27.766 -13.259 1.00 53.03 318 VAL A C 1
ATOM 2520 O O . VAL A 1 318 ? -15.529 -26.925 -13.865 1.00 53.03 318 VAL A O 1
ATOM 2523 N N . THR A 1 319 ? -16.474 -28.954 -13.783 1.00 56.50 319 THR A N 1
ATOM 2524 C CA . THR A 1 319 ? -16.180 -29.295 -15.169 1.00 56.50 319 THR A CA 1
ATOM 2525 C C . THR A 1 319 ? -17.268 -28.678 -16.037 1.00 56.50 319 THR A C 1
ATOM 2527 O O . THR A 1 319 ? -18.442 -29.000 -15.894 1.00 56.50 319 THR A O 1
ATOM 2530 N N . TYR A 1 320 ? -16.885 -27.762 -16.928 1.00 62.56 320 TYR A N 1
ATOM 2531 C CA . TYR A 1 320 ? -17.773 -27.240 -17.964 1.00 62.56 320 TYR A CA 1
ATOM 2532 C C . TYR A 1 320 ? -17.672 -28.161 -19.188 1.00 62.56 320 TYR A C 1
ATOM 2534 O O . TYR A 1 320 ? -16.695 -28.055 -19.941 1.00 62.56 320 TYR A O 1
ATOM 2542 N N . PRO A 1 321 ? -18.619 -29.096 -19.409 1.00 57.69 321 PRO A N 1
ATOM 2543 C CA . PRO A 1 321 ? -18.622 -29.883 -20.631 1.00 57.69 321 PRO A CA 1
ATOM 2544 C C . PRO A 1 321 ? -18.770 -28.929 -21.826 1.00 57.69 321 PRO A C 1
ATOM 2546 O O . PRO A 1 321 ? -19.681 -28.105 -21.856 1.00 57.69 321 PRO A O 1
ATOM 2549 N N . ASN A 1 322 ? -17.892 -29.067 -22.826 1.00 68.69 322 ASN A N 1
ATOM 2550 C CA . ASN A 1 322 ? -17.914 -28.357 -24.119 1.00 68.69 322 ASN A CA 1
ATOM 2551 C C . ASN A 1 322 ? -17.223 -26.977 -24.219 1.00 68.69 322 ASN A C 1
ATOM 2553 O O . ASN A 1 322 ? -17.527 -26.232 -25.149 1.00 68.69 322 ASN A O 1
ATOM 2557 N N . LEU A 1 323 ? -16.236 -26.637 -23.376 1.00 74.56 323 LEU A N 1
ATOM 2558 C CA . LEU A 1 323 ? -15.408 -25.427 -23.602 1.00 74.56 323 LEU A CA 1
ATOM 2559 C C . LEU A 1 323 ? -14.687 -25.410 -24.971 1.00 74.56 323 LEU A C 1
ATOM 2561 O O . LEU A 1 323 ? -14.348 -24.345 -25.475 1.00 74.56 323 LEU A O 1
ATOM 2565 N N . HIS A 1 324 ? -14.497 -26.573 -25.601 1.00 69.88 324 HIS A N 1
ATOM 2566 C CA . HIS A 1 324 ? -13.889 -26.699 -26.932 1.00 69.88 324 HIS A CA 1
ATOM 2567 C C . HIS A 1 324 ? -14.825 -26.354 -28.102 1.00 69.88 324 HIS A C 1
ATOM 2569 O O . HIS A 1 324 ? -14.356 -26.184 -29.228 1.00 69.88 324 HIS A O 1
ATOM 2575 N N . ASP A 1 325 ? -16.135 -26.270 -27.871 1.00 81.00 325 ASP A N 1
ATOM 2576 C CA . ASP A 1 325 ? -17.121 -26.051 -28.929 1.00 81.00 325 ASP A CA 1
ATOM 2577 C C . ASP A 1 325 ? -17.261 -24.552 -29.233 1.00 81.00 325 ASP A C 1
ATOM 2579 O O . ASP A 1 325 ? -18.127 -23.862 -28.694 1.00 81.00 325 ASP A O 1
ATOM 2583 N N . ARG A 1 326 ? -16.344 -24.026 -30.057 1.00 72.94 326 ARG A N 1
ATOM 2584 C CA . ARG A 1 326 ? -16.209 -22.583 -30.336 1.00 72.94 326 ARG A CA 1
ATOM 2585 C C . ARG A 1 326 ? -17.483 -21.938 -30.893 1.00 72.94 326 ARG A C 1
ATOM 2587 O O . ARG A 1 326 ? -17.679 -20.748 -30.677 1.00 72.94 326 ARG A O 1
ATOM 2594 N N . GLU A 1 327 ? -18.357 -22.693 -31.560 1.00 79.50 327 GLU A N 1
ATOM 2595 C CA . GLU A 1 327 ? -19.627 -22.174 -32.098 1.00 79.50 327 GLU A CA 1
ATOM 2596 C C . GLU A 1 327 ? -20.616 -21.769 -30.995 1.00 79.50 327 GLU A C 1
ATOM 2598 O O . GLU A 1 327 ? -21.535 -20.984 -31.230 1.00 79.50 327 GLU A O 1
ATOM 2603 N N . LYS A 1 328 ? -20.406 -22.256 -29.767 1.00 83.06 328 LYS A N 1
ATOM 2604 C CA . LYS A 1 328 ? -21.227 -21.929 -28.598 1.00 83.06 328 LYS A CA 1
ATOM 2605 C C . LYS A 1 328 ? -20.753 -20.697 -27.836 1.00 83.06 328 LYS A C 1
ATOM 2607 O O . LYS A 1 328 ? -21.336 -20.402 -26.796 1.00 83.06 328 LYS A O 1
ATOM 2612 N N . TRP A 1 329 ? -19.737 -19.974 -28.308 1.00 86.19 329 TRP A N 1
ATOM 2613 C CA . TRP A 1 329 ? -19.166 -18.842 -27.576 1.00 86.19 329 TRP A CA 1
ATOM 2614 C C . TRP A 1 329 ? -19.082 -17.580 -28.430 1.00 86.19 329 TRP A C 1
ATOM 2616 O O . TRP A 1 329 ? -18.539 -17.583 -29.532 1.00 86.19 329 TRP A O 1
ATOM 2626 N N . VAL A 1 330 ? -19.558 -16.465 -27.877 1.00 87.88 330 VAL A N 1
ATOM 2627 C CA . VAL A 1 330 ? -19.294 -15.125 -28.411 1.00 87.88 330 VAL A CA 1
ATOM 2628 C C . VAL A 1 330 ? -18.029 -14.594 -27.750 1.00 87.88 330 VAL A C 1
ATOM 2630 O O . VAL A 1 330 ? -17.968 -14.487 -26.525 1.00 87.88 330 VAL A O 1
ATOM 2633 N N . SER A 1 331 ? -17.015 -14.268 -28.553 1.00 86.44 331 SER A N 1
ATOM 2634 C CA . SER A 1 331 ? -15.751 -13.722 -28.062 1.00 86.44 331 SER A CA 1
ATOM 2635 C C . SER A 1 331 ? -15.740 -12.196 -28.098 1.00 86.44 331 SER A C 1
ATOM 2637 O O . SER A 1 331 ? -15.896 -11.601 -29.166 1.00 86.44 331 SER A O 1
ATOM 2639 N N . THR A 1 332 ? -15.436 -11.579 -26.963 1.00 88.31 332 THR A N 1
ATOM 2640 C CA . THR A 1 332 ? -15.180 -10.141 -26.847 1.00 88.31 332 THR A CA 1
ATOM 2641 C C . THR A 1 332 ? -13.725 -9.932 -26.427 1.00 88.31 332 THR A C 1
ATOM 2643 O O . THR A 1 332 ? -13.326 -10.448 -25.379 1.00 88.31 332 THR A O 1
ATOM 2646 N N . PRO A 1 333 ? -12.906 -9.203 -27.206 1.00 85.38 333 PRO A N 1
ATOM 2647 C CA . PRO A 1 333 ? -11.538 -8.888 -26.813 1.00 85.38 333 PRO A CA 1
ATOM 2648 C C . PRO A 1 333 ? -11.487 -8.147 -25.477 1.00 85.38 333 PRO A C 1
ATOM 2650 O O . PRO A 1 333 ? -12.223 -7.184 -25.272 1.00 85.38 333 PRO A O 1
ATOM 2653 N N . ILE A 1 334 ? -10.597 -8.583 -24.586 1.00 80.69 334 ILE A N 1
ATOM 2654 C CA . ILE A 1 334 ? -10.262 -7.846 -23.367 1.00 80.69 334 ILE A CA 1
ATOM 2655 C C . ILE A 1 334 ? -8.948 -7.144 -23.653 1.00 80.69 334 ILE A C 1
ATOM 2657 O O . ILE A 1 334 ? -7.891 -7.769 -23.720 1.00 80.69 334 ILE A O 1
ATOM 2661 N N . ILE A 1 335 ? -9.025 -5.838 -23.867 1.00 70.81 335 ILE A N 1
ATOM 2662 C CA . ILE A 1 335 ? -7.849 -5.018 -24.117 1.00 70.81 335 ILE A CA 1
ATOM 2663 C C . ILE A 1 335 ? -7.456 -4.399 -22.779 1.00 70.81 335 ILE A C 1
ATOM 2665 O O . ILE A 1 335 ? -7.979 -3.353 -22.409 1.00 70.81 335 ILE A O 1
ATOM 2669 N N . SER A 1 336 ? -6.547 -5.050 -22.048 1.00 74.56 336 SER A N 1
ATOM 2670 C CA . SER A 1 336 ? -5.769 -4.326 -21.041 1.00 74.56 336 SER A CA 1
ATOM 2671 C C . SER A 1 336 ? -4.700 -3.543 -21.788 1.00 74.56 336 SER A C 1
ATOM 2673 O O . SER A 1 336 ? -3.877 -4.128 -22.489 1.00 74.56 336 SER A O 1
ATOM 2675 N N . LEU A 1 337 ? -4.700 -2.220 -21.647 1.00 76.56 337 LEU A N 1
ATOM 2676 C CA . LEU A 1 337 ? -3.671 -1.375 -22.261 1.00 76.56 337 LEU A CA 1
ATOM 2677 C C . LEU A 1 337 ? -2.291 -1.583 -21.609 1.00 76.56 337 LEU A C 1
ATOM 2679 O O . LEU A 1 337 ? -1.280 -1.144 -22.153 1.0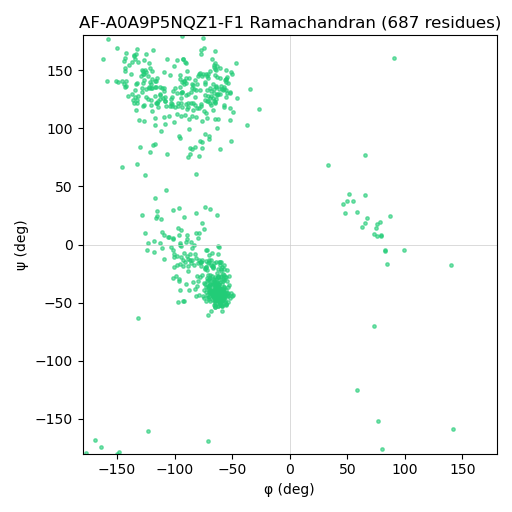0 76.56 337 LEU A O 1
ATOM 2683 N N . PHE A 1 338 ? -2.248 -2.247 -20.450 1.00 73.56 338 PHE A N 1
ATOM 2684 C CA . PHE A 1 338 ? -1.098 -2.260 -19.550 1.00 73.56 338 PHE A CA 1
ATOM 2685 C C . PHE A 1 338 ? -0.481 -3.653 -19.336 1.00 73.56 338 PHE A C 1
ATOM 2687 O O . PHE A 1 338 ? 0.586 -3.738 -18.730 1.00 73.56 338 PHE A O 1
ATOM 2694 N N . SER A 1 339 ? -1.093 -4.728 -19.849 1.00 73.81 339 SER A N 1
ATOM 2695 C CA . SER A 1 339 ? -0.529 -6.090 -19.856 1.00 73.81 339 SER A CA 1
ATOM 2696 C C . SER A 1 339 ? -0.147 -6.496 -21.285 1.00 73.81 339 SER A C 1
ATOM 2698 O O . SER A 1 339 ? -0.916 -6.279 -22.218 1.00 73.81 339 SER A O 1
ATOM 2700 N N . SER A 1 340 ? 1.066 -7.028 -21.488 1.00 59.81 340 SER A N 1
ATOM 2701 C CA . SER A 1 340 ? 1.678 -7.162 -22.831 1.00 59.81 340 SER A CA 1
ATOM 2702 C C . SER A 1 340 ? 2.102 -8.578 -23.232 1.00 59.81 340 SER A C 1
ATOM 2704 O O . SER A 1 340 ? 2.497 -8.787 -24.380 1.00 59.81 340 SER A O 1
ATOM 2706 N N . ASN A 1 341 ? 1.996 -9.562 -22.335 1.00 70.25 341 ASN A N 1
ATOM 2707 C CA . ASN A 1 341 ? 2.541 -10.904 -22.576 1.00 70.25 341 ASN A CA 1
ATOM 2708 C C . ASN A 1 341 ? 1.502 -11.921 -23.070 1.00 70.25 341 ASN A C 1
ATOM 2710 O O . ASN A 1 341 ? 1.860 -13.021 -23.491 1.00 70.25 341 ASN A O 1
ATOM 2714 N N . SER A 1 342 ? 0.212 -11.577 -23.046 1.00 74.94 342 SER A N 1
ATOM 2715 C CA . SER A 1 342 ? -0.855 -12.494 -23.444 1.00 74.94 342 SER A CA 1
ATOM 2716 C C . SER A 1 342 ? -1.999 -11.788 -24.159 1.00 74.94 342 SER A C 1
ATOM 2718 O O . SER A 1 342 ? -2.196 -10.582 -24.029 1.00 74.94 342 SER A O 1
ATOM 2720 N N . THR A 1 343 ? -2.757 -12.561 -24.938 1.00 81.12 343 THR A N 1
ATOM 2721 C CA . THR A 1 343 ? -4.047 -12.102 -25.466 1.00 81.12 343 THR A CA 1
ATOM 2722 C C . THR A 1 343 ? -5.157 -12.682 -24.607 1.00 81.12 343 THR A C 1
ATOM 2724 O O . THR A 1 343 ? -5.130 -13.869 -24.263 1.00 81.12 343 THR A O 1
ATOM 2727 N N . ALA A 1 344 ? -6.120 -11.837 -24.256 1.00 86.38 344 ALA A N 1
ATOM 2728 C CA . ALA A 1 344 ? -7.227 -12.192 -23.390 1.00 86.38 344 ALA A CA 1
ATOM 2729 C C . ALA A 1 344 ? -8.565 -11.955 -24.096 1.00 86.38 344 ALA A C 1
ATOM 2731 O O . ALA A 1 344 ? -8.774 -10.922 -24.737 1.00 86.38 344 ALA A O 1
ATOM 2732 N N . LEU A 1 345 ? -9.479 -12.915 -23.973 1.00 88.19 345 LEU A N 1
ATOM 2733 C CA . LEU A 1 345 ? -10.841 -12.824 -24.490 1.00 88.19 345 LEU A CA 1
ATOM 2734 C C . LEU A 1 345 ? -11.833 -13.126 -23.368 1.00 88.19 345 LEU A C 1
ATOM 2736 O O . LEU A 1 345 ? -11.627 -14.040 -22.569 1.00 88.19 345 LEU A O 1
ATOM 2740 N N . LYS A 1 346 ? -12.949 -12.402 -23.354 1.00 90.38 346 LYS A N 1
ATOM 2741 C CA . LYS A 1 346 ? -14.157 -12.823 -22.652 1.00 90.38 346 LYS A CA 1
ATOM 2742 C C . LYS A 1 346 ? -14.933 -13.711 -23.607 1.00 90.38 346 LYS A C 1
ATOM 2744 O O . LYS A 1 346 ? -15.288 -13.262 -24.695 1.00 90.38 346 LYS A O 1
ATOM 2749 N N . LEU A 1 347 ? -15.199 -14.946 -23.210 1.00 89.31 347 LEU A N 1
ATOM 2750 C CA . LEU A 1 347 ? -16.124 -15.809 -23.929 1.00 89.31 347 LEU A CA 1
ATOM 2751 C C . LEU A 1 347 ? -17.448 -15.830 -23.177 1.00 89.31 347 LEU A C 1
ATOM 2753 O O . LEU A 1 347 ? -17.468 -16.137 -21.986 1.00 89.31 347 LEU A O 1
ATOM 2757 N N . THR A 1 348 ? -18.545 -15.533 -23.862 1.00 88.31 348 THR A N 1
ATOM 2758 C CA . THR A 1 348 ? -19.902 -15.628 -23.308 1.00 88.31 348 THR A CA 1
ATOM 2759 C C . THR A 1 348 ? -20.665 -16.737 -24.018 1.00 88.31 348 THR A C 1
ATOM 2761 O O . THR A 1 348 ? -20.661 -16.792 -25.249 1.00 88.31 348 THR A O 1
ATOM 2764 N N . SER A 1 349 ? -21.278 -17.641 -23.250 1.00 87.06 349 SER A N 1
ATOM 2765 C CA . SER A 1 349 ? -21.999 -18.787 -23.809 1.00 87.06 349 SER A CA 1
ATOM 2766 C C . SER A 1 349 ? -23.230 -18.314 -24.587 1.00 87.06 349 SER A C 1
ATOM 2768 O O . SER A 1 349 ? -24.030 -17.520 -24.098 1.00 87.06 349 SER A O 1
ATOM 2770 N N . VAL A 1 350 ? -23.386 -18.815 -25.813 1.00 86.00 350 VAL A N 1
ATOM 2771 C CA . VAL A 1 350 ? -24.561 -18.596 -26.671 1.00 86.00 350 VAL A CA 1
ATOM 2772 C C . VAL A 1 350 ? -25.780 -19.322 -26.099 1.00 86.00 350 VAL A C 1
ATOM 2774 O O . VAL A 1 350 ? -26.901 -18.838 -26.231 1.00 86.00 350 VAL A O 1
ATOM 2777 N N . GLN A 1 351 ? -25.565 -20.480 -25.465 1.00 85.50 351 GLN A N 1
ATOM 2778 C CA . GLN A 1 351 ? -26.634 -21.299 -24.885 1.00 85.50 351 GLN A CA 1
ATOM 2779 C C . GLN A 1 351 ? -27.080 -20.770 -23.517 1.00 85.50 351 GLN A C 1
ATOM 2781 O O . GLN A 1 351 ? -28.273 -20.776 -23.231 1.00 85.50 351 GLN A O 1
ATOM 2786 N N . ASP A 1 352 ? -26.136 -20.239 -22.733 1.00 82.81 352 ASP A N 1
ATOM 2787 C CA . ASP A 1 352 ? -26.362 -19.690 -21.395 1.00 82.81 352 ASP A CA 1
ATOM 2788 C C . ASP A 1 352 ? -25.732 -18.289 -21.280 1.00 82.81 352 ASP A C 1
ATOM 2790 O O . ASP A 1 352 ? -24.619 -18.156 -20.769 1.00 82.81 352 ASP A O 1
ATOM 2794 N N . PRO A 1 353 ? -26.418 -17.212 -21.710 1.00 81.12 353 PRO A N 1
ATOM 2795 C CA . PRO A 1 353 ? -25.843 -15.859 -21.761 1.00 81.12 353 PRO A CA 1
ATOM 2796 C C . PRO A 1 353 ? -25.311 -15.314 -20.423 1.00 81.12 353 PRO A C 1
ATOM 2798 O O . PRO A 1 353 ? -24.527 -14.366 -20.409 1.00 81.12 353 PRO A O 1
ATOM 2801 N N . GLY A 1 354 ? -25.722 -15.902 -19.294 1.00 82.81 354 GLY A N 1
ATOM 2802 C CA . GLY A 1 354 ? -25.203 -15.578 -17.961 1.00 82.81 354 GLY A CA 1
ATOM 2803 C C . GLY A 1 354 ? -23.841 -16.206 -17.635 1.00 82.81 354 GLY A C 1
ATOM 2804 O O . GLY A 1 354 ? -23.201 -15.795 -16.672 1.00 82.81 354 GLY A O 1
ATOM 2805 N N . VAL A 1 355 ? -23.373 -17.176 -18.424 1.00 84.88 355 VAL A N 1
ATOM 2806 C CA . VAL A 1 355 ? -22.099 -17.869 -18.212 1.00 84.88 355 VAL A CA 1
ATOM 2807 C C . VAL A 1 355 ? -21.026 -17.225 -19.079 1.00 84.88 355 VAL A C 1
ATOM 2809 O O . VAL A 1 355 ? -21.106 -17.205 -20.309 1.00 84.88 355 VAL A O 1
ATOM 2812 N N . SER A 1 356 ? -19.995 -16.697 -18.425 1.00 90.62 356 SER A N 1
ATOM 2813 C CA . SER A 1 356 ? -18.804 -16.178 -19.091 1.00 90.62 356 SER A CA 1
ATOM 2814 C C . SER A 1 356 ? -17.547 -16.845 -18.545 1.00 90.62 356 SER A C 1
ATOM 2816 O O . SER A 1 356 ? -17.478 -17.183 -17.363 1.00 90.62 356 SER A O 1
ATOM 2818 N N . VAL A 1 357 ? -16.535 -16.988 -19.398 1.00 90.75 357 VAL A N 1
ATOM 2819 C CA . VAL A 1 357 ? -15.191 -17.435 -19.014 1.00 90.75 357 VAL A CA 1
ATOM 2820 C C . VAL A 1 357 ? -14.138 -16.470 -19.543 1.00 90.75 357 VAL A C 1
ATOM 2822 O O . VAL A 1 357 ? -14.319 -15.816 -20.574 1.00 90.75 357 VAL A O 1
ATOM 2825 N N . PHE A 1 358 ? -13.030 -16.369 -18.818 1.00 91.19 358 PHE A N 1
ATOM 2826 C CA . PHE A 1 358 ? -11.851 -15.623 -19.235 1.00 91.19 358 PHE A CA 1
ATOM 2827 C C . PHE A 1 358 ? -10.886 -16.576 -19.942 1.00 91.19 358 PHE A C 1
ATOM 2829 O O . PHE A 1 358 ? -10.413 -17.542 -19.346 1.00 91.19 358 PHE A O 1
ATOM 2836 N N . GLN A 1 359 ? -10.606 -16.321 -21.216 1.00 92.31 359 GLN A N 1
ATOM 2837 C CA . GLN A 1 359 ? -9.665 -17.094 -22.017 1.00 92.31 359 GLN A CA 1
ATOM 2838 C C . GLN A 1 359 ? -8.345 -16.328 -22.129 1.00 92.31 359 GLN A C 1
ATOM 2840 O O . GLN A 1 359 ? -8.315 -15.244 -22.710 1.00 92.31 359 GLN A O 1
ATOM 2845 N N . LYS A 1 360 ? -7.246 -16.925 -21.666 1.00 91.75 360 LYS A N 1
ATOM 2846 C CA . LYS A 1 360 ? -5.881 -16.419 -21.847 1.00 91.75 360 LYS A CA 1
ATOM 2847 C C . LYS A 1 360 ? -5.127 -17.295 -22.836 1.00 91.75 360 LYS A C 1
ATOM 2849 O O . LYS A 1 360 ? -5.039 -18.502 -22.634 1.00 91.75 360 LYS A O 1
ATOM 2854 N N . ARG A 1 361 ? -4.533 -16.705 -23.872 1.00 91.69 361 ARG A N 1
ATOM 2855 C CA . ARG A 1 361 ? -3.582 -17.401 -24.752 1.00 91.69 361 ARG A CA 1
ATOM 2856 C C . ARG A 1 361 ? -2.157 -16.972 -24.412 1.00 91.69 361 ARG A C 1
ATOM 2858 O O . ARG A 1 361 ? -1.845 -15.784 -24.488 1.00 91.69 361 ARG A O 1
ATOM 2865 N N . THR A 1 362 ? -1.305 -17.932 -24.058 1.00 89.56 362 THR A N 1
ATOM 2866 C CA . THR A 1 362 ? 0.112 -17.712 -23.730 1.00 89.56 362 THR A CA 1
ATOM 2867 C C . THR A 1 362 ? 0.971 -18.898 -24.176 1.00 89.56 362 THR A C 1
ATOM 2869 O O . THR A 1 362 ? 0.599 -20.063 -24.025 1.00 89.56 362 THR A O 1
ATOM 2872 N N . ALA A 1 363 ? 2.167 -18.605 -24.694 1.00 89.88 363 ALA A N 1
ATOM 2873 C CA . ALA A 1 363 ? 3.176 -19.627 -24.975 1.00 89.88 363 ALA A CA 1
ATOM 2874 C C . ALA A 1 363 ? 3.719 -20.280 -23.686 1.00 89.88 363 ALA A C 1
ATOM 2876 O O . ALA A 1 363 ? 4.275 -21.375 -23.733 1.00 89.88 363 ALA A O 1
ATOM 2877 N N . GLN A 1 364 ? 3.527 -19.630 -22.533 1.00 90.31 364 GLN A N 1
ATOM 2878 C CA . GLN A 1 364 ? 4.014 -20.056 -21.222 1.00 90.31 364 GLN A CA 1
ATOM 2879 C C . GLN A 1 364 ? 2.921 -20.711 -20.362 1.00 90.31 364 GLN A C 1
ATOM 2881 O O . GLN A 1 364 ? 2.985 -20.670 -19.137 1.00 90.31 364 GLN A O 1
ATOM 2886 N N . TRP A 1 365 ? 1.921 -21.360 -20.969 1.00 90.44 365 TRP A N 1
ATOM 2887 C CA . TRP A 1 365 ? 0.778 -21.936 -20.237 1.00 90.44 365 TRP A CA 1
ATOM 2888 C C . TRP A 1 365 ? 1.176 -22.928 -19.127 1.00 90.44 365 TRP A C 1
ATOM 2890 O O . TRP A 1 365 ? 0.469 -23.058 -18.132 1.00 90.44 365 TRP A O 1
ATOM 2900 N N . LYS A 1 366 ? 2.322 -23.614 -19.254 1.00 91.38 366 LYS A N 1
ATOM 2901 C CA . LYS A 1 366 ? 2.857 -24.473 -18.182 1.00 91.38 366 LYS A CA 1
ATOM 2902 C C . LYS A 1 366 ? 3.276 -23.662 -16.957 1.00 91.38 366 LYS A C 1
ATOM 2904 O O . LYS A 1 366 ? 2.948 -24.058 -15.843 1.00 91.38 366 LYS A O 1
ATOM 2909 N N . GLY A 1 367 ? 3.979 -22.549 -17.180 1.00 90.69 367 GLY A N 1
ATOM 2910 C CA . GLY A 1 367 ? 4.353 -21.602 -16.130 1.00 90.69 367 GLY A CA 1
ATOM 2911 C C . GLY A 1 367 ? 3.111 -21.001 -15.484 1.00 90.69 367 GLY A C 1
ATOM 2912 O O . GLY A 1 367 ? 2.997 -21.016 -14.269 1.00 90.69 367 GLY A O 1
ATOM 2913 N N . GLU A 1 368 ? 2.121 -20.621 -16.295 1.00 92.00 368 GLU A N 1
ATOM 2914 C CA . GLU A 1 368 ? 0.833 -20.108 -15.816 1.00 92.00 368 GLU A CA 1
ATOM 2915 C C . GLU A 1 368 ? 0.134 -21.079 -14.843 1.00 92.00 368 GLU A C 1
ATOM 2917 O O . GLU A 1 368 ? -0.263 -20.693 -13.744 1.00 92.00 368 GLU A O 1
ATOM 2922 N N . LEU A 1 369 ? -0.018 -22.354 -15.222 1.00 91.75 369 LEU A N 1
ATOM 2923 C CA . LEU A 1 369 ? -0.686 -23.349 -14.375 1.00 91.75 369 LEU A CA 1
ATOM 2924 C C . LEU A 1 369 ? 0.136 -23.695 -13.125 1.00 91.75 369 LEU A C 1
ATOM 2926 O O . LEU A 1 369 ? -0.434 -23.865 -12.045 1.00 91.75 369 LEU A O 1
ATOM 2930 N N . ALA A 1 370 ? 1.462 -23.799 -13.261 1.00 91.50 370 ALA A N 1
ATOM 2931 C CA . ALA A 1 370 ? 2.359 -24.073 -12.142 1.00 91.50 370 ALA A CA 1
ATOM 2932 C C . ALA A 1 370 ? 2.353 -22.918 -11.130 1.00 91.50 370 ALA A C 1
ATOM 2934 O O . ALA A 1 370 ? 2.129 -23.153 -9.942 1.00 91.50 370 ALA A O 1
ATOM 2935 N N . GLY A 1 371 ? 2.500 -21.681 -11.605 1.00 91.62 371 GLY A N 1
ATOM 2936 C CA . GLY A 1 371 ? 2.445 -20.466 -10.801 1.00 91.62 371 GLY A CA 1
ATOM 2937 C C . GLY A 1 371 ? 1.112 -20.323 -10.069 1.00 91.62 371 GLY A C 1
ATOM 2938 O O . GLY A 1 371 ? 1.092 -20.178 -8.847 1.00 91.62 371 GLY A O 1
ATOM 2939 N N . ALA A 1 372 ? -0.013 -20.499 -10.774 1.00 91.44 372 ALA A N 1
ATOM 2940 C CA . ALA A 1 372 ? -1.341 -20.505 -10.155 1.00 91.44 372 ALA A CA 1
ATOM 2941 C C . ALA A 1 372 ? -1.461 -21.567 -9.048 1.00 91.44 372 ALA A C 1
ATOM 2943 O O . ALA A 1 372 ? -2.075 -21.327 -8.009 1.00 91.44 372 ALA A O 1
ATOM 2944 N N . SER A 1 373 ? -0.863 -22.748 -9.250 1.00 89.44 373 SER A N 1
ATOM 2945 C CA . SER A 1 373 ? -0.856 -23.816 -8.251 1.00 89.44 373 SER A CA 1
ATOM 2946 C C . SER A 1 373 ? -0.030 -23.461 -7.013 1.00 89.44 373 SER A C 1
ATOM 2948 O O . SER A 1 373 ? -0.472 -23.751 -5.902 1.00 89.44 373 SER A O 1
ATOM 2950 N N . GLN A 1 374 ? 1.140 -22.836 -7.179 1.00 90.38 374 GLN A N 1
ATOM 2951 C CA . GLN A 1 374 ? 1.983 -22.412 -6.053 1.00 90.38 374 GLN A CA 1
ATOM 2952 C C . GLN A 1 374 ? 1.325 -21.297 -5.229 1.00 90.38 374 GLN A C 1
ATOM 2954 O O . GLN A 1 374 ? 1.467 -21.255 -4.009 1.00 90.38 374 GLN A O 1
ATOM 2959 N N . LEU A 1 375 ? 0.541 -20.432 -5.876 1.00 91.50 375 LEU A N 1
ATOM 2960 C CA . LEU A 1 375 ? -0.143 -19.315 -5.227 1.00 91.50 375 LEU A CA 1
ATOM 2961 C C . LEU A 1 375 ? -1.472 -19.687 -4.549 1.00 91.50 375 LEU A C 1
ATOM 2963 O O . LEU A 1 375 ? -2.092 -18.820 -3.936 1.00 91.50 375 LEU A O 1
ATOM 2967 N N . ARG A 1 376 ? -1.915 -20.954 -4.591 1.00 85.88 376 ARG A N 1
ATOM 2968 C CA . ARG A 1 376 ? -3.203 -21.401 -4.005 1.00 85.88 376 ARG A CA 1
ATOM 2969 C C . ARG A 1 376 ? -3.387 -21.049 -2.527 1.00 85.88 376 ARG A C 1
ATOM 2971 O O . ARG A 1 376 ? -4.523 -20.966 -2.072 1.00 85.88 376 ARG A O 1
ATOM 2978 N N . VAL A 1 377 ? -2.301 -20.810 -1.792 1.00 81.88 377 VAL A N 1
ATOM 2979 C CA . VAL A 1 377 ? -2.335 -20.331 -0.399 1.00 81.88 377 VAL A CA 1
ATOM 2980 C C . VAL A 1 377 ? -3.038 -18.973 -0.242 1.00 81.88 377 VAL A C 1
ATOM 2982 O O . VAL A 1 377 ? -3.573 -18.680 0.821 1.00 81.88 377 VAL A O 1
ATOM 2985 N N . LEU A 1 378 ? -3.114 -18.172 -1.311 1.00 85.19 378 LEU A N 1
ATOM 2986 C CA . LEU A 1 378 ? -3.883 -16.922 -1.354 1.00 85.19 378 LEU A CA 1
ATOM 2987 C C . LEU A 1 378 ? -5.395 -17.159 -1.574 1.00 85.19 378 LEU A C 1
ATOM 2989 O O . LEU A 1 378 ? -6.169 -16.212 -1.725 1.00 85.19 378 LEU A O 1
ATOM 2993 N N . GLY A 1 379 ? -5.835 -18.421 -1.583 1.00 85.75 379 GLY A N 1
ATOM 2994 C CA . GLY A 1 379 ? -7.238 -18.820 -1.570 1.00 85.75 379 GLY A CA 1
ATOM 2995 C C . GLY A 1 379 ? -8.020 -18.257 -2.751 1.00 85.75 379 GLY A C 1
ATOM 2996 O O . GLY A 1 379 ? -7.653 -18.440 -3.912 1.00 85.75 379 GLY A O 1
ATOM 2997 N N . ASN A 1 380 ? -9.111 -17.550 -2.449 1.00 83.94 380 ASN A N 1
ATOM 2998 C CA . ASN A 1 380 ? -10.002 -17.009 -3.471 1.00 83.94 380 ASN A CA 1
ATOM 2999 C C . ASN A 1 380 ? -9.340 -15.925 -4.348 1.00 83.94 380 ASN A C 1
ATOM 3001 O O . ASN A 1 380 ? -9.862 -15.639 -5.420 1.00 83.94 380 ASN A O 1
ATOM 3005 N N . ARG A 1 381 ? -8.195 -15.348 -3.947 1.00 88.88 381 ARG A N 1
ATOM 3006 C CA . ARG A 1 381 ? -7.476 -14.312 -4.713 1.00 88.88 381 ARG A CA 1
ATOM 3007 C C . ARG A 1 381 ? -6.896 -14.824 -6.034 1.00 88.88 381 ARG A C 1
ATOM 3009 O O . ARG A 1 381 ? -6.617 -14.016 -6.918 1.00 88.88 381 ARG A O 1
ATOM 3016 N N . ILE A 1 382 ? -6.716 -16.138 -6.172 1.00 90.06 382 ILE A N 1
ATOM 3017 C CA . ILE A 1 382 ? -6.166 -16.778 -7.370 1.00 90.06 382 ILE A CA 1
ATOM 3018 C C . ILE A 1 382 ? -7.290 -17.377 -8.208 1.00 90.06 382 ILE A C 1
ATOM 3020 O O . ILE A 1 382 ? -8.149 -18.103 -7.708 1.00 90.06 382 ILE A O 1
ATOM 3024 N N . HIS A 1 383 ? -7.264 -17.109 -9.510 1.00 86.75 383 HIS A N 1
ATOM 3025 C CA . HIS A 1 383 ? -8.133 -17.768 -10.468 1.00 86.75 383 HIS A CA 1
ATOM 3026 C C . HIS A 1 383 ? -7.660 -19.206 -10.655 1.00 86.75 383 HIS A C 1
ATOM 3028 O O . HIS A 1 383 ? -6.596 -19.473 -11.214 1.00 86.75 383 HIS A O 1
ATOM 3034 N N . GLN A 1 384 ? -8.481 -20.153 -10.218 1.00 85.31 384 GLN A N 1
ATOM 3035 C CA . GLN A 1 384 ? -8.267 -21.548 -10.568 1.00 85.31 384 GLN A CA 1
ATOM 3036 C C . GLN A 1 384 ? -8.643 -21.756 -12.035 1.00 85.31 384 GLN A C 1
ATOM 3038 O O . GLN A 1 384 ? -9.729 -21.365 -12.461 1.00 85.31 384 GLN A O 1
ATOM 3043 N N . ALA A 1 385 ? -7.743 -22.352 -12.815 1.00 89.38 385 ALA A N 1
ATOM 3044 C CA . ALA A 1 385 ? -8.038 -22.688 -14.200 1.00 89.38 385 ALA A CA 1
ATOM 3045 C C . ALA A 1 385 ? -9.187 -23.709 -14.257 1.00 89.38 385 ALA A C 1
ATOM 3047 O O . ALA A 1 385 ? -9.134 -24.750 -13.605 1.00 89.38 385 ALA A O 1
ATOM 3048 N N . LEU A 1 386 ? -10.206 -23.412 -15.062 1.00 87.56 386 LEU A N 1
ATOM 3049 C CA . LEU A 1 386 ? -11.306 -24.325 -15.376 1.00 87.56 386 LEU A CA 1
ATOM 3050 C C . LEU A 1 386 ? -10.850 -25.418 -16.341 1.00 87.56 386 LEU A C 1
ATOM 3052 O O . LEU A 1 386 ? -11.278 -26.567 -16.250 1.00 87.56 386 LEU A O 1
ATOM 3056 N N . HIS A 1 387 ? -10.016 -25.036 -17.307 1.00 88.56 387 HIS A N 1
ATOM 3057 C CA . HIS A 1 387 ? -9.584 -25.898 -18.395 1.00 88.56 387 HIS A CA 1
ATOM 3058 C C . HIS A 1 387 ? -8.320 -25.339 -19.064 1.00 88.56 387 HIS A C 1
ATOM 3060 O O . HIS A 1 387 ? -8.038 -24.143 -18.964 1.00 88.56 387 HIS A O 1
ATOM 3066 N N . PHE A 1 388 ? -7.577 -26.182 -19.781 1.00 89.38 388 PHE A N 1
ATOM 3067 C CA . PHE A 1 388 ? -6.455 -25.758 -20.613 1.00 89.38 388 PHE A CA 1
ATOM 3068 C C . PHE A 1 388 ? -6.389 -26.572 -21.910 1.00 89.38 388 PHE A C 1
ATOM 3070 O O . PHE A 1 388 ? -6.577 -27.787 -21.907 1.00 89.38 388 PHE A O 1
ATOM 3077 N N . ASP A 1 389 ? -6.069 -25.890 -23.004 1.00 89.62 389 ASP A N 1
ATOM 3078 C CA . ASP A 1 389 ? -5.784 -26.474 -24.308 1.00 89.62 389 ASP A CA 1
ATOM 3079 C C . ASP A 1 389 ? -4.275 -26.335 -24.590 1.00 89.62 389 ASP A C 1
ATOM 3081 O O . ASP A 1 389 ? -3.799 -25.235 -24.902 1.00 89.62 389 ASP A O 1
ATOM 3085 N N . PRO A 1 390 ? -3.491 -27.421 -24.460 1.00 87.88 390 PRO A N 1
ATOM 3086 C CA . PRO A 1 390 ? -2.043 -27.370 -24.631 1.00 87.88 390 PRO A CA 1
ATOM 3087 C C . PRO A 1 390 ? -1.614 -27.220 -26.096 1.00 87.88 390 PRO A C 1
ATOM 3089 O O . PRO A 1 390 ? -0.480 -26.809 -26.338 1.00 87.88 390 PRO A O 1
ATOM 3092 N N . VAL A 1 391 ? -2.483 -27.558 -27.057 1.00 88.62 391 VAL A N 1
ATOM 3093 C CA . VAL A 1 391 ? -2.192 -27.443 -28.495 1.00 88.62 391 VAL A CA 1
ATOM 3094 C C . VAL A 1 391 ? -2.260 -25.979 -28.906 1.00 88.62 391 VAL A C 1
ATOM 3096 O O . VAL A 1 391 ? -1.373 -25.473 -29.587 1.00 88.62 391 VAL A O 1
ATOM 3099 N N . GLU A 1 392 ? -3.287 -25.282 -28.429 1.00 89.06 392 GLU A N 1
ATOM 3100 C CA . GLU A 1 392 ? -3.507 -23.867 -28.717 1.00 89.06 392 GLU A CA 1
ATOM 3101 C C . GLU A 1 392 ? -2.758 -22.926 -27.755 1.00 89.06 392 GLU A C 1
ATOM 3103 O O . GLU A 1 392 ? -2.669 -21.721 -28.013 1.00 89.06 392 GLU A O 1
ATOM 3108 N N . GLY A 1 393 ? -2.235 -23.451 -26.641 1.00 90.62 393 GLY A N 1
ATOM 3109 C CA . GLY A 1 393 ? -1.617 -22.655 -25.579 1.00 90.62 393 GLY A CA 1
ATOM 3110 C C . GLY A 1 393 ? -2.631 -21.744 -24.887 1.00 90.62 393 GLY A C 1
ATOM 3111 O O . GLY A 1 393 ? -2.367 -20.561 -24.670 1.00 90.62 393 GLY A O 1
ATOM 3112 N N . VAL A 1 394 ? -3.825 -22.270 -24.610 1.00 90.94 394 VAL A N 1
ATOM 3113 C CA . VAL A 1 394 ? -4.947 -21.508 -24.054 1.00 90.94 394 VAL A CA 1
ATOM 3114 C C . VAL A 1 394 ? -5.313 -22.030 -22.671 1.00 90.94 394 VAL A C 1
ATOM 3116 O O . VAL A 1 394 ? -5.434 -23.233 -22.469 1.00 90.94 394 VAL A O 1
ATOM 3119 N N . VAL A 1 395 ? -5.537 -21.124 -21.725 1.00 90.81 395 VAL A N 1
ATOM 3120 C CA . VAL A 1 395 ? -6.027 -21.427 -20.378 1.00 90.81 395 VAL A CA 1
ATOM 3121 C C . VAL A 1 395 ? -7.341 -20.686 -20.152 1.00 90.81 395 VAL A C 1
ATOM 3123 O O . VAL A 1 395 ? -7.467 -19.509 -20.493 1.00 90.81 395 VAL A O 1
ATOM 3126 N N . TYR A 1 396 ? -8.325 -21.383 -19.593 1.00 90.88 396 TYR A N 1
ATOM 3127 C CA . TYR A 1 396 ? -9.653 -20.853 -19.304 1.00 90.88 396 TYR A CA 1
ATOM 3128 C C . TYR A 1 396 ? -9.831 -20.697 -17.800 1.00 90.88 396 TYR A C 1
ATOM 3130 O O . TYR A 1 396 ? -9.536 -21.616 -17.038 1.00 90.88 396 TYR A O 1
ATOM 3138 N N . TYR A 1 397 ? -10.371 -19.561 -17.383 1.00 91.12 397 TYR A N 1
ATOM 3139 C CA . TYR A 1 397 ? -10.633 -19.209 -15.993 1.00 91.12 397 TYR A CA 1
ATOM 3140 C C . TYR A 1 397 ? -12.094 -18.789 -15.808 1.00 91.12 397 TYR A C 1
ATOM 3142 O O . TYR A 1 397 ? -12.737 -18.376 -16.782 1.00 91.12 397 TYR A O 1
ATOM 3150 N N . PRO A 1 398 ? -12.629 -18.840 -14.575 1.00 89.06 398 PRO A N 1
ATOM 3151 C CA . PRO A 1 398 ? -13.912 -18.226 -14.271 1.00 89.06 398 PRO A CA 1
ATOM 3152 C C . PRO A 1 398 ? -13.890 -16.749 -14.664 1.00 89.06 398 PRO A C 1
ATOM 3154 O O . PRO A 1 398 ? -12.885 -16.060 -14.466 1.00 89.06 398 PRO A O 1
ATOM 3157 N N . TRP A 1 399 ? -14.990 -16.260 -15.234 1.00 90.06 399 TRP A N 1
ATOM 3158 C CA . TRP A 1 399 ? -15.124 -14.829 -15.470 1.00 90.06 399 TRP A CA 1
ATOM 3159 C C . TRP A 1 399 ? -15.187 -14.079 -14.142 1.00 90.06 399 TRP A C 1
ATOM 3161 O O . TRP A 1 399 ? -15.943 -14.446 -13.244 1.00 90.06 399 TRP A O 1
ATOM 3171 N N . PHE A 1 400 ? -14.419 -12.998 -14.057 1.00 88.69 400 PHE A N 1
ATOM 3172 C CA . PHE A 1 400 ? -14.442 -12.076 -12.937 1.00 88.69 400 PHE A CA 1
ATOM 3173 C C . PHE A 1 400 ? -14.835 -10.685 -13.453 1.00 88.69 400 PHE A C 1
ATOM 3175 O O . PHE A 1 400 ? -14.091 -10.125 -14.264 1.00 88.69 400 PHE A O 1
ATOM 3182 N N . PRO A 1 401 ? -15.993 -10.128 -13.046 1.00 87.50 401 PRO A N 1
ATOM 3183 C CA . PRO A 1 401 ? -16.402 -8.782 -13.431 1.00 87.50 401 PRO A CA 1
ATOM 3184 C C . PRO A 1 401 ? -15.597 -7.756 -12.620 1.00 87.50 401 PRO A C 1
ATOM 3186 O O . PRO A 1 401 ? -16.022 -7.290 -11.564 1.00 87.50 401 PRO A O 1
ATOM 3189 N N . GLY A 1 402 ? -14.385 -7.463 -13.087 1.00 90.62 402 GLY A N 1
ATOM 3190 C CA . GLY A 1 402 ? -13.480 -6.527 -12.434 1.00 90.62 402 GLY A CA 1
ATOM 3191 C C . GLY A 1 402 ? -12.684 -5.685 -13.420 1.00 90.62 402 GLY A C 1
ATOM 3192 O O . GLY A 1 402 ? -12.598 -5.994 -14.607 1.00 90.62 402 GLY A O 1
ATOM 3193 N N . THR A 1 403 ? -12.087 -4.618 -12.898 1.00 91.62 403 THR A N 1
ATOM 3194 C CA . THR A 1 403 ? -11.229 -3.685 -13.644 1.00 91.62 403 THR A CA 1
ATOM 3195 C C . THR A 1 403 ? -9.807 -3.760 -13.103 1.00 91.62 403 THR A C 1
ATOM 3197 O O . THR A 1 403 ? -9.626 -3.937 -11.897 1.00 91.62 403 THR A O 1
ATOM 3200 N N . THR A 1 404 ? -8.786 -3.649 -13.959 1.00 94.00 404 THR A N 1
ATOM 3201 C CA . THR A 1 404 ? -7.400 -3.666 -13.468 1.00 94.00 404 THR A CA 1
ATOM 3202 C C . THR A 1 404 ? -7.091 -2.397 -12.671 1.00 94.00 404 THR A C 1
ATOM 3204 O O . THR A 1 404 ? -7.628 -1.327 -12.966 1.00 94.00 404 THR A O 1
ATOM 3207 N N . ILE A 1 405 ? -6.200 -2.474 -11.680 1.00 95.62 405 ILE A N 1
ATOM 3208 C CA . ILE A 1 405 ? -5.747 -1.285 -10.934 1.00 95.62 405 ILE A CA 1
ATOM 3209 C C . ILE A 1 405 ? -5.142 -0.237 -11.888 1.00 95.62 405 ILE A C 1
ATOM 3211 O O . ILE A 1 405 ? -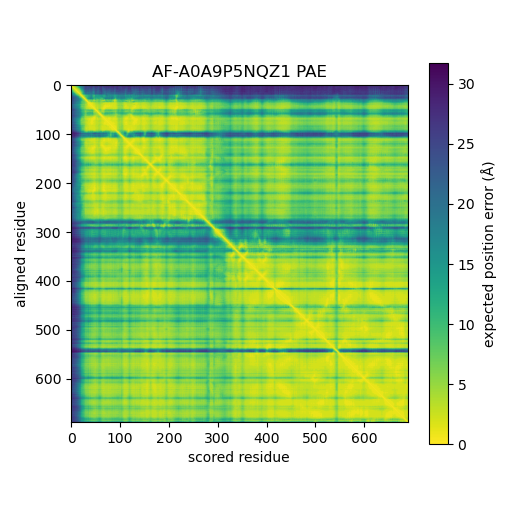5.346 0.961 -11.697 1.00 95.62 405 ILE A O 1
ATOM 3215 N N . ALA A 1 406 ? -4.431 -0.667 -12.935 1.00 95.75 406 ALA A N 1
ATOM 3216 C CA . ALA A 1 406 ? -3.880 0.229 -13.950 1.00 95.75 406 ALA A CA 1
ATOM 3217 C C . ALA A 1 406 ? -4.982 0.967 -14.730 1.00 95.75 406 ALA A C 1
ATOM 3219 O O . ALA A 1 406 ? -4.909 2.184 -14.882 1.00 95.75 406 ALA A O 1
ATOM 3220 N N . ASP A 1 407 ? -6.044 0.272 -15.145 1.00 94.50 407 ASP A N 1
ATOM 3221 C CA . ASP A 1 407 ? -7.181 0.906 -15.823 1.00 94.50 407 ASP A CA 1
ATOM 3222 C C . ASP A 1 407 ? -7.923 1.882 -14.894 1.00 94.50 407 ASP A C 1
ATOM 3224 O O . ASP A 1 407 ? -8.255 2.992 -15.315 1.00 94.50 407 ASP A O 1
ATOM 3228 N N . LEU A 1 408 ? -8.117 1.528 -13.615 1.00 94.81 408 LEU A N 1
ATOM 3229 C CA . LEU A 1 408 ? -8.668 2.448 -12.607 1.00 94.81 408 LEU A CA 1
ATOM 3230 C C . LEU A 1 408 ? -7.781 3.683 -12.430 1.00 94.81 408 LEU A C 1
ATOM 3232 O O . LEU A 1 408 ? -8.277 4.799 -12.282 1.00 94.81 408 LEU A O 1
ATOM 3236 N N . ARG A 1 409 ? -6.458 3.515 -12.484 1.00 95.44 409 ARG A N 1
ATOM 3237 C CA . ARG A 1 409 ? -5.528 4.639 -12.399 1.00 95.44 409 ARG A CA 1
ATOM 3238 C C . ARG A 1 409 ? -5.548 5.514 -13.641 1.00 95.44 409 ARG A C 1
ATOM 3240 O O . ARG A 1 409 ? -5.416 6.727 -13.512 1.00 95.44 409 ARG A O 1
ATOM 3247 N N . LYS A 1 410 ? -5.726 4.937 -14.830 1.00 95.31 410 LYS A N 1
ATOM 3248 C CA . LYS A 1 410 ? -5.971 5.725 -16.040 1.00 95.31 410 LYS A CA 1
ATOM 3249 C C . LYS A 1 410 ? -7.224 6.589 -15.863 1.00 95.31 410 LYS A C 1
ATOM 3251 O O . LYS A 1 410 ? -7.155 7.784 -16.114 1.00 95.31 410 LYS A O 1
ATOM 3256 N N . GLN A 1 411 ? -8.323 6.009 -15.372 1.00 94.94 411 GLN A N 1
ATOM 3257 C CA . GLN A 1 411 ? -9.549 6.762 -15.082 1.00 94.94 411 GLN A CA 1
ATOM 3258 C C . GLN A 1 411 ? -9.286 7.883 -14.071 1.00 94.94 411 GLN A C 1
ATOM 3260 O O . GLN A 1 411 ? -9.672 9.018 -14.312 1.00 94.94 411 GLN A O 1
ATOM 3265 N N . TYR A 1 412 ? -8.557 7.598 -12.987 1.00 94.62 412 TYR A N 1
ATOM 3266 C CA . TYR A 1 412 ? -8.152 8.613 -12.012 1.00 94.62 412 TYR A CA 1
ATOM 3267 C C . TYR A 1 412 ? -7.342 9.751 -12.655 1.00 94.62 412 TYR A C 1
ATOM 3269 O O . TYR A 1 412 ? -7.587 10.915 -12.356 1.00 94.62 412 TYR A O 1
ATOM 3277 N N . PHE A 1 413 ? -6.409 9.423 -13.553 1.00 92.38 413 PHE A N 1
ATOM 3278 C CA . PHE A 1 413 ? -5.572 10.397 -14.258 1.00 92.38 413 PHE A CA 1
ATOM 3279 C C . PHE A 1 413 ? -6.381 11.305 -15.200 1.00 92.38 413 PHE A C 1
ATOM 3281 O O . PHE A 1 413 ? -6.054 12.479 -15.348 1.00 92.38 413 PHE A O 1
ATOM 3288 N N . ASP A 1 414 ? -7.441 10.773 -15.814 1.00 92.75 414 ASP A N 1
ATOM 3289 C CA . ASP A 1 414 ? -8.319 11.516 -16.726 1.00 92.75 414 ASP A CA 1
ATOM 3290 C C . ASP A 1 414 ? -9.293 12.464 -15.981 1.00 92.75 414 ASP A C 1
ATOM 3292 O O . ASP A 1 414 ? -9.916 13.332 -16.600 1.00 92.75 414 ASP A O 1
ATOM 3296 N N . LEU A 1 415 ? -9.437 12.323 -14.657 1.00 92.06 415 LEU A N 1
ATOM 3297 C CA . LEU A 1 415 ? -10.325 13.141 -13.827 1.00 92.06 415 LEU A CA 1
ATOM 3298 C C . LEU A 1 415 ? -9.629 14.386 -13.263 1.00 92.06 415 LEU A C 1
ATOM 3300 O O . LEU A 1 415 ? -8.418 14.444 -13.061 1.00 92.06 415 LEU A O 1
ATOM 3304 N N . THR A 1 416 ? -10.427 15.399 -12.916 1.00 74.31 416 THR A N 1
ATOM 3305 C CA . THR A 1 416 ? -9.929 16.540 -12.140 1.00 74.31 416 THR A CA 1
ATOM 3306 C C . THR A 1 416 ? -9.700 16.126 -10.685 1.00 74.31 416 THR A C 1
ATOM 3308 O O . THR A 1 416 ? -10.521 15.423 -10.085 1.00 74.31 416 THR A O 1
ATOM 3311 N N . SER A 1 417 ? -8.603 16.608 -10.093 1.00 68.69 417 SER A N 1
ATOM 3312 C CA . SER A 1 417 ? -8.074 16.174 -8.789 1.00 68.69 417 SER A CA 1
ATOM 3313 C C . SER A 1 417 ? -8.995 16.397 -7.579 1.00 68.69 417 SER A C 1
ATOM 3315 O O . SER A 1 417 ? -8.648 15.987 -6.480 1.00 68.69 417 SER A O 1
ATOM 3317 N N . MET A 1 418 ? -10.176 16.998 -7.757 1.00 73.50 418 MET A N 1
ATOM 3318 C CA . MET A 1 418 ? -11.114 17.364 -6.684 1.00 73.50 418 MET A CA 1
ATOM 3319 C C . MET A 1 418 ? -12.534 16.798 -6.883 1.00 73.50 418 MET A C 1
ATOM 3321 O O . MET A 1 418 ? -13.466 17.205 -6.189 1.00 73.50 418 MET A O 1
ATOM 3325 N N . SER A 1 419 ? -12.745 15.896 -7.847 1.00 86.81 419 SER A N 1
ATOM 3326 C CA . SER A 1 419 ? -14.062 15.277 -8.056 1.00 86.81 419 SER A CA 1
ATOM 3327 C C . SER A 1 419 ? -14.341 14.164 -7.035 1.00 86.81 419 SER A C 1
ATOM 3329 O O . SER A 1 419 ? -13.435 13.442 -6.620 1.00 86.81 419 SER A O 1
ATOM 3331 N N . SER A 1 420 ? -15.611 13.971 -6.651 1.00 88.38 420 SER A N 1
ATOM 3332 C CA . SER A 1 420 ? -16.030 12.849 -5.786 1.00 88.38 420 SER A CA 1
ATOM 3333 C C . SER A 1 420 ? -15.656 11.483 -6.362 1.00 88.38 420 SER A C 1
ATOM 3335 O O . SER A 1 420 ? -15.395 10.545 -5.615 1.00 88.38 420 SER A O 1
ATOM 3337 N N . GLU A 1 421 ? -15.624 11.382 -7.690 1.00 91.88 421 GLU A N 1
ATOM 3338 C CA . GLU A 1 421 ? -15.222 10.182 -8.416 1.00 91.88 421 GLU A CA 1
ATOM 3339 C C . GLU A 1 421 ? -13.716 9.918 -8.292 1.00 91.88 421 GLU A C 1
ATOM 3341 O O . GLU A 1 421 ? -13.327 8.805 -7.942 1.00 91.88 421 GLU A O 1
ATOM 3346 N N . ALA A 1 422 ? -12.871 10.944 -8.457 1.00 91.00 422 ALA A N 1
ATOM 3347 C CA . ALA A 1 422 ? -11.429 10.818 -8.248 1.00 91.00 422 ALA A CA 1
ATOM 3348 C C . ALA A 1 422 ? -11.103 10.381 -6.812 1.00 91.00 422 ALA A C 1
ATOM 3350 O O . ALA A 1 422 ? -10.225 9.545 -6.612 1.00 91.00 422 ALA A O 1
ATOM 3351 N N . TYR A 1 423 ? -11.842 10.882 -5.815 1.00 88.44 423 TYR A N 1
ATOM 3352 C CA . TYR A 1 423 ? -11.686 10.448 -4.423 1.00 88.44 423 TYR A CA 1
ATOM 3353 C C . TYR A 1 423 ? -12.044 8.976 -4.207 1.00 88.44 423 TYR A C 1
ATOM 3355 O O . TYR A 1 423 ? -11.348 8.280 -3.467 1.00 88.44 423 TYR A O 1
ATOM 3363 N N . GLU A 1 424 ? -13.114 8.490 -4.834 1.00 90.12 424 GLU A N 1
ATOM 3364 C CA . GLU A 1 424 ? -13.494 7.083 -4.719 1.00 90.12 424 GLU A CA 1
ATOM 3365 C C . GLU A 1 424 ? -12.486 6.175 -5.432 1.00 90.12 424 GLU A C 1
ATOM 3367 O O . GLU A 1 424 ? -12.093 5.156 -4.868 1.00 90.12 424 GLU A O 1
ATOM 3372 N N . LEU A 1 425 ? -11.999 6.563 -6.615 1.00 92.81 425 LEU A N 1
ATOM 3373 C CA . LEU A 1 425 ? -10.935 5.830 -7.308 1.00 92.81 425 LEU A CA 1
ATOM 3374 C C . LEU A 1 425 ? -9.636 5.820 -6.499 1.00 92.81 425 LEU A C 1
ATOM 3376 O O . LEU A 1 425 ? -9.028 4.764 -6.352 1.00 92.81 425 LEU A O 1
ATOM 3380 N N . PHE A 1 426 ? -9.244 6.960 -5.919 1.00 92.75 426 PHE A N 1
ATOM 3381 C CA . PHE A 1 426 ? -8.095 7.049 -5.017 1.00 92.75 426 PHE A CA 1
ATOM 3382 C C . PHE A 1 426 ? -8.219 6.034 -3.877 1.00 92.75 426 PHE A C 1
ATOM 3384 O O . PHE A 1 426 ? -7.292 5.261 -3.630 1.00 92.75 426 PHE A O 1
ATOM 3391 N N . ARG A 1 427 ? -9.384 6.006 -3.212 1.00 91.00 427 ARG A N 1
ATOM 3392 C CA . ARG A 1 427 ? -9.674 5.077 -2.116 1.00 91.00 427 ARG A CA 1
ATOM 3393 C C . ARG A 1 427 ? -9.557 3.624 -2.578 1.00 91.00 427 ARG A C 1
ATOM 3395 O O . ARG A 1 427 ? -8.816 2.858 -1.971 1.00 91.00 427 ARG A O 1
ATOM 3402 N N . VAL A 1 428 ? -10.254 3.257 -3.653 1.00 92.38 428 VAL A N 1
ATOM 3403 C CA . VAL A 1 428 ? -10.298 1.878 -4.168 1.00 92.38 428 VAL A CA 1
ATOM 3404 C C . VAL A 1 428 ? -8.910 1.393 -4.594 1.00 92.38 428 VAL A C 1
ATOM 3406 O O . VAL A 1 428 ? -8.512 0.288 -4.230 1.00 92.38 428 VAL A O 1
ATOM 3409 N N . ILE A 1 429 ? -8.150 2.217 -5.323 1.00 95.06 429 ILE A N 1
ATOM 3410 C CA . ILE A 1 429 ? -6.794 1.871 -5.775 1.00 95.06 429 ILE A CA 1
ATOM 3411 C C . ILE A 1 429 ? -5.872 1.656 -4.576 1.00 95.06 429 ILE A C 1
ATOM 3413 O O . ILE A 1 429 ? -5.151 0.660 -4.521 1.00 95.06 429 ILE A O 1
ATOM 3417 N N . LEU A 1 430 ? -5.896 2.569 -3.604 1.00 93.69 430 LEU A N 1
ATOM 3418 C CA . LEU A 1 430 ? -4.993 2.497 -2.465 1.00 93.69 430 LEU A CA 1
ATOM 3419 C C . LEU A 1 430 ? -5.357 1.336 -1.521 1.00 93.69 430 LEU A C 1
ATOM 3421 O O . LEU A 1 430 ? -4.461 0.633 -1.061 1.00 93.69 430 LEU A O 1
ATOM 3425 N N . GLU A 1 431 ? -6.645 1.045 -1.307 1.00 92.62 431 GLU A N 1
ATOM 3426 C CA . GLU A 1 431 ? -7.077 -0.162 -0.581 1.00 92.62 431 GLU A CA 1
ATOM 3427 C C . GLU A 1 431 ? -6.640 -1.452 -1.288 1.00 92.62 431 GLU A C 1
ATOM 3429 O O . GLU A 1 431 ? -6.167 -2.385 -0.631 1.00 92.62 431 GLU A O 1
ATOM 3434 N N . ALA A 1 432 ? -6.750 -1.503 -2.619 1.00 94.00 432 ALA A N 1
ATOM 3435 C CA . ALA A 1 432 ? -6.298 -2.642 -3.411 1.00 94.00 432 ALA A CA 1
ATOM 3436 C C . ALA A 1 432 ? -4.776 -2.843 -3.309 1.00 94.00 432 ALA A C 1
ATOM 3438 O O . ALA A 1 432 ? -4.320 -3.967 -3.096 1.00 94.00 432 ALA A O 1
ATOM 3439 N N . GLU A 1 433 ? -3.986 -1.768 -3.380 1.00 95.75 433 GLU A N 1
ATOM 3440 C CA . GLU A 1 433 ? -2.531 -1.827 -3.187 1.00 95.75 433 GLU A CA 1
ATOM 3441 C C . GLU A 1 433 ? -2.148 -2.262 -1.767 1.00 95.75 433 GLU A C 1
ATOM 3443 O O . GLU A 1 433 ? -1.196 -3.023 -1.600 1.00 95.75 433 GLU A O 1
ATOM 3448 N N . MET A 1 434 ? -2.902 -1.856 -0.742 1.00 93.19 434 MET A N 1
ATOM 3449 C CA . MET A 1 434 ? -2.663 -2.298 0.635 1.00 93.19 434 MET A CA 1
ATOM 3450 C C . MET A 1 434 ? -2.957 -3.784 0.835 1.00 93.19 434 MET A C 1
ATOM 3452 O O . MET A 1 434 ? -2.178 -4.470 1.493 1.00 93.19 434 MET A O 1
ATOM 3456 N N . ARG A 1 435 ? -4.061 -4.294 0.273 1.00 92.19 435 ARG A N 1
ATOM 3457 C CA . ARG A 1 435 ? -4.368 -5.736 0.279 1.00 92.19 435 ARG A CA 1
ATOM 3458 C C . ARG A 1 435 ? -3.295 -6.516 -0.474 1.00 92.19 435 ARG A C 1
ATOM 3460 O O . ARG A 1 435 ? -2.835 -7.544 0.003 1.00 92.19 435 ARG A O 1
ATOM 3467 N N . LYS A 1 436 ? -2.835 -5.979 -1.606 1.00 94.69 436 LYS A N 1
ATOM 3468 C CA . LYS A 1 436 ? -1.753 -6.576 -2.387 1.00 94.69 436 LYS A CA 1
ATOM 3469 C C . LYS A 1 436 ? -0.440 -6.652 -1.611 1.00 94.69 436 LYS A C 1
ATOM 3471 O O . LYS A 1 436 ? 0.198 -7.699 -1.622 1.00 94.69 436 LYS A O 1
ATOM 3476 N N . ALA A 1 437 ? -0.039 -5.566 -0.951 1.00 94.38 437 ALA A N 1
ATOM 3477 C CA . ALA A 1 437 ? 1.165 -5.532 -0.123 1.00 94.38 437 ALA A CA 1
ATOM 3478 C C . ALA A 1 437 ? 1.104 -6.581 0.996 1.00 94.38 437 ALA A C 1
ATOM 3480 O O . ALA A 1 437 ? 2.071 -7.305 1.215 1.00 94.38 437 ALA A O 1
ATOM 3481 N N . GLU A 1 438 ? -0.055 -6.711 1.642 1.00 91.19 438 GLU A N 1
ATOM 3482 C CA . GLU A 1 438 ? -0.294 -7.704 2.685 1.00 91.19 438 GLU A CA 1
ATOM 3483 C C . GLU A 1 438 ? -0.226 -9.148 2.166 1.00 91.19 438 GLU A C 1
ATOM 3485 O O . GLU A 1 438 ? 0.458 -9.978 2.767 1.00 91.19 438 GLU A O 1
ATOM 3490 N N . ASP A 1 439 ? -0.897 -9.454 1.052 1.00 91.88 439 ASP A N 1
ATOM 3491 C CA . ASP A 1 439 ? -0.895 -10.787 0.438 1.00 91.88 439 ASP A CA 1
ATOM 3492 C C . ASP A 1 439 ? 0.538 -11.202 0.037 1.00 91.88 439 ASP A C 1
ATOM 3494 O O . ASP A 1 439 ? 0.970 -12.319 0.333 1.00 91.88 439 ASP A O 1
ATOM 3498 N N . ILE A 1 440 ? 1.314 -10.285 -0.561 1.00 94.88 440 ILE A N 1
ATOM 3499 C CA . ILE A 1 440 ? 2.721 -10.526 -0.930 1.00 94.88 440 ILE A CA 1
ATOM 3500 C C . ILE A 1 440 ? 3.590 -10.707 0.318 1.00 94.88 440 ILE A C 1
ATOM 3502 O O . ILE A 1 440 ? 4.358 -11.665 0.386 1.00 94.88 440 ILE A O 1
ATOM 3506 N N . LEU A 1 441 ? 3.467 -9.832 1.322 1.00 93.25 441 LEU A N 1
ATOM 3507 C CA . LEU A 1 441 ? 4.246 -9.938 2.558 1.00 93.25 441 LEU A CA 1
ATOM 3508 C C . LEU A 1 441 ? 3.962 -11.263 3.277 1.00 93.25 441 LEU A C 1
ATOM 3510 O O . LEU A 1 441 ? 4.894 -11.933 3.718 1.00 93.25 441 LEU A O 1
ATOM 3514 N N . THR A 1 442 ? 2.690 -11.669 3.340 1.00 88.62 442 THR A N 1
ATOM 3515 C CA . THR A 1 442 ? 2.266 -12.967 3.887 1.00 88.62 442 THR A CA 1
ATOM 3516 C C . THR A 1 442 ? 2.986 -14.104 3.177 1.00 88.62 442 THR A C 1
ATOM 3518 O O . THR A 1 442 ? 3.602 -14.962 3.813 1.00 88.62 442 THR A O 1
ATOM 3521 N N . LEU A 1 443 ? 2.928 -14.100 1.844 1.00 91.56 443 LEU A N 1
ATOM 3522 C CA . LEU A 1 443 ? 3.540 -15.126 1.018 1.00 91.56 443 LEU A CA 1
ATOM 3523 C C . LEU A 1 443 ? 5.057 -15.173 1.236 1.00 91.56 443 LEU A C 1
ATOM 3525 O O . LEU A 1 443 ? 5.614 -16.247 1.463 1.00 91.56 443 LEU A O 1
ATOM 3529 N N . TYR A 1 444 ? 5.716 -14.018 1.251 1.00 95.12 444 TYR A N 1
ATOM 3530 C CA . TYR A 1 444 ? 7.154 -13.904 1.457 1.00 95.12 444 TYR A CA 1
ATOM 3531 C C . TYR A 1 444 ? 7.579 -14.423 2.823 1.00 95.12 444 TYR A C 1
ATOM 3533 O O . TYR A 1 444 ? 8.444 -15.298 2.907 1.00 95.12 444 TYR A O 1
ATOM 3541 N N . CYS A 1 445 ? 6.953 -13.935 3.894 1.00 91.69 445 CYS A N 1
ATOM 3542 C CA . CYS A 1 445 ? 7.273 -14.350 5.254 1.00 91.69 445 CYS A CA 1
ATOM 3543 C C . CYS A 1 445 ? 7.087 -15.857 5.454 1.00 91.69 445 CYS A C 1
ATOM 3545 O O . CYS A 1 445 ? 7.852 -16.486 6.178 1.00 91.69 445 CYS A O 1
ATOM 3547 N N . ASN A 1 446 ? 6.114 -16.458 4.776 1.00 88.56 446 ASN A N 1
ATOM 3548 C CA . ASN A 1 446 ? 5.831 -17.877 4.933 1.00 88.56 446 ASN A CA 1
ATOM 3549 C C . ASN A 1 446 ? 6.674 -18.795 4.039 1.00 88.56 446 ASN A C 1
ATOM 3551 O O . ASN A 1 446 ? 6.722 -20.001 4.277 1.00 88.56 446 ASN A O 1
ATOM 3555 N N . THR A 1 447 ? 7.320 -18.259 3.004 1.00 93.75 447 THR A N 1
ATOM 3556 C CA . THR A 1 447 ? 8.020 -19.067 1.989 1.00 93.75 447 THR A CA 1
ATOM 3557 C C . THR A 1 447 ? 9.495 -18.715 1.831 1.00 93.75 447 THR A C 1
ATOM 3559 O O . THR A 1 447 ? 10.184 -19.339 1.017 1.00 93.75 447 THR A O 1
ATOM 3562 N N . THR A 1 448 ? 9.983 -17.756 2.619 1.00 95.50 448 THR A N 1
ATOM 3563 C CA . THR A 1 448 ? 11.389 -17.351 2.676 1.00 95.50 448 THR A CA 1
ATOM 3564 C C . THR A 1 448 ? 12.306 -18.541 2.949 1.00 95.50 448 THR A C 1
ATOM 3566 O O . THR A 1 448 ? 12.108 -19.303 3.894 1.00 95.50 448 THR A O 1
ATOM 3569 N N . GLY A 1 449 ? 13.352 -18.679 2.136 1.00 93.88 449 GLY A N 1
ATOM 3570 C CA . GLY A 1 449 ? 14.371 -19.709 2.294 1.00 93.88 449 GLY A CA 1
ATOM 3571 C C . GLY A 1 449 ? 15.589 -19.484 1.398 1.00 93.88 449 GLY A C 1
ATOM 3572 O O . GLY A 1 449 ? 15.759 -18.422 0.807 1.00 93.88 449 GLY A O 1
ATOM 3573 N N . ARG A 1 450 ? 16.446 -20.508 1.306 1.00 91.31 450 ARG A N 1
ATOM 3574 C CA . ARG A 1 450 ? 17.634 -20.560 0.421 1.00 91.31 450 ARG A CA 1
ATOM 3575 C C . ARG A 1 450 ? 17.520 -21.654 -0.644 1.00 91.31 450 ARG A C 1
ATOM 3577 O O . ARG A 1 450 ? 18.507 -22.275 -1.028 1.00 91.31 450 ARG A O 1
ATOM 3584 N N . GLN A 1 451 ? 16.293 -21.973 -1.034 1.00 88.31 451 GLN A N 1
ATOM 3585 C CA . GLN A 1 451 ? 16.043 -22.937 -2.100 1.00 88.31 451 GLN A CA 1
ATOM 3586 C C . GLN A 1 451 ? 16.353 -22.278 -3.453 1.00 88.31 451 GLN A C 1
ATOM 3588 O O . GLN A 1 451 ? 16.125 -21.072 -3.566 1.00 88.31 451 GLN A O 1
ATOM 3593 N N . PRO A 1 452 ? 16.844 -23.027 -4.455 1.00 86.38 452 PRO A N 1
ATOM 3594 C CA . PRO A 1 452 ? 17.057 -22.489 -5.797 1.00 86.38 452 PRO A CA 1
ATOM 3595 C C . PRO A 1 452 ? 15.780 -21.866 -6.370 1.00 86.38 452 PRO A C 1
ATOM 3597 O O . PRO A 1 452 ? 14.676 -22.314 -6.044 1.00 86.38 452 PRO A O 1
ATOM 3600 N N . SER A 1 453 ? 15.927 -20.861 -7.233 1.00 85.94 453 SER A N 1
ATOM 3601 C CA . SER A 1 453 ? 14.808 -20.353 -8.028 1.00 85.94 453 SER A CA 1
ATOM 3602 C C . SER A 1 453 ? 14.209 -21.470 -8.887 1.00 85.94 453 SER A C 1
ATOM 3604 O O . SER A 1 453 ? 14.919 -22.224 -9.552 1.00 85.94 453 SER A O 1
ATOM 3606 N N . GLU A 1 454 ? 12.884 -21.571 -8.879 1.00 83.56 454 GLU A N 1
ATOM 3607 C CA . GLU A 1 454 ? 12.114 -22.472 -9.742 1.00 83.56 454 GLU A CA 1
ATOM 3608 C C . GLU A 1 454 ? 11.572 -21.741 -10.973 1.00 83.56 454 GLU A C 1
ATOM 3610 O O . GLU A 1 454 ? 11.181 -22.376 -11.955 1.00 83.56 454 GLU A O 1
ATOM 3615 N N . THR A 1 455 ? 11.539 -20.405 -10.928 1.00 79.56 455 THR A N 1
ATOM 3616 C CA . THR A 1 455 ? 11.098 -19.580 -12.050 1.00 79.56 455 THR A CA 1
ATOM 3617 C C . THR A 1 455 ? 12.282 -19.053 -12.844 1.00 79.56 455 THR A C 1
ATOM 3619 O O . THR A 1 455 ? 13.404 -18.904 -12.351 1.00 79.56 455 THR A O 1
ATOM 3622 N N . ASN A 1 456 ? 11.997 -18.690 -14.092 1.00 81.19 456 ASN A N 1
ATOM 3623 C CA . ASN A 1 456 ? 12.962 -18.039 -14.962 1.00 81.19 456 ASN A CA 1
ATOM 3624 C C . ASN A 1 456 ? 13.070 -16.531 -14.694 1.00 81.19 456 ASN A C 1
ATOM 3626 O O . ASN A 1 456 ? 13.705 -15.862 -15.494 1.00 81.19 456 ASN A O 1
ATOM 3630 N N . ILE A 1 457 ? 12.480 -15.954 -13.632 1.00 84.25 457 ILE A N 1
ATOM 3631 C CA . ILE A 1 457 ? 12.559 -14.497 -13.389 1.00 84.25 457 ILE A CA 1
ATOM 3632 C C . ILE A 1 457 ? 14.004 -14.041 -13.239 1.00 84.25 457 ILE A C 1
ATOM 3634 O O . ILE A 1 457 ? 14.407 -13.041 -13.834 1.00 84.25 457 ILE A O 1
ATOM 3638 N N . GLN A 1 458 ? 14.787 -14.785 -12.463 1.00 84.44 458 GLN A N 1
ATOM 3639 C CA . GLN A 1 458 ? 16.191 -14.477 -12.240 1.00 84.44 458 GLN A CA 1
ATOM 3640 C C . GLN A 1 458 ? 16.956 -14.452 -13.567 1.00 84.44 458 GLN A C 1
ATOM 3642 O O . GLN A 1 458 ? 17.584 -13.452 -13.925 1.00 84.44 458 GLN A O 1
ATOM 3647 N N . GLN A 1 459 ? 16.805 -15.529 -14.339 1.00 82.31 459 GLN A N 1
ATOM 3648 C CA . GLN A 1 459 ? 17.390 -15.663 -15.664 1.00 82.31 459 GLN A CA 1
ATOM 3649 C C . GLN A 1 459 ? 16.879 -14.577 -16.616 1.00 82.31 459 GLN A C 1
ATOM 3651 O O . GLN A 1 459 ? 17.653 -13.996 -17.357 1.00 82.31 459 GLN A O 1
ATOM 3656 N N . PHE A 1 460 ? 15.600 -14.229 -16.548 1.00 83.81 460 PHE A N 1
ATOM 3657 C CA . PHE A 1 460 ? 14.972 -13.220 -17.386 1.00 83.81 460 PHE A CA 1
ATOM 3658 C C . PHE A 1 460 ? 15.536 -11.824 -17.138 1.00 83.81 460 PHE A C 1
ATOM 3660 O O . PHE A 1 460 ? 15.788 -11.103 -18.098 1.00 83.81 460 PHE A O 1
ATOM 3667 N N . PHE A 1 461 ? 15.778 -11.428 -15.885 1.00 89.38 461 PHE A N 1
ATOM 3668 C CA . PHE A 1 461 ? 16.495 -10.181 -15.605 1.00 89.38 461 PHE A CA 1
ATOM 3669 C C . PHE A 1 461 ? 17.938 -10.251 -16.119 1.00 89.38 461 PHE A C 1
ATOM 3671 O O . PHE A 1 461 ? 18.369 -9.341 -16.825 1.00 89.38 461 PHE A O 1
ATOM 3678 N N . CYS A 1 462 ? 18.667 -11.330 -15.827 1.00 89.56 462 CYS A N 1
ATOM 3679 C CA . CYS A 1 462 ? 20.064 -11.481 -16.241 1.00 89.56 462 CYS A CA 1
ATOM 3680 C C . CYS A 1 462 ? 20.236 -11.493 -17.773 1.00 89.56 462 CYS A C 1
ATOM 3682 O O . CYS A 1 462 ? 21.037 -10.719 -18.292 1.00 89.56 462 CYS A O 1
ATOM 3684 N N . ASP A 1 463 ? 19.444 -12.282 -18.499 1.00 87.25 463 ASP A N 1
ATOM 3685 C CA . ASP A 1 463 ? 19.455 -12.389 -19.965 1.00 87.25 463 ASP A CA 1
ATOM 3686 C C . ASP A 1 463 ? 19.125 -11.066 -20.639 1.00 87.25 463 ASP A C 1
ATOM 3688 O O . ASP A 1 463 ? 19.697 -10.719 -21.671 1.00 87.25 463 ASP A O 1
ATOM 3692 N N . ARG A 1 464 ? 18.207 -10.288 -20.054 1.00 86.88 464 ARG A N 1
ATOM 3693 C CA . ARG A 1 464 ? 17.849 -8.987 -20.617 1.00 86.88 464 ARG A CA 1
ATOM 3694 C C . ARG A 1 464 ? 19.017 -8.002 -20.585 1.00 86.88 464 ARG A C 1
ATOM 3696 O O . ARG A 1 464 ? 19.110 -7.145 -21.465 1.00 86.88 464 ARG A O 1
ATOM 3703 N N . ILE A 1 465 ? 19.866 -8.105 -19.568 1.00 90.19 465 ILE A N 1
ATOM 3704 C CA . ILE A 1 465 ? 20.985 -7.191 -19.323 1.00 90.19 465 ILE A CA 1
ATOM 3705 C C . ILE A 1 465 ? 22.257 -7.672 -20.024 1.00 90.19 465 ILE A C 1
ATOM 3707 O O . ILE A 1 465 ? 23.056 -6.839 -20.458 1.00 90.19 465 ILE A O 1
ATOM 3711 N N . LEU A 1 466 ? 22.449 -8.993 -20.128 1.00 90.12 466 LEU A N 1
ATOM 3712 C CA . LEU A 1 466 ? 23.637 -9.618 -20.704 1.00 90.12 466 LEU A CA 1
ATOM 3713 C C . LEU A 1 466 ? 23.922 -9.037 -22.093 1.00 90.12 466 LEU A C 1
ATOM 3715 O O . LEU A 1 466 ? 23.085 -9.108 -22.991 1.00 90.12 466 LEU A O 1
ATOM 3719 N N . ASP A 1 467 ? 25.084 -8.397 -22.231 1.00 83.88 467 ASP A N 1
ATOM 3720 C CA . ASP A 1 467 ? 25.547 -7.714 -23.445 1.00 83.88 467 ASP A CA 1
ATOM 3721 C C . ASP A 1 467 ? 24.514 -6.767 -24.091 1.00 83.88 467 ASP A C 1
ATOM 3723 O O . ASP A 1 467 ? 24.518 -6.543 -25.299 1.00 83.88 467 ASP A O 1
ATOM 3727 N N . GLY A 1 468 ? 23.591 -6.214 -23.295 1.00 84.31 468 GLY A N 1
ATOM 3728 C CA . GLY A 1 468 ? 22.535 -5.329 -23.786 1.00 84.31 468 GLY A CA 1
ATOM 3729 C C . GLY A 1 468 ? 21.524 -6.000 -24.723 1.00 84.31 468 GLY A C 1
ATOM 3730 O O . GLY A 1 468 ? 20.802 -5.289 -25.426 1.00 84.31 468 GLY A O 1
ATOM 3731 N N . GLN A 1 469 ? 21.426 -7.336 -24.736 1.00 89.31 469 GLN A N 1
ATOM 3732 C CA . GLN A 1 469 ? 20.600 -8.092 -25.688 1.00 89.31 469 GLN A CA 1
ATOM 3733 C C . GLN A 1 469 ? 19.154 -7.600 -25.767 1.00 89.31 469 GLN A C 1
ATOM 3735 O O . GLN A 1 469 ? 18.603 -7.467 -26.864 1.00 89.31 469 GLN A O 1
ATOM 3740 N N . ARG A 1 470 ? 18.522 -7.278 -24.629 1.00 92.69 470 ARG A N 1
ATOM 3741 C CA . ARG A 1 470 ? 17.141 -6.780 -24.648 1.00 92.69 470 ARG A CA 1
ATOM 3742 C C . ARG A 1 470 ? 17.028 -5.382 -25.242 1.00 92.69 470 ARG A C 1
ATOM 3744 O O . ARG A 1 470 ? 16.046 -5.126 -25.930 1.00 92.69 470 ARG A O 1
ATOM 3751 N N . LEU A 1 471 ? 18.006 -4.500 -25.028 1.00 92.44 471 LEU A N 1
ATOM 3752 C CA . LEU A 1 471 ? 18.025 -3.207 -25.715 1.00 92.44 471 LEU A CA 1
ATOM 3753 C C . LEU A 1 471 ? 18.221 -3.399 -27.219 1.00 92.44 471 LEU A C 1
ATOM 3755 O O . LEU A 1 471 ? 17.479 -2.803 -27.985 1.00 92.44 471 LEU A O 1
ATOM 3759 N N . CYS A 1 472 ? 19.122 -4.279 -27.654 1.00 94.25 472 CYS A N 1
ATOM 3760 C CA . CYS A 1 472 ? 19.273 -4.607 -29.076 1.00 94.25 472 CYS A CA 1
ATOM 3761 C C . CYS A 1 472 ? 17.973 -5.156 -29.685 1.00 94.25 472 CYS A C 1
ATOM 3763 O O . CYS A 1 472 ? 17.611 -4.792 -30.799 1.00 94.25 472 CYS A O 1
ATOM 3765 N N . PHE A 1 473 ? 17.234 -5.982 -28.939 1.00 93.88 473 PHE A N 1
ATOM 3766 C CA . PHE A 1 473 ? 15.931 -6.491 -29.366 1.00 93.88 473 PHE A CA 1
ATOM 3767 C C . PHE A 1 473 ? 14.863 -5.390 -29.473 1.00 93.88 473 PHE A C 1
ATOM 3769 O O . PHE A 1 473 ? 14.094 -5.372 -30.430 1.00 93.88 473 PHE A O 1
ATOM 3776 N N . LEU A 1 474 ? 14.789 -4.483 -28.494 1.00 93.19 474 LEU A N 1
ATOM 3777 C CA . LEU A 1 474 ? 13.800 -3.397 -28.482 1.00 93.19 474 LEU A CA 1
ATOM 3778 C C . LEU A 1 474 ? 14.153 -2.282 -29.483 1.00 93.19 474 LEU A C 1
ATOM 3780 O O . LEU A 1 474 ? 13.261 -1.683 -30.078 1.00 93.19 474 LEU A O 1
ATOM 3784 N N . TYR A 1 475 ? 15.442 -2.032 -29.696 1.00 94.69 475 TYR A N 1
ATOM 3785 C CA . TYR A 1 475 ? 15.982 -0.934 -30.496 1.00 94.69 475 TYR A CA 1
ATOM 3786 C C . TYR A 1 475 ? 16.948 -1.467 -31.572 1.00 94.69 475 TYR A C 1
ATOM 3788 O O . TYR A 1 475 ? 18.117 -1.076 -31.592 1.00 94.69 475 TYR A O 1
ATOM 3796 N N . PRO A 1 476 ? 16.500 -2.340 -32.497 1.00 94.62 476 PRO A N 1
ATOM 3797 C CA . PRO A 1 476 ? 17.387 -2.985 -33.473 1.00 94.62 476 PRO A CA 1
ATOM 3798 C C . PRO A 1 476 ? 18.051 -1.992 -34.437 1.00 94.62 476 PRO A C 1
ATOM 3800 O O . PRO A 1 476 ? 19.117 -2.269 -34.977 1.00 94.62 476 PRO A O 1
ATOM 3803 N N . LEU A 1 477 ? 17.432 -0.825 -34.639 1.00 94.25 477 LEU A N 1
ATOM 3804 C CA . LEU A 1 477 ? 17.964 0.279 -35.445 1.00 94.25 477 LEU A CA 1
ATOM 3805 C C . LEU A 1 477 ? 18.568 1.403 -34.585 1.00 94.25 477 LEU A C 1
ATOM 3807 O O . LEU A 1 477 ? 18.954 2.443 -35.114 1.00 94.25 477 LEU A O 1
ATOM 3811 N N . GLY A 1 478 ? 18.641 1.210 -33.266 1.00 93.25 478 GLY A N 1
ATOM 3812 C CA . GLY A 1 478 ? 19.026 2.246 -32.319 1.00 93.25 478 GLY A CA 1
ATOM 3813 C C . GLY A 1 478 ? 17.914 3.264 -32.041 1.00 93.25 478 GLY A C 1
ATOM 3814 O O . GLY A 1 478 ? 16.726 2.943 -32.111 1.00 93.25 478 GLY A O 1
ATOM 3815 N N . LEU A 1 479 ? 18.309 4.491 -31.695 1.00 93.75 479 LEU A N 1
ATOM 3816 C CA . LEU A 1 479 ? 17.411 5.623 -31.450 1.00 93.75 479 LEU A CA 1
ATOM 3817 C C . LEU A 1 479 ? 17.661 6.745 -32.449 1.00 93.75 479 LEU A C 1
ATOM 3819 O O . LEU A 1 479 ? 18.807 7.135 -32.674 1.00 93.75 479 LEU A O 1
ATOM 3823 N N . THR A 1 480 ? 16.586 7.317 -32.985 1.00 92.81 480 THR A N 1
ATOM 3824 C CA . THR A 1 480 ? 16.657 8.494 -33.855 1.00 92.81 480 THR A CA 1
ATOM 3825 C C . THR A 1 480 ? 16.251 9.746 -33.085 1.00 92.81 480 THR A C 1
ATOM 3827 O O . THR A 1 480 ? 15.154 9.819 -32.534 1.00 92.81 480 THR A O 1
ATOM 3830 N N . LEU A 1 481 ? 17.120 10.758 -33.071 1.00 89.44 481 LEU A N 1
ATOM 3831 C CA . LEU A 1 481 ? 16.871 12.044 -32.427 1.00 89.44 481 LEU A CA 1
ATOM 3832 C C . LEU A 1 481 ? 17.426 13.187 -33.281 1.00 89.44 481 LEU A C 1
ATOM 3834 O O . LEU A 1 481 ? 18.591 13.173 -33.668 1.00 89.44 481 LEU A O 1
ATOM 3838 N N . GLY A 1 482 ? 16.596 14.194 -33.573 1.00 84.94 482 GLY A N 1
ATOM 3839 C CA . GLY A 1 482 ? 17.026 15.376 -34.334 1.00 84.94 482 GLY A CA 1
ATOM 3840 C C . GLY A 1 482 ? 17.577 15.052 -35.730 1.00 84.94 482 GLY A C 1
ATOM 3841 O O . GLY A 1 482 ? 18.444 15.765 -36.223 1.00 84.94 482 GLY A O 1
ATOM 3842 N N . GLY A 1 483 ? 17.123 13.952 -36.342 1.00 88.25 483 GLY A N 1
ATOM 3843 C CA . GLY A 1 483 ? 17.615 13.456 -37.635 1.00 88.25 483 GLY A CA 1
ATOM 3844 C C . GLY A 1 483 ? 18.896 12.614 -37.565 1.00 88.25 483 GLY A C 1
ATOM 3845 O O . GLY A 1 483 ? 19.286 12.032 -38.573 1.00 88.25 483 GLY A O 1
ATOM 3846 N N . MET A 1 484 ? 19.524 12.495 -36.394 1.00 92.31 484 MET A N 1
ATOM 3847 C CA . MET A 1 484 ? 20.687 11.635 -36.162 1.00 92.31 484 MET A CA 1
ATOM 3848 C C . MET A 1 484 ? 20.242 10.284 -35.601 1.00 92.31 484 MET A C 1
ATOM 3850 O O . MET A 1 484 ? 19.282 10.223 -34.836 1.00 92.31 484 MET A O 1
ATOM 3854 N N . SER A 1 485 ? 20.937 9.204 -35.964 1.00 94.00 485 SER A N 1
ATOM 3855 C CA . SER A 1 485 ? 20.681 7.861 -35.424 1.00 94.00 485 SER A CA 1
ATOM 3856 C C . SER A 1 485 ? 21.853 7.388 -34.574 1.00 94.00 485 SER A C 1
ATOM 3858 O O . SER A 1 485 ? 23.009 7.539 -34.970 1.00 94.00 485 SER A O 1
ATOM 3860 N N . TYR A 1 486 ? 21.541 6.813 -33.417 1.00 95.25 486 TYR A N 1
ATOM 3861 C CA . TYR A 1 486 ? 22.505 6.338 -32.432 1.00 95.25 486 TYR A CA 1
ATOM 3862 C C . TYR A 1 486 ? 22.306 4.849 -32.195 1.00 95.25 486 TYR A C 1
ATOM 3864 O O . TYR A 1 486 ? 21.212 4.416 -31.842 1.00 95.25 486 TYR A O 1
ATOM 3872 N N . THR A 1 487 ? 23.366 4.071 -32.381 1.00 95.88 487 THR A N 1
ATOM 3873 C CA . THR A 1 487 ? 23.364 2.622 -32.143 1.00 95.88 487 THR A CA 1
ATOM 3874 C C . THR A 1 487 ? 23.218 2.297 -30.655 1.00 95.88 487 THR A C 1
ATOM 3876 O O . THR A 1 487 ? 23.531 3.119 -29.790 1.00 95.88 487 THR A O 1
ATOM 3879 N N . VAL A 1 488 ? 22.781 1.074 -30.341 1.00 95.56 488 VAL A N 1
ATOM 3880 C CA . VAL A 1 488 ? 22.677 0.608 -28.948 1.00 95.56 488 VAL A CA 1
ATOM 3881 C C . VAL A 1 488 ? 24.036 0.629 -28.246 1.00 95.56 488 VAL A C 1
ATOM 3883 O O . VAL A 1 488 ? 24.109 1.092 -27.113 1.00 95.56 488 VAL A O 1
ATOM 3886 N N . ASP A 1 489 ? 25.120 0.247 -28.926 1.00 96.38 489 ASP A N 1
ATOM 3887 C CA . ASP A 1 489 ? 26.478 0.297 -28.362 1.00 96.38 489 ASP A CA 1
ATOM 3888 C C . ASP A 1 489 ? 26.890 1.720 -27.966 1.00 96.38 489 ASP A C 1
ATOM 3890 O O . ASP A 1 489 ? 27.433 1.942 -26.881 1.00 96.38 489 ASP A O 1
ATOM 3894 N N . GLN A 1 490 ? 26.576 2.711 -28.810 1.00 95.81 490 GLN A N 1
ATOM 3895 C CA . GLN A 1 490 ? 26.814 4.118 -28.483 1.00 95.81 490 GLN A CA 1
ATOM 3896 C C . GLN A 1 490 ? 26.022 4.531 -27.240 1.00 95.81 490 GLN A C 1
ATOM 3898 O O . GLN A 1 490 ? 26.612 5.067 -26.303 1.00 95.81 490 GLN A O 1
ATOM 3903 N N . ILE A 1 491 ? 24.724 4.219 -27.195 1.00 95.69 491 ILE A N 1
ATOM 3904 C CA . ILE A 1 491 ? 23.842 4.538 -26.061 1.00 95.69 491 ILE A CA 1
ATOM 3905 C C . ILE A 1 491 ? 24.346 3.885 -24.766 1.00 95.69 491 ILE A C 1
ATOM 3907 O O . ILE A 1 491 ? 24.398 4.531 -23.720 1.00 95.69 491 ILE A O 1
ATOM 3911 N N . LEU A 1 492 ? 24.770 2.621 -24.831 1.00 96.62 492 LEU A N 1
ATOM 3912 C CA . LEU A 1 492 ? 25.327 1.888 -23.695 1.00 96.62 492 LEU A CA 1
ATOM 3913 C C . LEU A 1 492 ? 26.627 2.514 -23.171 1.00 96.62 492 LEU A C 1
ATOM 3915 O O . LEU A 1 492 ? 26.896 2.464 -21.967 1.00 96.62 492 LEU A O 1
ATOM 3919 N N . SER A 1 493 ? 27.422 3.106 -24.064 1.00 97.00 493 SER A N 1
ATOM 3920 C CA . SER A 1 493 ? 28.706 3.741 -23.747 1.00 97.00 493 SER A CA 1
ATOM 3921 C C . SER A 1 493 ? 28.603 5.195 -23.272 1.00 97.00 493 SER A C 1
ATOM 3923 O O . SER A 1 493 ? 29.576 5.721 -22.731 1.00 97.00 493 SER A O 1
ATOM 3925 N N . TRP A 1 494 ? 27.450 5.849 -23.443 1.00 97.25 494 TRP A N 1
ATOM 3926 C CA . TRP A 1 494 ? 27.285 7.267 -23.130 1.00 97.25 494 TRP A CA 1
ATOM 3927 C C . TRP A 1 494 ? 27.561 7.603 -21.665 1.00 97.25 494 TRP A C 1
ATOM 3929 O O . TRP A 1 494 ? 27.067 6.949 -20.746 1.00 97.25 494 TRP A O 1
ATOM 3939 N N . SER A 1 495 ? 28.288 8.702 -21.453 1.00 96.19 495 SER A N 1
ATOM 3940 C CA . SER A 1 495 ? 28.307 9.393 -20.165 1.00 96.19 495 SER A CA 1
ATOM 3941 C C . SER A 1 495 ? 26.928 9.992 -19.901 1.00 96.19 495 SER A C 1
ATOM 3943 O O . SER A 1 495 ? 26.398 10.722 -20.741 1.00 96.19 495 SER A O 1
ATOM 3945 N N . VAL A 1 496 ? 26.338 9.677 -18.748 1.00 98.12 496 VAL A N 1
ATOM 3946 C CA . VAL A 1 496 ? 24.983 10.111 -18.399 1.00 98.12 496 VAL A CA 1
ATOM 3947 C C . VAL A 1 496 ? 25.067 11.178 -17.320 1.00 98.12 496 VAL A C 1
ATOM 3949 O O . VAL A 1 496 ? 25.636 10.957 -16.248 1.00 98.12 496 VAL A O 1
ATOM 3952 N N . ARG A 1 497 ? 24.488 12.346 -17.593 1.00 98.44 497 ARG A N 1
ATOM 3953 C CA . ARG A 1 497 ? 24.286 13.400 -16.602 1.00 98.44 497 ARG A CA 1
ATOM 3954 C C . ARG A 1 497 ? 22.789 13.628 -16.437 1.00 98.44 497 ARG A C 1
ATOM 3956 O O . ARG A 1 497 ? 22.104 13.830 -17.431 1.00 98.44 497 ARG A O 1
ATOM 3963 N N . VAL A 1 498 ? 22.289 13.588 -15.204 1.00 98.25 498 VAL A N 1
ATOM 3964 C CA . VAL A 1 498 ? 20.889 13.910 -14.893 1.00 98.25 498 VAL A CA 1
ATOM 3965 C C . VAL A 1 498 ? 20.859 15.034 -13.872 1.00 98.25 498 VAL A C 1
ATOM 3967 O O . VAL A 1 498 ? 21.503 14.923 -12.831 1.00 98.25 498 VAL A O 1
ATOM 3970 N N . ASN A 1 499 ? 20.159 16.131 -14.174 1.00 97.50 499 ASN A N 1
ATOM 3971 C CA . ASN A 1 499 ? 20.053 17.307 -13.298 1.00 97.50 499 ASN A CA 1
ATOM 3972 C C . ASN A 1 499 ? 21.421 17.811 -12.789 1.00 97.50 499 ASN A C 1
ATOM 3974 O O . ASN A 1 499 ? 21.578 18.206 -11.637 1.00 97.50 499 ASN A O 1
ATOM 3978 N N . GLY A 1 500 ? 22.450 17.764 -13.643 1.00 97.12 500 GLY A N 1
ATOM 3979 C CA . GLY A 1 500 ? 23.817 18.162 -13.288 1.00 97.12 500 GLY A CA 1
ATOM 3980 C C . GLY A 1 500 ? 24.667 17.075 -12.612 1.00 97.12 500 GLY A C 1
ATOM 3981 O O . GLY A 1 500 ? 25.894 17.185 -12.625 1.00 97.12 500 GLY A O 1
ATOM 3982 N N . LYS A 1 501 ? 24.063 16.004 -12.082 1.00 97.50 501 LYS A N 1
ATOM 3983 C CA . LYS A 1 501 ? 24.772 14.893 -11.432 1.00 97.50 501 LYS A CA 1
ATOM 3984 C C . LYS A 1 501 ? 25.252 13.866 -12.458 1.00 97.50 501 LYS A C 1
ATOM 3986 O O . LYS A 1 501 ? 24.508 13.471 -13.351 1.00 97.50 501 LYS A O 1
ATOM 3991 N N . HIS A 1 502 ? 26.501 13.426 -12.322 1.00 97.62 502 HIS A N 1
ATOM 3992 C CA . HIS A 1 502 ? 27.091 12.391 -13.171 1.00 97.62 502 HIS A CA 1
ATOM 3993 C C . HIS A 1 502 ? 26.756 10.978 -12.685 1.00 97.62 502 HIS A C 1
ATOM 3995 O O . HIS A 1 502 ? 26.872 10.677 -11.496 1.00 97.62 502 HIS A O 1
ATOM 4001 N N . TYR A 1 503 ? 26.416 10.109 -13.634 1.00 97.75 503 TYR A N 1
ATOM 4002 C CA . TYR A 1 503 ? 26.158 8.687 -13.438 1.00 97.75 503 TYR A CA 1
ATOM 4003 C C . TYR A 1 503 ? 27.098 7.860 -14.319 1.00 97.75 503 TYR A C 1
ATOM 4005 O O . TYR A 1 503 ? 27.603 8.333 -15.341 1.00 97.75 503 TYR A O 1
ATOM 4013 N N . SER A 1 504 ? 27.343 6.611 -13.920 1.00 96.88 504 SER A N 1
ATOM 4014 C CA . SER A 1 504 ? 28.049 5.642 -14.761 1.00 96.88 504 SER A CA 1
ATOM 4015 C C . SER A 1 504 ? 27.286 5.405 -16.067 1.00 96.88 504 SER A C 1
ATOM 4017 O O . SER A 1 504 ? 26.060 5.514 -16.103 1.00 96.88 504 SER A O 1
ATOM 4019 N N . CYS A 1 505 ? 28.004 5.056 -17.137 1.00 97.06 505 CYS A N 1
ATOM 4020 C CA . CYS A 1 505 ? 27.356 4.633 -18.375 1.00 97.06 505 CYS A CA 1
ATOM 4021 C C . CYS A 1 505 ? 26.545 3.348 -18.157 1.00 97.06 505 CYS A C 1
ATOM 4023 O O . CYS A 1 505 ? 26.878 2.528 -17.290 1.00 97.06 505 CYS A O 1
ATOM 4025 N N . LEU A 1 506 ? 25.513 3.147 -18.981 1.00 96.88 506 LEU A N 1
ATOM 4026 C CA . LEU A 1 506 ? 24.607 2.005 -18.851 1.00 96.88 506 LEU A CA 1
ATOM 4027 C C . LEU A 1 506 ? 25.350 0.671 -18.931 1.00 96.88 506 LEU A C 1
ATOM 4029 O O . LEU A 1 506 ? 25.052 -0.217 -18.144 1.00 96.88 506 LEU A O 1
ATOM 4033 N N . ALA A 1 507 ? 26.366 0.544 -19.792 1.00 96.81 507 ALA A N 1
ATOM 4034 C CA . ALA A 1 507 ? 27.182 -0.669 -19.879 1.00 96.81 507 ALA A CA 1
ATOM 4035 C C . ALA A 1 507 ? 27.844 -1.036 -18.539 1.00 96.81 507 ALA A C 1
ATOM 4037 O O . ALA A 1 507 ? 27.895 -2.208 -18.167 1.00 96.81 507 ALA A O 1
ATOM 4038 N N . THR A 1 508 ? 28.349 -0.044 -17.799 1.00 96.81 508 THR A N 1
ATOM 4039 C CA . THR A 1 508 ? 28.967 -0.276 -16.484 1.00 96.81 508 THR A CA 1
ATOM 4040 C C . THR A 1 508 ? 27.911 -0.670 -15.459 1.00 96.81 508 THR A C 1
ATOM 4042 O O . THR A 1 508 ? 28.093 -1.646 -14.734 1.00 96.81 508 THR A O 1
ATOM 4045 N N . THR A 1 509 ? 26.782 0.039 -15.432 1.00 96.75 509 THR A N 1
ATOM 4046 C CA . THR A 1 509 ? 25.692 -0.263 -14.496 1.00 96.75 509 THR A CA 1
ATOM 4047 C C . THR A 1 509 ? 25.041 -1.619 -14.785 1.00 96.75 509 THR A C 1
ATOM 4049 O O . THR A 1 509 ? 24.675 -2.329 -13.857 1.00 96.75 509 THR A O 1
ATOM 4052 N N . PHE A 1 510 ? 24.956 -2.032 -16.050 1.00 96.75 510 PHE A N 1
ATOM 4053 C CA . PHE A 1 510 ? 24.463 -3.347 -16.468 1.00 96.75 510 PHE A CA 1
ATOM 4054 C C . PHE A 1 510 ? 25.399 -4.476 -16.039 1.00 96.75 510 PHE A C 1
ATOM 4056 O O . PHE A 1 510 ? 24.931 -5.492 -15.532 1.00 96.75 510 PHE A O 1
ATOM 4063 N N . LYS A 1 511 ? 26.720 -4.293 -16.158 1.00 96.44 511 LYS A N 1
ATOM 4064 C CA . LYS A 1 511 ? 27.698 -5.258 -15.625 1.00 96.44 511 LYS A CA 1
ATOM 4065 C C . LYS A 1 511 ? 27.550 -5.439 -14.118 1.00 96.44 511 LYS A C 1
ATOM 4067 O O . LYS A 1 511 ? 27.607 -6.561 -13.624 1.00 96.44 511 LYS A O 1
ATOM 4072 N N . GLU A 1 512 ? 27.330 -4.347 -13.396 1.00 96.31 512 GLU A N 1
ATOM 4073 C CA . GLU A 1 512 ? 27.081 -4.401 -11.958 1.00 96.31 512 GLU A CA 1
ATOM 4074 C C . GLU A 1 512 ? 25.746 -5.082 -11.623 1.00 96.31 512 GLU A C 1
ATOM 4076 O O . GLU A 1 512 ? 25.704 -5.947 -10.750 1.00 96.31 512 GLU A O 1
ATOM 4081 N N . ALA A 1 513 ? 24.672 -4.747 -12.346 1.00 96.06 513 ALA A N 1
ATOM 4082 C CA . ALA A 1 513 ? 23.376 -5.405 -12.210 1.00 96.06 513 ALA A CA 1
ATOM 4083 C C . ALA A 1 513 ? 23.493 -6.913 -12.445 1.00 96.06 513 ALA A C 1
ATOM 4085 O O . ALA A 1 513 ? 23.003 -7.691 -11.638 1.00 96.06 513 ALA A O 1
ATOM 4086 N N . LEU A 1 514 ? 24.208 -7.345 -13.484 1.00 95.38 514 LEU A N 1
ATOM 4087 C CA . LEU A 1 514 ? 24.440 -8.763 -13.743 1.00 95.38 514 LEU A CA 1
ATOM 4088 C C . LEU A 1 514 ? 25.184 -9.442 -12.580 1.00 95.38 514 LEU A C 1
ATOM 4090 O O . LEU A 1 514 ? 24.786 -10.523 -12.147 1.00 95.38 514 LEU A O 1
ATOM 4094 N N . ALA A 1 515 ? 26.222 -8.797 -12.041 1.00 94.94 515 ALA A N 1
ATOM 4095 C CA . ALA A 1 515 ? 27.007 -9.335 -10.931 1.00 94.94 515 ALA A CA 1
ATOM 4096 C C . ALA A 1 515 ? 26.200 -9.465 -9.628 1.00 94.94 515 ALA A C 1
ATOM 4098 O O . ALA A 1 515 ? 26.351 -10.454 -8.917 1.00 94.94 515 ALA A O 1
ATOM 4099 N N . LEU A 1 516 ? 25.348 -8.485 -9.308 1.00 94.50 516 LEU A N 1
ATOM 4100 C CA . LEU A 1 516 ? 24.586 -8.475 -8.054 1.00 94.50 516 LEU A CA 1
ATOM 4101 C C . LEU A 1 516 ? 23.263 -9.228 -8.136 1.00 94.50 516 LEU A C 1
ATOM 4103 O O . LEU A 1 516 ? 22.882 -9.888 -7.170 1.00 94.50 516 LEU A O 1
ATOM 4107 N N . LEU A 1 517 ? 22.549 -9.109 -9.257 1.00 93.75 517 LEU A N 1
ATOM 4108 C CA . LEU A 1 517 ? 21.238 -9.725 -9.401 1.00 93.75 517 LEU A CA 1
ATOM 4109 C C . LEU A 1 517 ? 21.363 -11.233 -9.573 1.00 93.75 517 LEU A C 1
ATOM 4111 O O . LEU A 1 517 ? 20.527 -11.921 -9.019 1.00 93.75 517 LEU A O 1
ATOM 4115 N N . SER A 1 518 ? 22.403 -11.758 -10.233 1.00 91.31 518 SER A N 1
ATOM 4116 C CA . SER A 1 518 ? 22.593 -13.213 -10.431 1.00 91.31 518 SER A CA 1
ATOM 4117 C C . SER A 1 518 ? 22.777 -14.034 -9.144 1.00 91.31 518 SER A C 1
ATOM 4119 O O . SER A 1 518 ? 22.781 -15.262 -9.199 1.00 91.31 518 SER A O 1
ATOM 4121 N N . ILE A 1 519 ? 22.926 -13.383 -7.986 1.00 88.75 519 ILE A N 1
ATOM 4122 C CA . ILE A 1 519 ? 23.115 -14.038 -6.691 1.00 88.75 519 ILE A CA 1
ATOM 4123 C C . ILE A 1 519 ? 21.760 -14.271 -6.009 1.00 88.75 519 ILE A C 1
ATOM 4125 O O . ILE A 1 519 ? 21.139 -13.332 -5.504 1.00 88.75 519 ILE A O 1
ATOM 4129 N N . GLU A 1 520 ? 21.368 -15.541 -5.900 1.00 85.00 520 GLU A N 1
ATOM 4130 C CA . GLU A 1 520 ? 20.191 -16.006 -5.152 1.00 85.00 520 GLU A CA 1
ATOM 4131 C C . GLU A 1 520 ? 20.530 -16.251 -3.669 1.00 85.00 520 GLU A C 1
ATOM 4133 O O . GLU A 1 520 ? 20.748 -17.376 -3.223 1.00 85.00 520 GLU A O 1
ATOM 4138 N N . ASP A 1 521 ? 20.614 -15.181 -2.882 1.00 89.31 521 ASP A N 1
ATOM 4139 C CA . ASP A 1 521 ? 20.871 -15.244 -1.434 1.00 89.31 521 ASP A CA 1
ATOM 4140 C C . ASP A 1 521 ? 19.629 -15.598 -0.606 1.00 89.31 521 ASP A C 1
ATOM 4142 O O . ASP A 1 521 ? 19.728 -16.230 0.452 1.00 89.31 521 ASP A O 1
ATOM 4146 N N . ILE A 1 522 ? 18.465 -15.190 -1.098 1.00 94.75 522 ILE A N 1
ATOM 4147 C CA . ILE A 1 522 ? 17.156 -15.443 -0.512 1.00 94.75 522 ILE A CA 1
ATOM 4148 C C . ILE A 1 522 ? 16.139 -15.666 -1.628 1.00 94.75 522 ILE A C 1
ATOM 4150 O O . ILE A 1 522 ? 16.120 -14.942 -2.625 1.00 94.75 522 ILE A O 1
ATOM 4154 N N . THR A 1 523 ? 15.271 -16.657 -1.441 1.00 95.88 523 THR A N 1
ATOM 4155 C CA . THR A 1 523 ? 14.138 -16.909 -2.330 1.00 95.88 523 THR A CA 1
ATOM 4156 C C . THR A 1 523 ? 12.834 -16.990 -1.557 1.00 95.88 523 THR A C 1
ATOM 4158 O O . THR A 1 523 ? 12.785 -17.415 -0.401 1.00 95.88 523 THR A O 1
ATOM 4161 N N . VAL A 1 524 ? 11.762 -16.590 -2.226 1.00 96.31 524 VAL A N 1
ATOM 4162 C CA . VAL A 1 524 ? 10.373 -16.626 -1.760 1.00 96.31 524 VAL A CA 1
ATOM 4163 C C . VAL A 1 524 ? 9.516 -17.191 -2.879 1.00 96.31 524 VAL A C 1
ATOM 4165 O O . VAL A 1 524 ? 9.925 -17.129 -4.035 1.00 96.31 524 VAL A O 1
ATOM 4168 N N . ILE A 1 525 ? 8.325 -17.696 -2.567 1.00 95.44 525 ILE A N 1
ATOM 4169 C CA . ILE A 1 525 ? 7.273 -17.783 -3.580 1.00 95.44 525 ILE A CA 1
ATOM 4170 C C . ILE A 1 525 ? 6.764 -16.355 -3.792 1.00 95.44 525 ILE A C 1
ATOM 4172 O O . ILE A 1 525 ? 6.407 -15.679 -2.831 1.00 95.44 525 ILE A O 1
ATOM 4176 N N . GLY A 1 526 ? 6.784 -15.877 -5.027 1.00 95.44 526 GLY A N 1
ATOM 4177 C CA . GLY A 1 526 ? 6.332 -14.547 -5.412 1.00 95.44 526 GLY A CA 1
ATOM 4178 C C . GLY A 1 526 ? 5.283 -14.598 -6.516 1.00 95.44 526 GLY A C 1
ATOM 4179 O O . GLY A 1 526 ? 5.097 -15.624 -7.177 1.00 95.44 526 GLY A O 1
ATOM 4180 N N . LEU A 1 527 ? 4.580 -13.480 -6.708 1.00 93.62 527 LEU A N 1
ATOM 4181 C CA . LEU A 1 527 ? 3.569 -13.337 -7.764 1.00 93.62 527 LEU A CA 1
ATOM 4182 C C . LEU A 1 527 ? 4.200 -13.229 -9.159 1.00 93.62 527 LEU A C 1
ATOM 4184 O O . LEU A 1 527 ? 3.526 -13.419 -10.167 1.00 93.62 527 LEU A O 1
ATOM 4188 N N . GLY A 1 528 ? 5.483 -12.890 -9.215 1.00 89.75 528 GLY A N 1
ATOM 4189 C CA . GLY A 1 528 ? 6.252 -12.609 -10.409 1.00 89.75 528 GLY A CA 1
ATOM 4190 C C . GLY A 1 528 ? 5.889 -11.265 -11.021 1.00 89.75 528 GLY A C 1
ATOM 4191 O O . GLY A 1 528 ? 6.675 -10.323 -10.969 1.00 89.75 528 GLY A O 1
ATOM 4192 N N . ASP A 1 529 ? 4.686 -11.164 -11.588 1.00 89.12 529 ASP A N 1
ATOM 4193 C CA . ASP A 1 529 ? 4.241 -9.996 -12.353 1.00 89.12 529 ASP A CA 1
ATOM 4194 C C . ASP A 1 529 ? 3.034 -9.270 -11.735 1.00 89.12 529 ASP A C 1
ATOM 4196 O O . ASP A 1 529 ? 2.128 -8.815 -12.431 1.00 89.12 529 ASP A O 1
ATOM 4200 N N . GLY A 1 530 ? 3.018 -9.143 -10.404 1.00 93.00 530 GLY A N 1
ATOM 4201 C CA . GLY A 1 530 ? 1.907 -8.582 -9.618 1.00 93.00 530 GLY A CA 1
ATOM 4202 C C . GLY A 1 530 ? 1.722 -7.054 -9.686 1.00 93.00 530 GLY A C 1
ATOM 4203 O O . GLY A 1 530 ? 1.338 -6.434 -8.689 1.00 93.00 530 GLY A O 1
ATOM 4204 N N . HIS A 1 531 ? 2.029 -6.401 -10.811 1.00 95.31 531 HIS A N 1
ATOM 4205 C CA . HIS A 1 531 ? 1.781 -4.960 -10.977 1.00 95.31 531 HIS A CA 1
ATOM 4206 C C . HIS A 1 531 ? 0.298 -4.670 -11.252 1.00 95.31 531 HIS A C 1
ATOM 4208 O O . HIS A 1 531 ? -0.476 -5.569 -11.567 1.00 95.31 531 HIS A O 1
ATOM 4214 N N . GLY A 1 532 ? -0.123 -3.407 -11.168 1.00 95.00 532 GLY A N 1
ATOM 4215 C CA . GLY A 1 532 ? -1.532 -3.014 -11.265 1.00 95.00 532 GLY A CA 1
ATOM 4216 C C . GLY A 1 532 ? -2.243 -3.384 -12.576 1.00 95.00 532 GLY A C 1
ATOM 4217 O O . GLY A 1 532 ? -3.468 -3.377 -12.615 1.00 95.00 532 GLY A O 1
ATOM 4218 N N . GLY A 1 533 ? -1.510 -3.743 -13.636 1.00 93.69 533 GLY A N 1
ATOM 4219 C CA . GLY A 1 533 ? -2.092 -4.257 -14.885 1.00 93.69 533 GLY A CA 1
ATOM 4220 C C . GLY A 1 533 ? -2.541 -5.721 -14.799 1.00 93.69 533 GLY A C 1
ATOM 4221 O O . GLY A 1 533 ? -3.372 -6.144 -15.593 1.00 93.69 533 GLY A O 1
ATOM 4222 N N . ASN A 1 534 ? -2.046 -6.460 -13.805 1.00 94.19 534 ASN A N 1
ATOM 4223 C CA . ASN A 1 534 ? -2.299 -7.884 -13.585 1.00 94.19 534 ASN A CA 1
ATOM 4224 C C . ASN A 1 534 ? -3.057 -8.141 -12.265 1.00 94.19 534 ASN A C 1
ATOM 4226 O O . ASN A 1 534 ? -3.009 -9.229 -11.687 1.00 94.19 534 ASN A O 1
ATOM 4230 N N . VAL A 1 535 ? -3.768 -7.125 -11.769 1.00 94.19 535 VAL A N 1
ATOM 4231 C CA . VAL A 1 535 ? -4.584 -7.211 -10.554 1.00 94.19 535 VAL A CA 1
ATOM 4232 C C . VAL A 1 535 ? -5.944 -6.588 -10.823 1.00 94.19 535 VAL A C 1
ATOM 4234 O O . VAL A 1 535 ? -6.032 -5.392 -11.092 1.00 94.19 535 VAL A O 1
ATOM 4237 N N . LEU A 1 536 ? -6.996 -7.402 -10.754 1.00 93.44 536 LEU A N 1
ATOM 4238 C CA . LEU A 1 536 ? -8.385 -6.990 -10.932 1.00 93.44 536 LEU A CA 1
ATOM 4239 C C . LEU A 1 536 ? -9.011 -6.621 -9.584 1.00 93.44 536 LEU A C 1
ATOM 4241 O O . LEU A 1 536 ? -8.807 -7.306 -8.579 1.00 93.44 536 LEU A O 1
ATOM 4245 N N . VAL A 1 537 ? -9.825 -5.570 -9.595 1.00 92.75 537 VAL A N 1
ATOM 4246 C CA . VAL A 1 537 ? -10.688 -5.147 -8.489 1.00 92.75 537 VAL A CA 1
ATOM 4247 C C . VAL A 1 537 ? -12.139 -5.343 -8.919 1.00 92.75 537 VAL A C 1
ATOM 4249 O O . VAL A 1 537 ? -12.536 -4.863 -9.982 1.00 92.75 537 VAL A O 1
ATOM 4252 N N . GLY A 1 538 ? -12.911 -6.089 -8.125 1.00 90.06 538 GLY A N 1
ATOM 4253 C CA . GLY A 1 538 ? -14.326 -6.361 -8.400 1.00 90.06 538 GLY A CA 1
ATOM 4254 C C . GLY A 1 538 ? -15.216 -5.117 -8.338 1.00 90.06 538 GLY A C 1
ATOM 4255 O O . GLY A 1 538 ? -14.904 -4.149 -7.643 1.00 90.06 538 GLY A O 1
ATOM 4256 N N . GLU A 1 539 ? -16.340 -5.156 -9.052 1.00 83.44 539 GLU A N 1
ATOM 4257 C CA . GLU A 1 539 ? -17.336 -4.080 -9.058 1.00 83.44 539 GLU A CA 1
ATOM 4258 C C . GLU A 1 539 ? -18.008 -3.868 -7.683 1.00 83.44 539 GLU A C 1
ATOM 4260 O O . GLU A 1 539 ? -18.178 -4.783 -6.872 1.00 83.44 539 GLU A O 1
ATOM 4265 N N . LYS A 1 540 ? -18.409 -2.622 -7.408 1.00 68.25 540 LYS A N 1
ATOM 4266 C CA . LYS A 1 540 ? -19.021 -2.215 -6.136 1.00 68.25 540 LYS A CA 1
ATOM 4267 C C . LYS A 1 540 ? -20.466 -2.722 -6.051 1.00 68.25 540 LYS A C 1
ATOM 4269 O O . LYS A 1 540 ? -21.320 -2.242 -6.787 1.00 68.25 540 LYS A O 1
ATOM 4274 N N . GLY A 1 541 ? -20.766 -3.622 -5.112 1.00 56.97 541 GLY A N 1
ATOM 4275 C CA . GLY A 1 541 ? -22.146 -4.057 -4.835 1.00 56.97 541 GLY A CA 1
ATOM 4276 C C . GLY A 1 541 ? -22.320 -5.546 -4.553 1.00 56.97 541 GLY A C 1
ATOM 4277 O O . GLY A 1 541 ? -23.319 -5.915 -3.938 1.00 56.97 541 GLY A O 1
ATOM 4278 N N . ASP A 1 542 ? -21.345 -6.381 -4.914 1.00 46.41 542 ASP A N 1
ATOM 4279 C CA . ASP A 1 542 ? -21.342 -7.776 -4.484 1.00 46.41 542 ASP A CA 1
ATOM 4280 C C . ASP A 1 542 ? -21.003 -7.856 -2.991 1.00 46.41 542 ASP A C 1
ATOM 4282 O O . ASP A 1 542 ? -19.985 -7.347 -2.519 1.00 46.41 542 ASP A O 1
ATOM 4286 N N . SER A 1 543 ? -21.891 -8.480 -2.216 1.00 41.91 543 SER A N 1
ATOM 4287 C CA . SER A 1 543 ? -21.830 -8.587 -0.751 1.00 41.91 543 SER A CA 1
ATOM 4288 C C . SER A 1 543 ? -20.606 -9.342 -0.203 1.00 41.91 543 SER A C 1
ATOM 4290 O O . SER A 1 543 ? -20.438 -9.421 1.012 1.00 41.91 543 SER A O 1
ATOM 4292 N N . SER A 1 544 ? -19.727 -9.856 -1.064 1.00 46.25 544 SER A N 1
ATOM 4293 C CA . SER A 1 544 ? -18.353 -10.220 -0.721 1.00 46.25 544 SER A CA 1
ATOM 4294 C C . SER A 1 544 ? -17.436 -9.046 -1.073 1.00 46.25 544 SER A C 1
ATOM 4296 O O . SER A 1 544 ? -17.006 -8.924 -2.217 1.00 46.25 544 SER A O 1
ATOM 4298 N N . ALA A 1 545 ? -17.194 -8.159 -0.108 1.00 45.00 545 ALA A N 1
ATOM 4299 C CA . ALA A 1 545 ? -16.347 -6.971 -0.221 1.00 45.00 545 ALA A CA 1
ATOM 4300 C C . ALA A 1 545 ? -15.222 -7.084 -1.278 1.00 45.00 545 ALA A C 1
ATOM 4302 O O . ALA A 1 545 ? -14.338 -7.925 -1.140 1.00 45.00 545 ALA A O 1
ATOM 4303 N N . GLU A 1 546 ? -15.278 -6.231 -2.312 1.00 57.47 546 GLU A N 1
ATOM 4304 C CA . GLU A 1 546 ? -14.159 -5.831 -3.185 1.00 57.47 546 GLU A CA 1
ATOM 4305 C C . GLU A 1 546 ? -13.109 -6.940 -3.415 1.00 57.47 546 GLU A C 1
ATOM 4307 O O . GLU A 1 546 ? -11.973 -6.888 -2.927 1.00 57.47 546 GLU A O 1
ATOM 4312 N N . ALA A 1 547 ? -13.501 -7.997 -4.128 1.00 78.69 547 ALA A N 1
ATOM 4313 C CA . ALA A 1 547 ? -12.614 -9.113 -4.419 1.00 78.69 547 ALA A CA 1
ATOM 4314 C C . ALA A 1 547 ? -11.415 -8.642 -5.267 1.00 78.69 547 ALA A C 1
ATOM 4316 O O . ALA A 1 547 ? -11.545 -8.329 -6.444 1.00 78.69 547 ALA A O 1
ATOM 4317 N N . LEU A 1 548 ? -10.229 -8.590 -4.664 1.00 90.19 548 LEU A N 1
ATOM 4318 C CA . LEU A 1 548 ? -8.964 -8.548 -5.392 1.00 90.19 548 LEU A CA 1
ATOM 4319 C C . LEU A 1 548 ? -8.749 -9.910 -6.072 1.00 90.19 548 LEU A C 1
ATOM 4321 O O . LEU A 1 548 ? -8.950 -10.957 -5.435 1.00 90.19 548 LEU A O 1
ATOM 4325 N N . ARG A 1 549 ? -8.337 -9.901 -7.340 1.00 92.50 549 ARG A N 1
ATOM 4326 C CA . ARG A 1 549 ? -7.915 -11.098 -8.073 1.00 92.50 549 ARG A CA 1
ATOM 4327 C C . ARG A 1 549 ? -6.600 -10.849 -8.789 1.00 92.50 549 ARG A C 1
ATOM 4329 O O . ARG A 1 549 ? -6.478 -9.892 -9.549 1.00 92.50 549 ARG A O 1
ATOM 4336 N N . TYR A 1 550 ? -5.637 -11.729 -8.566 1.00 93.81 550 TYR A N 1
ATOM 4337 C CA . TYR A 1 550 ? -4.408 -11.754 -9.351 1.00 93.81 550 TYR A CA 1
ATOM 4338 C C . TYR A 1 550 ? -4.676 -12.463 -10.666 1.00 93.81 550 TYR A C 1
ATOM 4340 O O . TYR A 1 550 ? -5.436 -13.427 -10.688 1.00 93.81 550 TYR A O 1
ATOM 4348 N N . ILE A 1 551 ? -4.041 -12.021 -11.739 1.00 92.50 551 ILE A N 1
ATOM 4349 C CA . ILE A 1 551 ? -4.006 -12.710 -13.029 1.00 92.50 551 ILE A CA 1
ATOM 4350 C C . ILE A 1 551 ? -2.557 -12.738 -13.515 1.00 92.50 551 ILE A C 1
ATOM 4352 O O . ILE A 1 551 ? -1.717 -12.035 -12.965 1.00 92.50 551 ILE A O 1
ATOM 4356 N N . ASP A 1 552 ? -2.281 -13.528 -14.549 1.00 90.75 552 ASP A N 1
ATOM 4357 C CA . ASP A 1 552 ? -0.949 -13.623 -15.150 1.00 90.75 552 ASP A CA 1
ATOM 4358 C C . ASP A 1 552 ? 0.119 -14.222 -14.224 1.00 90.75 552 ASP A C 1
ATOM 4360 O O . ASP A 1 552 ? 0.959 -13.542 -13.644 1.00 90.75 552 ASP A O 1
ATOM 4364 N N . TYR A 1 553 ? 0.065 -15.545 -14.091 1.00 92.12 553 TYR A N 1
ATOM 4365 C CA . TYR A 1 553 ? 0.908 -16.318 -13.182 1.00 92.12 553 TYR A CA 1
ATOM 4366 C C . TYR A 1 553 ? 2.147 -16.910 -13.860 1.00 92.12 553 TYR A C 1
ATOM 4368 O O . TYR A 1 553 ? 2.838 -17.718 -13.248 1.00 92.12 553 TYR A O 1
ATOM 4376 N N . GLU A 1 554 ? 2.436 -16.557 -15.116 1.00 90.38 554 GLU A N 1
ATOM 4377 C CA . GLU A 1 554 ? 3.519 -17.167 -15.901 1.00 90.38 554 GLU A CA 1
ATOM 4378 C C . GLU A 1 554 ? 4.901 -16.998 -15.260 1.00 90.38 554 GLU A C 1
ATOM 4380 O O . GLU A 1 554 ? 5.781 -17.842 -15.431 1.00 90.38 554 GLU A O 1
ATOM 4385 N N . ALA A 1 555 ? 5.058 -15.924 -14.487 1.00 91.00 555 ALA A N 1
ATOM 4386 C CA . ALA A 1 555 ? 6.268 -15.596 -13.755 1.00 91.00 555 ALA A CA 1
ATOM 4387 C C . ALA A 1 555 ? 6.158 -15.914 -12.248 1.00 91.00 555 ALA A C 1
ATOM 4389 O O . ALA A 1 555 ? 7.122 -15.725 -11.513 1.00 91.00 555 ALA A O 1
ATOM 4390 N N . ALA A 1 556 ? 5.005 -16.390 -11.770 1.00 93.88 556 ALA A N 1
ATOM 4391 C CA . ALA A 1 556 ? 4.823 -16.733 -10.366 1.00 93.88 556 ALA A CA 1
ATOM 4392 C C . ALA A 1 556 ? 5.577 -18.016 -9.998 1.00 93.88 556 ALA A C 1
ATOM 4394 O O . ALA A 1 556 ? 5.681 -18.956 -10.789 1.00 93.88 556 ALA A O 1
ATOM 4395 N N . GLY A 1 557 ? 6.058 -18.070 -8.762 1.00 93.94 557 GLY A N 1
ATOM 4396 C CA . GLY A 1 557 ? 6.747 -19.230 -8.209 1.00 93.94 557 GLY A CA 1
ATOM 4397 C C . GLY A 1 557 ? 7.909 -18.828 -7.316 1.00 93.94 557 GLY A C 1
ATOM 4398 O O . GLY A 1 557 ? 7.924 -17.716 -6.796 1.00 93.94 557 GLY A O 1
ATOM 4399 N N . ARG A 1 558 ? 8.866 -19.733 -7.095 1.00 94.56 558 ARG A N 1
ATOM 4400 C CA . ARG A 1 558 ? 10.015 -19.460 -6.228 1.00 94.56 558 ARG A CA 1
ATOM 4401 C C . ARG A 1 558 ? 11.127 -18.680 -6.939 1.00 94.56 558 ARG A C 1
ATOM 4403 O O . ARG A 1 558 ? 11.699 -19.212 -7.884 1.00 94.56 558 ARG A O 1
ATOM 4410 N N . HIS A 1 559 ? 11.487 -17.490 -6.446 1.00 94.88 559 HIS A N 1
ATOM 4411 C CA . HIS A 1 559 ? 12.578 -16.640 -6.969 1.00 94.88 559 HIS A CA 1
ATOM 4412 C C . HIS A 1 559 ? 12.996 -15.542 -5.974 1.00 94.88 559 HIS A C 1
ATOM 4414 O O . HIS A 1 559 ? 12.542 -15.510 -4.830 1.00 94.88 559 HIS A O 1
ATOM 4420 N N . SER A 1 560 ? 13.899 -14.648 -6.394 1.00 95.12 560 SER A N 1
ATOM 4421 C CA . SER A 1 560 ? 14.370 -13.523 -5.580 1.00 95.12 560 SER A CA 1
ATOM 4422 C C . SER A 1 560 ? 13.239 -12.528 -5.248 1.00 95.12 560 SER A C 1
ATOM 4424 O O . SER A 1 560 ? 12.636 -11.972 -6.174 1.00 95.12 560 SER A O 1
ATOM 4426 N N . PRO A 1 561 ? 12.993 -12.206 -3.960 1.00 96.62 561 PRO A N 1
ATOM 4427 C CA . PRO A 1 561 ? 11.976 -11.224 -3.565 1.00 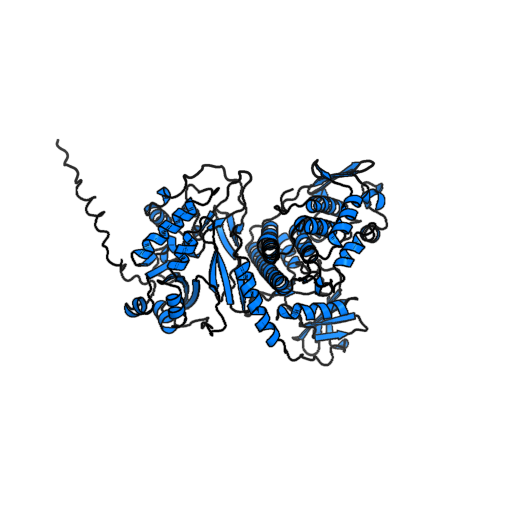96.62 561 PRO A CA 1
ATOM 4428 C C . PRO A 1 561 ? 12.279 -9.819 -4.105 1.00 96.62 561 PRO A C 1
ATOM 4430 O O . PRO A 1 561 ? 11.367 -9.030 -4.350 1.00 96.62 561 PRO A O 1
ATOM 4433 N N . TRP A 1 562 ? 13.559 -9.496 -4.313 1.00 95.81 562 TRP A N 1
ATOM 4434 C CA . TRP A 1 562 ? 13.995 -8.190 -4.811 1.00 95.81 562 TRP A CA 1
ATOM 4435 C C . TRP A 1 562 ? 13.574 -7.969 -6.262 1.00 95.81 562 TRP A C 1
ATOM 4437 O O . TRP A 1 562 ? 13.149 -6.872 -6.619 1.00 95.81 562 TRP A O 1
ATOM 4447 N N . LEU A 1 563 ? 13.661 -9.019 -7.082 1.00 95.31 563 LEU A N 1
ATOM 4448 C CA . LEU A 1 563 ? 13.232 -8.979 -8.478 1.00 95.31 563 LEU A CA 1
ATOM 4449 C C . LEU A 1 563 ? 11.709 -8.959 -8.601 1.00 95.31 563 LEU A C 1
ATOM 4451 O O . LEU A 1 563 ? 11.179 -8.196 -9.406 1.00 95.31 563 LEU A O 1
ATOM 4455 N N . ASP A 1 564 ? 11.020 -9.747 -7.772 1.00 96.19 564 ASP A N 1
ATOM 4456 C CA . ASP A 1 564 ? 9.555 -9.793 -7.734 1.00 96.19 564 ASP A CA 1
ATOM 4457 C C . ASP A 1 564 ? 8.950 -8.428 -7.385 1.00 96.19 564 ASP A C 1
ATOM 4459 O O . ASP A 1 564 ? 8.048 -7.953 -8.069 1.00 96.19 564 ASP A O 1
ATOM 4463 N N . MET A 1 565 ? 9.510 -7.728 -6.389 1.00 96.38 565 MET A N 1
ATOM 4464 C CA . MET A 1 565 ? 9.027 -6.400 -5.990 1.00 96.38 565 MET A CA 1
ATOM 4465 C C . MET A 1 565 ? 9.353 -5.298 -7.004 1.00 96.38 565 MET A C 1
ATOM 4467 O O . MET A 1 565 ? 8.619 -4.310 -7.091 1.00 96.38 565 MET A O 1
ATOM 4471 N N . ALA A 1 566 ? 10.440 -5.429 -7.769 1.00 96.69 566 ALA A N 1
ATOM 4472 C CA . ALA A 1 566 ? 10.941 -4.344 -8.607 1.00 96.69 566 ALA A CA 1
ATOM 4473 C C . ALA A 1 566 ? 9.943 -3.915 -9.688 1.00 96.69 566 ALA A C 1
ATOM 4475 O O . ALA A 1 566 ? 9.739 -2.719 -9.897 1.00 96.69 566 ALA A O 1
ATOM 4476 N N . LYS A 1 567 ? 9.298 -4.860 -10.380 1.00 94.38 567 LYS A N 1
ATOM 4477 C CA . LYS A 1 567 ? 8.367 -4.519 -11.466 1.00 94.38 567 LYS A CA 1
ATOM 4478 C C . LYS A 1 567 ? 7.067 -3.876 -10.955 1.00 94.38 567 LYS A C 1
ATOM 4480 O O . LYS A 1 567 ? 6.727 -2.812 -11.472 1.00 94.38 567 LYS A O 1
ATOM 4485 N N . PRO A 1 568 ? 6.382 -4.399 -9.917 1.00 96.00 568 PRO A N 1
ATOM 4486 C CA . PRO A 1 568 ? 5.265 -3.707 -9.276 1.00 96.00 568 PRO A CA 1
ATOM 4487 C C . PRO A 1 568 ? 5.645 -2.336 -8.708 1.00 96.00 568 PRO A C 1
ATOM 4489 O O . PRO A 1 568 ? 4.881 -1.390 -8.870 1.00 96.00 568 PRO A O 1
ATOM 4492 N N . ILE A 1 569 ? 6.815 -2.182 -8.072 1.00 97.56 569 ILE A N 1
ATOM 4493 C CA . ILE A 1 569 ? 7.277 -0.859 -7.616 1.00 97.56 569 ILE A CA 1
ATOM 4494 C C . ILE A 1 569 ? 7.426 0.080 -8.812 1.00 97.56 569 ILE A C 1
ATOM 4496 O O . ILE A 1 569 ? 6.868 1.171 -8.792 1.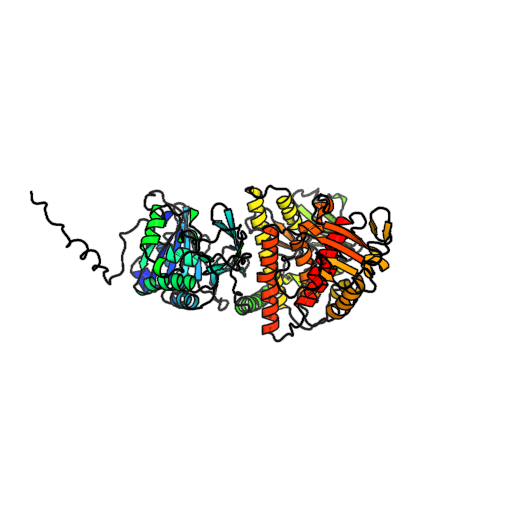00 97.56 569 ILE A O 1
ATOM 4500 N N . TYR A 1 570 ? 8.126 -0.334 -9.867 1.00 97.75 570 TYR A N 1
ATOM 4501 C CA . TYR A 1 570 ? 8.380 0.549 -10.999 1.00 97.75 570 TYR A CA 1
ATOM 4502 C C . TYR A 1 570 ? 7.094 0.938 -11.739 1.00 97.75 570 TYR A C 1
ATOM 4504 O O . TYR A 1 570 ? 6.788 2.124 -11.876 1.00 97.75 570 TYR A O 1
ATOM 4512 N N . ASN A 1 571 ? 6.313 -0.060 -12.160 1.00 96.75 571 ASN A N 1
ATOM 4513 C CA . ASN A 1 571 ? 5.111 0.133 -12.967 1.00 96.75 571 ASN A CA 1
ATOM 4514 C C . ASN A 1 571 ? 4.019 0.897 -12.208 1.00 96.75 571 ASN A C 1
ATOM 4516 O O . ASN A 1 571 ? 3.302 1.690 -12.819 1.00 96.75 571 ASN A O 1
ATOM 4520 N N . ASP A 1 572 ? 3.891 0.668 -10.896 1.00 97.44 572 ASP A N 1
ATOM 4521 C CA . ASP A 1 572 ? 2.837 1.281 -10.087 1.00 97.44 572 ASP A CA 1
ATOM 4522 C C . ASP A 1 572 ? 3.302 2.560 -9.376 1.00 97.44 572 ASP A C 1
ATOM 4524 O O . ASP A 1 572 ? 2.466 3.327 -8.927 1.00 97.44 572 ASP A O 1
ATOM 4528 N N . VAL A 1 573 ? 4.591 2.860 -9.234 1.00 97.56 573 VAL A N 1
ATOM 4529 C CA . VAL A 1 573 ? 5.005 4.167 -8.687 1.00 97.56 573 VAL A CA 1
ATOM 4530 C C . VAL A 1 573 ? 5.238 5.149 -9.830 1.00 97.56 573 VAL A C 1
ATOM 4532 O O . VAL A 1 573 ? 4.629 6.213 -9.861 1.00 97.56 573 VAL A O 1
ATOM 4535 N N . PHE A 1 574 ? 5.994 4.765 -10.857 1.00 97.62 574 PHE A N 1
ATOM 4536 C CA . PHE A 1 574 ? 6.349 5.653 -11.972 1.00 97.62 574 PHE A CA 1
ATOM 4537 C C . PHE A 1 574 ? 5.378 5.578 -13.155 1.00 97.62 574 PHE A C 1
ATOM 4539 O O . PHE A 1 574 ? 5.733 5.928 -14.276 1.00 97.62 574 PHE A O 1
ATOM 4546 N N . TYR A 1 575 ? 4.136 5.156 -12.918 1.00 97.12 575 TYR A N 1
ATOM 4547 C CA . TYR A 1 575 ? 3.096 4.951 -13.933 1.00 97.12 575 TYR A CA 1
ATOM 4548 C C . TYR A 1 575 ? 2.911 6.128 -14.900 1.00 97.12 575 TYR A C 1
ATOM 4550 O O . TYR A 1 575 ? 2.819 5.917 -16.107 1.00 97.12 575 TYR A O 1
ATOM 4558 N N . SER A 1 576 ? 2.898 7.369 -14.395 1.00 96.44 576 SER A N 1
ATOM 4559 C CA . SER A 1 576 ? 2.678 8.572 -15.216 1.00 96.44 576 SER A CA 1
ATOM 4560 C C . SER A 1 576 ? 3.831 8.881 -16.177 1.00 96.44 576 SER A C 1
ATOM 4562 O O . SER A 1 576 ? 3.638 9.639 -17.130 1.00 96.44 576 SER A O 1
ATOM 4564 N N . ILE A 1 577 ? 5.008 8.294 -15.934 1.00 97.69 577 ILE A N 1
ATOM 4565 C CA . ILE A 1 577 ? 6.178 8.342 -16.814 1.00 97.69 577 ILE A CA 1
ATOM 4566 C C . ILE A 1 577 ? 6.236 7.080 -17.673 1.00 97.69 577 ILE A C 1
ATOM 4568 O O . ILE A 1 577 ? 6.356 7.162 -18.892 1.00 97.69 577 ILE A O 1
ATOM 4572 N N . PHE A 1 578 ? 6.106 5.906 -17.056 1.00 96.75 578 PHE A N 1
ATOM 4573 C CA . PHE A 1 578 ? 6.247 4.625 -17.738 1.00 96.75 578 PHE A CA 1
ATOM 4574 C C . PHE A 1 578 ? 5.171 4.395 -18.802 1.00 96.75 578 PHE A C 1
ATOM 4576 O O . PHE A 1 578 ? 5.464 3.784 -19.829 1.00 96.75 578 PHE A O 1
ATOM 4583 N N . TYR A 1 579 ? 3.956 4.911 -18.591 1.00 96.44 579 TYR A N 1
ATOM 4584 C CA . TYR A 1 579 ? 2.819 4.800 -19.508 1.00 96.44 579 TYR A CA 1
ATOM 4585 C C . TYR A 1 579 ? 2.405 6.132 -20.144 1.00 96.44 579 TYR A C 1
ATOM 4587 O O . TYR A 1 579 ? 1.268 6.265 -20.594 1.00 96.44 579 TYR A O 1
ATOM 4595 N N . ALA A 1 580 ? 3.294 7.130 -20.207 1.00 96.94 580 ALA A N 1
ATOM 4596 C CA . ALA A 1 580 ? 2.915 8.458 -20.699 1.00 96.94 580 ALA A CA 1
ATOM 4597 C C . ALA A 1 580 ? 2.390 8.445 -22.153 1.00 96.94 580 ALA A C 1
ATOM 4599 O O . ALA A 1 580 ? 1.541 9.260 -22.499 1.00 96.94 580 ALA A O 1
ATOM 4600 N N . ASP A 1 581 ? 2.808 7.489 -22.990 1.00 95.44 581 ASP A N 1
ATOM 4601 C CA . ASP A 1 581 ? 2.234 7.257 -24.322 1.00 95.44 581 ASP A CA 1
ATOM 4602 C C . ASP A 1 581 ? 0.763 6.838 -24.285 1.00 95.44 581 ASP A C 1
ATOM 4604 O O . ASP A 1 581 ? -0.047 7.387 -25.028 1.00 95.44 581 ASP A O 1
ATOM 4608 N N . LEU A 1 582 ? 0.408 5.914 -23.394 1.00 94.12 582 LEU A N 1
ATOM 4609 C CA . LEU A 1 582 ? -0.971 5.455 -23.206 1.00 94.12 582 LEU A CA 1
ATOM 4610 C C . LEU A 1 582 ? -1.849 6.510 -22.519 1.00 94.12 582 LEU A C 1
ATOM 4612 O O . LEU A 1 582 ? -3.071 6.486 -22.659 1.00 94.12 582 LEU A O 1
ATOM 4616 N N . LEU A 1 583 ? -1.222 7.441 -21.796 1.00 95.31 583 LEU A N 1
ATOM 4617 C CA . LEU A 1 583 ? -1.864 8.602 -21.175 1.00 95.31 583 LEU A CA 1
ATOM 4618 C C . LEU A 1 583 ? -1.901 9.832 -22.099 1.00 95.31 583 LEU A C 1
ATOM 4620 O O . LEU A 1 583 ? -2.350 10.893 -21.677 1.00 95.31 583 LEU A O 1
ATOM 4624 N N . GLY A 1 584 ? -1.411 9.725 -23.340 1.00 95.00 584 GLY A N 1
ATOM 4625 C CA . GLY A 1 584 ? -1.430 10.829 -24.305 1.00 95.00 584 GLY A CA 1
ATOM 4626 C C . GLY A 1 584 ? -0.538 12.021 -23.934 1.00 95.00 584 GLY A C 1
ATOM 4627 O O . GLY A 1 584 ? -0.783 13.131 -24.400 1.00 95.00 584 GLY A O 1
ATOM 4628 N N . ARG A 1 585 ? 0.489 11.817 -23.103 1.00 96.31 585 ARG A N 1
ATOM 4629 C CA . ARG A 1 585 ? 1.447 12.856 -22.701 1.00 96.31 585 ARG A CA 1
ATOM 4630 C C . ARG A 1 585 ? 2.656 12.886 -23.626 1.00 96.31 585 ARG A C 1
ATOM 4632 O O . ARG A 1 585 ? 3.186 11.835 -23.984 1.00 96.31 585 ARG A O 1
ATOM 4639 N N . ASP A 1 586 ? 3.128 14.089 -23.930 1.00 97.25 586 ASP A N 1
ATOM 4640 C CA . ASP A 1 586 ? 4.426 14.361 -24.553 1.00 97.25 586 ASP A CA 1
ATOM 4641 C C . ASP A 1 586 ? 5.339 15.000 -23.498 1.00 97.25 586 ASP A C 1
ATOM 4643 O O . ASP A 1 586 ? 5.112 16.137 -23.074 1.00 97.25 586 ASP A O 1
ATOM 4647 N N . LEU A 1 587 ? 6.352 14.249 -23.052 1.00 97.81 587 LEU A N 1
ATOM 4648 C CA . LEU A 1 587 ? 7.206 14.656 -21.933 1.00 97.81 587 LEU A CA 1
ATOM 4649 C C . LEU A 1 587 ? 8.247 15.716 -22.322 1.00 97.81 587 LEU A C 1
ATOM 4651 O O . LEU A 1 587 ? 8.847 16.341 -21.446 1.00 97.81 587 LEU A O 1
ATOM 4655 N N . PHE A 1 588 ? 8.487 15.920 -23.621 1.00 97.62 588 PHE A N 1
ATOM 4656 C CA . PHE A 1 588 ? 9.280 17.054 -24.091 1.00 97.62 588 PHE A CA 1
ATOM 4657 C C . PHE A 1 588 ? 8.435 18.324 -24.101 1.00 97.62 588 PHE A C 1
ATOM 4659 O O . PHE A 1 588 ? 8.902 19.371 -23.648 1.00 97.62 588 PHE A O 1
ATOM 4666 N N . ALA A 1 589 ? 7.194 18.233 -24.586 1.00 97.50 589 ALA A N 1
ATOM 4667 C CA . ALA A 1 589 ? 6.293 19.377 -24.682 1.00 97.50 589 ALA A CA 1
ATOM 4668 C C . ALA A 1 589 ? 5.910 19.945 -23.307 1.00 97.50 589 ALA A C 1
ATOM 4670 O O . ALA A 1 589 ? 5.840 21.164 -23.153 1.00 97.50 589 ALA A O 1
ATOM 4671 N N . ASP A 1 590 ? 5.700 19.085 -22.304 1.00 96.25 590 ASP A N 1
ATOM 4672 C CA . ASP A 1 590 ? 5.371 19.519 -20.939 1.00 96.25 590 ASP A CA 1
ATOM 4673 C C . ASP A 1 590 ? 6.603 19.871 -20.077 1.00 96.25 590 ASP A C 1
ATOM 4675 O O . ASP A 1 590 ? 6.464 20.344 -18.948 1.00 96.25 590 ASP A O 1
ATOM 4679 N N . GLY A 1 591 ? 7.814 19.694 -20.617 1.00 96.62 591 GLY A N 1
ATOM 4680 C CA . GLY A 1 591 ? 9.071 20.033 -19.951 1.00 96.62 591 GLY A CA 1
ATOM 4681 C C . GLY A 1 591 ? 9.511 19.056 -18.856 1.00 96.62 591 GLY A C 1
ATOM 4682 O O . GLY A 1 591 ? 10.508 19.338 -18.187 1.00 96.62 591 GLY A O 1
ATOM 4683 N N . THR A 1 592 ? 8.824 17.919 -18.692 1.00 97.00 592 THR A N 1
ATOM 4684 C CA . THR A 1 592 ? 9.233 16.817 -17.801 1.00 97.00 592 THR A CA 1
ATOM 4685 C C . THR A 1 592 ? 10.641 16.330 -18.143 1.00 97.00 592 THR A C 1
ATOM 4687 O O . THR A 1 592 ? 11.436 16.043 -17.246 1.00 97.00 592 THR A O 1
ATOM 4690 N N . VAL A 1 593 ? 10.973 16.266 -19.437 1.00 98.12 593 VAL A N 1
ATOM 4691 C CA . VAL A 1 593 ? 12.299 15.881 -19.928 1.00 98.12 593 VAL A CA 1
ATOM 4692 C C . VAL A 1 593 ? 12.831 16.916 -20.907 1.00 98.12 593 VAL A C 1
ATOM 4694 O O . VAL A 1 593 ? 12.148 17.344 -21.831 1.00 98.12 593 VAL A O 1
ATOM 4697 N N . GLN A 1 594 ? 14.098 17.282 -20.748 1.00 98.06 594 GLN A N 1
ATOM 4698 C CA . GLN A 1 594 ? 14.867 18.000 -21.760 1.00 98.06 594 GLN A CA 1
ATOM 4699 C C . GLN A 1 594 ? 16.217 17.317 -21.911 1.00 98.06 594 GLN A C 1
ATOM 4701 O O . GLN A 1 594 ? 16.832 16.929 -20.919 1.00 9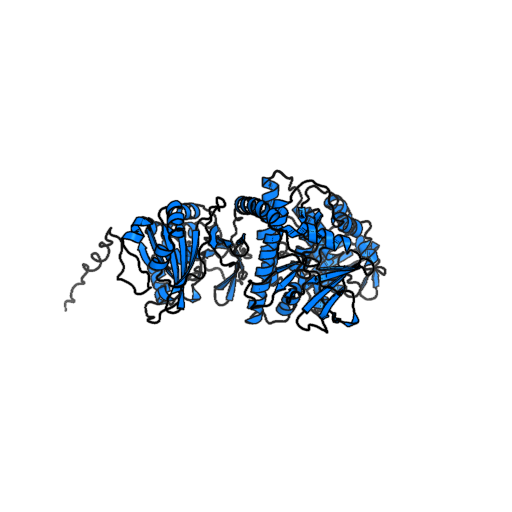8.06 594 GLN A O 1
ATOM 4706 N N . ILE A 1 595 ? 16.691 17.180 -23.145 1.00 97.81 595 ILE A N 1
ATOM 4707 C CA . ILE A 1 595 ? 17.946 16.484 -23.428 1.00 97.81 595 ILE A CA 1
ATOM 4708 C C . ILE A 1 595 ? 18.893 17.341 -24.250 1.00 97.81 595 ILE A C 1
ATOM 4710 O O . ILE A 1 595 ? 18.487 18.099 -25.131 1.00 97.81 595 ILE A O 1
ATOM 4714 N N . LYS A 1 596 ? 20.184 17.159 -23.991 1.00 97.25 596 LYS A N 1
ATOM 4715 C CA . LYS A 1 596 ? 21.272 17.670 -24.813 1.00 97.25 596 LYS A CA 1
ATOM 4716 C C . LYS A 1 596 ? 22.253 16.537 -25.079 1.00 97.25 596 LYS A C 1
ATOM 4718 O O . LYS A 1 596 ? 22.997 16.130 -24.186 1.00 97.25 596 LYS A O 1
ATOM 4723 N N . ILE A 1 597 ? 22.258 16.043 -26.316 1.00 95.06 597 ILE A N 1
ATOM 4724 C CA . ILE A 1 597 ? 23.243 15.054 -26.759 1.00 95.06 597 ILE A CA 1
ATOM 4725 C C . ILE A 1 597 ? 24.600 15.735 -26.940 1.00 95.06 597 ILE A C 1
ATOM 4727 O O . ILE A 1 597 ? 24.700 16.847 -27.461 1.00 95.06 597 ILE A O 1
ATOM 4731 N N . GLN A 1 598 ? 25.640 15.053 -26.487 1.00 92.44 598 GLN A N 1
ATOM 4732 C CA . GLN A 1 598 ? 27.044 15.400 -26.659 1.00 92.44 598 GLN A CA 1
ATOM 4733 C C . GLN A 1 598 ? 27.729 14.274 -27.444 1.00 92.44 598 GLN A C 1
ATOM 4735 O O . GLN A 1 598 ? 27.166 13.194 -27.602 1.00 92.44 598 GLN A O 1
ATOM 4740 N N . GLU A 1 599 ? 28.952 14.505 -27.924 1.00 88.38 599 GLU A N 1
ATOM 4741 C CA . GLU A 1 599 ? 29.683 13.529 -28.752 1.00 88.38 599 GLU A CA 1
ATOM 4742 C C . GLU A 1 599 ? 29.797 12.142 -28.085 1.00 88.38 599 GLU A C 1
ATOM 4744 O O . GLU A 1 599 ? 29.636 11.122 -28.749 1.00 88.38 599 GLU A O 1
ATOM 4749 N N . TYR A 1 600 ? 29.971 12.107 -26.757 1.00 91.50 600 TYR A N 1
ATOM 4750 C CA . TYR A 1 600 ? 30.152 10.878 -25.971 1.00 91.50 600 TYR A CA 1
ATOM 4751 C C . TYR A 1 600 ? 29.200 10.775 -24.769 1.00 91.50 600 TYR A C 1
ATOM 4753 O O . TYR A 1 600 ? 29.518 10.138 -23.761 1.00 91.50 600 TYR A O 1
ATOM 4761 N N . GLY A 1 601 ? 28.037 11.427 -24.820 1.00 95.44 601 GLY A N 1
ATOM 4762 C CA . GLY A 1 601 ? 27.129 11.414 -23.677 1.00 95.44 601 GLY A CA 1
ATOM 4763 C C . GLY A 1 601 ? 25.812 12.140 -23.879 1.00 95.44 601 GLY A C 1
ATOM 4764 O O . GLY A 1 601 ? 25.542 12.718 -24.929 1.00 95.44 601 GLY A O 1
ATOM 4765 N N . VAL A 1 602 ? 25.004 12.136 -22.824 1.00 97.50 602 VAL A N 1
ATOM 4766 C CA . VAL A 1 602 ? 23.723 12.835 -22.763 1.00 97.50 602 VAL A CA 1
ATOM 4767 C C . VAL A 1 602 ? 23.588 13.581 -21.439 1.00 97.50 602 VAL A C 1
ATOM 4769 O O . VAL A 1 602 ? 23.863 13.040 -20.368 1.00 97.50 602 VAL A O 1
ATOM 4772 N N . ASP A 1 603 ? 23.163 14.839 -21.530 1.00 98.38 603 ASP A N 1
ATOM 4773 C CA . ASP A 1 603 ? 22.713 15.635 -20.390 1.00 98.38 603 ASP A CA 1
ATOM 4774 C C . ASP A 1 603 ? 21.184 15.678 -20.399 1.00 98.38 603 ASP A C 1
ATOM 4776 O O . ASP A 1 603 ? 20.583 16.120 -21.382 1.00 98.38 603 ASP A O 1
ATOM 4780 N N . ILE A 1 604 ? 20.568 15.166 -19.338 1.00 98.38 604 ILE A N 1
ATOM 4781 C CA . ILE A 1 604 ? 19.122 15.055 -19.170 1.00 98.38 604 ILE A CA 1
ATOM 4782 C C . ILE A 1 604 ? 18.708 15.969 -18.019 1.00 98.38 604 ILE A C 1
ATOM 4784 O O . ILE A 1 604 ? 19.086 15.762 -16.866 1.00 98.38 604 ILE A O 1
ATOM 4788 N N . LYS A 1 605 ? 17.875 16.963 -18.307 1.00 98.38 605 LYS A N 1
ATOM 4789 C CA . LYS A 1 605 ? 17.105 17.655 -17.278 1.00 98.38 605 LYS A CA 1
ATOM 4790 C C . LYS A 1 605 ? 15.789 16.910 -17.116 1.00 98.38 605 LYS A C 1
ATOM 4792 O O . LYS A 1 605 ? 15.012 16.829 -18.065 1.00 98.38 605 LYS A O 1
ATOM 4797 N N . PHE A 1 606 ? 15.573 16.351 -15.936 1.00 97.69 606 PHE A N 1
ATOM 4798 C CA . PHE A 1 606 ? 14.428 15.511 -15.621 1.00 97.69 606 PHE A CA 1
ATOM 4799 C C . PHE A 1 606 ? 13.699 16.073 -14.407 1.00 97.69 606 PHE A C 1
ATOM 4801 O O . PHE A 1 606 ? 14.315 16.313 -13.370 1.00 97.69 606 PHE A O 1
ATOM 4808 N N . VAL A 1 607 ? 12.393 16.284 -14.530 1.00 95.94 607 VAL A N 1
ATOM 4809 C CA . VAL A 1 607 ? 11.567 16.810 -13.445 1.00 95.94 607 VAL A CA 1
ATOM 4810 C C . VAL A 1 607 ? 10.381 15.885 -13.237 1.00 95.94 607 VAL A C 1
ATOM 4812 O O . VAL A 1 607 ? 9.561 15.718 -14.132 1.00 95.94 607 VAL A O 1
ATOM 4815 N N . PHE A 1 608 ? 10.271 15.301 -12.047 1.00 93.62 608 PHE A N 1
ATOM 4816 C CA . PHE A 1 608 ? 9.171 14.413 -11.696 1.00 93.62 608 PHE A CA 1
ATOM 4817 C C . PHE A 1 608 ? 8.407 14.957 -10.497 1.00 93.62 608 PHE A C 1
ATOM 4819 O O . PHE A 1 608 ? 8.962 15.110 -9.413 1.00 93.62 608 PHE A O 1
ATOM 4826 N N . PHE A 1 609 ? 7.121 15.224 -10.708 1.00 90.19 609 PHE A N 1
ATOM 4827 C CA . PHE A 1 609 ? 6.193 15.630 -9.660 1.00 90.19 609 PHE A CA 1
ATOM 4828 C C . PHE A 1 609 ? 5.182 14.498 -9.443 1.00 90.19 609 PHE A C 1
ATOM 4830 O O . PHE A 1 609 ? 4.248 14.369 -10.240 1.00 90.19 609 PHE A O 1
ATOM 4837 N N . PRO A 1 610 ? 5.376 13.634 -8.432 1.00 91.44 610 PRO A N 1
ATOM 4838 C CA . PRO A 1 610 ? 4.412 12.584 -8.131 1.00 91.44 610 PRO A CA 1
ATOM 4839 C C . PRO A 1 610 ? 3.101 13.195 -7.623 1.00 91.44 610 PRO A C 1
ATOM 4841 O O . PRO A 1 610 ? 3.110 14.117 -6.809 1.00 91.44 610 PRO A O 1
ATOM 4844 N N . ASP A 1 611 ? 1.972 12.661 -8.088 1.00 90.50 611 ASP A N 1
ATOM 4845 C CA . ASP A 1 611 ? 0.661 12.987 -7.522 1.00 90.50 611 ASP A CA 1
ATOM 4846 C C . ASP A 1 611 ? 0.445 12.296 -6.160 1.00 90.50 611 ASP A C 1
ATOM 4848 O O . ASP A 1 611 ? 1.204 11.408 -5.755 1.00 90.50 611 ASP A O 1
ATOM 4852 N N . ASP A 1 612 ? -0.608 12.693 -5.439 1.00 88.06 612 ASP A N 1
ATOM 4853 C CA . ASP A 1 612 ? -0.924 12.133 -4.118 1.00 88.06 612 ASP A CA 1
ATOM 4854 C C . ASP A 1 612 ? -1.113 10.613 -4.155 1.00 88.06 612 ASP A C 1
ATOM 4856 O O . ASP A 1 612 ? -0.710 9.914 -3.225 1.00 88.06 612 ASP A O 1
ATOM 4860 N N . LEU A 1 613 ? -1.706 10.083 -5.229 1.00 92.81 613 LEU A N 1
ATOM 4861 C CA . LEU A 1 613 ? -1.940 8.648 -5.364 1.00 92.81 613 LEU A CA 1
ATOM 4862 C C . LEU A 1 613 ? -0.613 7.906 -5.525 1.00 92.81 613 LEU A C 1
ATOM 4864 O O . LEU A 1 613 ? -0.389 6.891 -4.880 1.00 92.81 613 LEU A O 1
ATOM 4868 N N . THR A 1 614 ? 0.296 8.443 -6.331 1.00 94.62 614 THR A N 1
ATOM 4869 C CA . THR A 1 614 ? 1.652 7.932 -6.533 1.00 94.62 614 THR A CA 1
ATOM 4870 C C . THR A 1 614 ? 2.434 7.920 -5.225 1.00 94.62 614 THR A C 1
ATOM 4872 O O . THR A 1 614 ? 3.047 6.906 -4.883 1.00 94.62 614 THR A O 1
ATOM 4875 N N . CYS A 1 615 ? 2.359 9.012 -4.461 1.00 91.44 615 CYS A N 1
ATOM 4876 C CA . CYS A 1 615 ? 2.921 9.081 -3.117 1.00 91.44 615 CYS A CA 1
ATOM 4877 C C . CYS A 1 615 ? 2.316 8.003 -2.207 1.00 91.44 615 CYS A C 1
ATOM 4879 O O . CYS A 1 615 ? 3.058 7.277 -1.549 1.00 91.44 615 CYS A O 1
ATOM 4881 N N . GLY A 1 616 ? 0.989 7.845 -2.209 1.00 91.06 616 GLY A N 1
ATOM 4882 C CA . GLY A 1 616 ? 0.288 6.829 -1.422 1.00 91.06 616 GLY A CA 1
ATOM 4883 C C . GLY A 1 616 ? 0.702 5.402 -1.774 1.00 91.06 616 GLY A C 1
ATOM 4884 O O . GLY A 1 616 ? 1.024 4.621 -0.882 1.00 91.06 616 GLY A O 1
ATOM 4885 N N . ILE A 1 617 ? 0.768 5.075 -3.065 1.00 95.50 617 ILE A N 1
ATOM 4886 C CA . ILE A 1 617 ? 1.182 3.755 -3.553 1.00 95.50 617 ILE A CA 1
ATOM 4887 C C . ILE A 1 617 ? 2.622 3.454 -3.131 1.00 95.50 617 ILE A C 1
ATOM 4889 O O . ILE A 1 617 ? 2.899 2.359 -2.641 1.00 95.50 617 ILE A O 1
ATOM 4893 N N . TRP A 1 618 ? 3.544 4.411 -3.284 1.00 94.56 618 TRP A N 1
ATOM 4894 C CA . TRP A 1 618 ? 4.922 4.223 -2.833 1.00 94.56 618 TRP A CA 1
ATOM 4895 C C . TRP A 1 618 ? 4.994 3.959 -1.329 1.00 94.56 618 TRP A C 1
ATOM 4897 O O . TRP A 1 618 ? 5.646 3.003 -0.914 1.00 94.56 618 TRP A O 1
ATOM 4907 N N . GLN A 1 619 ? 4.294 4.756 -0.520 1.00 89.69 619 GLN A N 1
ATOM 4908 C CA . GLN A 1 619 ? 4.285 4.571 0.930 1.00 89.69 619 GLN A CA 1
ATOM 4909 C C . GLN A 1 619 ? 3.716 3.209 1.325 1.00 89.69 619 GLN A C 1
ATOM 4911 O O . GLN A 1 619 ? 4.305 2.544 2.167 1.00 89.69 619 GLN A O 1
ATOM 4916 N N . VAL A 1 620 ? 2.655 2.732 0.668 1.00 92.31 620 VAL A N 1
ATOM 4917 C CA . VAL A 1 620 ? 2.133 1.374 0.888 1.00 92.31 620 VAL A CA 1
ATOM 4918 C C . VAL A 1 620 ? 3.183 0.314 0.556 1.00 92.31 620 VAL A C 1
ATOM 4920 O O . VAL A 1 620 ? 3.447 -0.562 1.377 1.00 92.31 620 VAL A O 1
ATOM 4923 N N . LYS A 1 621 ? 3.837 0.394 -0.608 1.00 94.81 621 LYS A N 1
ATOM 4924 C CA . LYS A 1 621 ? 4.870 -0.587 -0.986 1.00 94.81 621 LYS A CA 1
ATOM 4925 C C . LYS A 1 621 ? 6.073 -0.552 -0.050 1.00 94.81 621 LYS A C 1
ATOM 4927 O O . LYS A 1 621 ? 6.632 -1.598 0.265 1.00 94.81 621 LYS A O 1
ATOM 4932 N N . LYS A 1 622 ? 6.470 0.635 0.401 1.00 92.06 622 LYS A N 1
ATOM 4933 C CA . LYS A 1 622 ? 7.587 0.799 1.323 1.00 92.06 622 LYS A CA 1
ATOM 4934 C C . LYS A 1 622 ? 7.223 0.292 2.721 1.00 92.06 622 LYS A C 1
ATOM 4936 O O . LYS A 1 622 ? 7.828 -0.657 3.204 1.00 92.06 622 LYS A O 1
ATOM 4941 N N . GLN A 1 623 ? 6.202 0.880 3.337 1.00 86.62 623 GLN A N 1
ATOM 4942 C CA . GLN A 1 623 ? 5.869 0.669 4.744 1.00 86.62 623 GLN A CA 1
ATOM 4943 C C . GLN A 1 623 ? 5.148 -0.656 5.010 1.00 86.62 623 GLN A C 1
ATOM 4945 O O . GLN A 1 623 ? 5.251 -1.169 6.120 1.00 86.62 623 GLN A O 1
ATOM 4950 N N . TYR A 1 624 ? 4.406 -1.213 4.042 1.00 89.06 624 TYR A N 1
ATOM 4951 C CA . TYR A 1 624 ? 3.588 -2.424 4.252 1.00 89.06 624 TYR A CA 1
ATOM 4952 C C . TYR A 1 624 ? 4.101 -3.663 3.524 1.00 89.06 624 TYR A C 1
ATOM 4954 O O . TYR A 1 624 ? 3.536 -4.739 3.700 1.00 89.06 624 TYR A O 1
ATOM 4962 N N . LEU A 1 625 ? 5.167 -3.539 2.735 1.00 93.44 625 LEU A N 1
ATOM 4963 C CA . LEU A 1 625 ? 5.794 -4.679 2.075 1.00 93.44 625 LEU A CA 1
ATOM 4964 C C . LEU A 1 625 ? 7.309 -4.674 2.277 1.00 93.44 625 LEU A C 1
ATOM 4966 O O . LEU A 1 625 ? 7.835 -5.580 2.916 1.00 93.44 625 LEU A O 1
ATOM 4970 N N . LEU A 1 626 ? 8.005 -3.655 1.775 1.00 94.62 626 LEU A N 1
ATOM 4971 C CA . LEU A 1 626 ? 9.465 -3.657 1.703 1.00 94.62 626 LEU A CA 1
ATOM 4972 C C . LEU A 1 626 ? 10.136 -3.588 3.079 1.00 94.62 626 LEU A C 1
ATOM 4974 O O . LEU A 1 626 ? 10.888 -4.496 3.426 1.00 94.62 626 LEU A O 1
ATOM 4978 N N . ASP A 1 627 ? 9.837 -2.558 3.873 1.00 91.62 627 ASP A N 1
ATOM 4979 C CA . ASP A 1 627 ? 10.431 -2.372 5.201 1.00 91.62 627 ASP A CA 1
ATOM 4980 C C . ASP A 1 627 ? 10.044 -3.526 6.153 1.00 91.62 627 ASP A C 1
ATOM 4982 O O . ASP A 1 627 ? 10.940 -4.100 6.783 1.00 91.62 627 ASP A O 1
ATOM 4986 N N . PRO A 1 628 ? 8.766 -3.974 6.221 1.00 90.38 628 PRO A N 1
ATOM 4987 C CA . PRO A 1 628 ? 8.400 -5.145 7.015 1.00 90.38 628 PRO A CA 1
ATOM 4988 C C . PRO A 1 628 ? 9.132 -6.417 6.594 1.00 90.38 628 PRO A C 1
ATOM 4990 O O . PRO A 1 628 ? 9.568 -7.184 7.452 1.00 90.38 628 PRO A O 1
ATOM 4993 N N . PHE A 1 629 ? 9.300 -6.648 5.290 1.00 94.06 629 PHE A N 1
ATOM 4994 C CA . PHE A 1 629 ? 9.995 -7.834 4.810 1.00 94.06 629 PHE A CA 1
ATOM 4995 C C . PHE A 1 629 ? 11.494 -7.788 5.124 1.00 94.06 629 PHE A C 1
ATOM 4997 O O . PHE A 1 629 ? 12.041 -8.786 5.589 1.00 94.06 629 PHE A O 1
ATOM 5004 N N . VAL A 1 630 ? 12.155 -6.638 4.950 1.00 94.19 630 VAL A N 1
ATOM 5005 C CA . VAL A 1 630 ? 13.571 -6.451 5.318 1.00 94.19 630 VAL A CA 1
ATOM 5006 C C . VAL A 1 630 ? 13.781 -6.711 6.812 1.00 94.19 630 VAL A C 1
ATOM 5008 O O . VAL A 1 630 ? 14.662 -7.486 7.190 1.00 94.19 630 VAL A O 1
ATOM 5011 N N . ASN A 1 631 ? 12.923 -6.138 7.659 1.00 91.00 631 ASN A N 1
ATOM 5012 C CA . ASN A 1 631 ? 12.950 -6.364 9.104 1.00 91.00 631 ASN A CA 1
ATOM 5013 C C . ASN A 1 631 ? 12.729 -7.844 9.450 1.00 91.00 631 ASN A C 1
ATOM 5015 O O . ASN A 1 631 ? 13.421 -8.397 10.308 1.00 91.00 631 ASN A O 1
ATOM 5019 N N . TYR A 1 632 ? 11.800 -8.510 8.756 1.00 91.94 632 TYR A N 1
ATOM 5020 C CA . TYR A 1 632 ? 11.563 -9.939 8.923 1.00 91.94 632 TYR A CA 1
ATOM 5021 C C . TYR A 1 632 ? 12.825 -10.747 8.626 1.00 91.94 632 TYR A C 1
ATOM 5023 O O . TYR A 1 632 ? 13.292 -11.476 9.499 1.00 91.94 632 TYR A O 1
ATOM 5031 N N . ILE A 1 633 ? 13.409 -10.615 7.437 1.00 94.50 633 ILE A N 1
ATOM 5032 C CA . ILE A 1 633 ? 14.555 -11.445 7.045 1.00 94.50 633 ILE A CA 1
ATOM 5033 C C . ILE A 1 633 ? 15.784 -11.153 7.916 1.00 94.50 633 ILE A C 1
ATOM 5035 O O . ILE A 1 633 ? 16.520 -12.080 8.258 1.00 94.50 633 ILE A O 1
ATOM 5039 N N . GLN A 1 634 ? 15.951 -9.907 8.376 1.00 93.19 634 GLN A N 1
ATOM 5040 C CA . GLN A 1 634 ? 16.982 -9.542 9.346 1.00 93.19 634 GLN A CA 1
ATOM 5041 C C . GLN A 1 634 ? 16.756 -10.250 10.690 1.00 93.19 634 GLN A C 1
ATOM 5043 O O . GLN A 1 634 ? 17.694 -10.828 11.237 1.00 93.19 634 GLN A O 1
ATOM 5048 N N . SER A 1 635 ? 15.515 -10.289 11.195 1.00 90.69 635 SER A N 1
ATOM 5049 C CA . SER A 1 635 ? 15.164 -11.039 12.416 1.00 90.69 635 SER A CA 1
ATOM 5050 C C . SER A 1 635 ? 15.395 -12.549 12.287 1.00 90.69 635 SER A C 1
ATOM 5052 O O . SER A 1 635 ? 15.651 -13.225 13.280 1.00 90.69 635 SER A O 1
ATOM 5054 N N . GLN A 1 636 ? 15.334 -13.086 11.064 1.00 92.00 636 GLN A N 1
ATOM 5055 C CA . GLN A 1 636 ? 15.624 -14.491 10.771 1.00 92.00 636 GLN A CA 1
ATOM 5056 C C . GLN A 1 636 ? 17.126 -14.754 10.533 1.00 92.00 636 GLN A C 1
ATOM 5058 O O . GLN A 1 636 ? 17.514 -15.881 10.226 1.00 92.00 636 GLN A O 1
ATOM 5063 N N . GLY A 1 637 ? 17.984 -13.735 10.662 1.00 94.06 637 GLY A N 1
ATOM 5064 C CA . GLY A 1 637 ? 19.433 -13.854 10.496 1.00 94.06 637 GLY A CA 1
ATOM 5065 C C . GLY A 1 637 ? 19.904 -13.970 9.043 1.00 94.06 637 GLY A C 1
ATOM 5066 O O . GLY A 1 637 ? 21.031 -14.410 8.802 1.00 94.06 637 GLY A O 1
ATOM 5067 N N . PHE A 1 638 ? 19.073 -13.604 8.060 1.00 93.94 638 PHE A N 1
ATOM 5068 C CA . PHE A 1 638 ? 19.544 -13.456 6.682 1.00 93.94 638 PHE A CA 1
ATOM 5069 C C . PHE A 1 638 ? 20.428 -12.217 6.555 1.00 93.94 638 PHE A C 1
ATOM 5071 O O . PHE A 1 638 ? 20.206 -11.207 7.223 1.00 93.94 638 PHE A O 1
ATOM 5078 N N . ASN A 1 639 ? 21.424 -12.294 5.668 1.00 90.75 639 ASN A N 1
ATOM 5079 C CA . ASN A 1 639 ? 22.203 -11.118 5.324 1.00 90.75 639 ASN A CA 1
ATOM 5080 C C . ASN A 1 639 ? 21.332 -10.175 4.484 1.00 90.75 639 ASN A C 1
ATOM 5082 O O . ASN A 1 639 ? 20.816 -10.577 3.443 1.00 90.75 639 ASN A O 1
ATOM 5086 N N . THR A 1 640 ? 21.174 -8.940 4.945 1.00 89.00 640 THR A N 1
ATOM 5087 C CA . THR A 1 640 ? 20.451 -7.884 4.238 1.00 89.00 640 THR A CA 1
ATOM 5088 C C . THR A 1 640 ? 21.395 -6.897 3.547 1.00 89.00 640 THR A C 1
ATOM 5090 O O . THR A 1 640 ? 20.943 -5.939 2.932 1.00 89.00 640 THR A O 1
ATOM 5093 N N . ASP A 1 641 ? 22.708 -7.119 3.567 1.00 89.19 641 ASP A N 1
ATOM 5094 C CA . ASP A 1 641 ? 23.667 -6.265 2.874 1.00 89.19 641 ASP A CA 1
ATOM 5095 C C . ASP A 1 641 ? 23.274 -6.074 1.403 1.00 89.19 641 ASP A C 1
ATOM 5097 O O . ASP A 1 641 ? 23.026 -7.025 0.660 1.00 89.19 641 ASP A O 1
ATOM 5101 N N . ASN A 1 642 ? 23.258 -4.816 0.963 1.00 91.81 642 ASN A N 1
ATOM 5102 C CA . ASN A 1 642 ? 22.970 -4.424 -0.418 1.00 91.81 642 ASN A CA 1
ATOM 5103 C C . ASN A 1 642 ? 21.557 -4.774 -0.931 1.00 91.81 642 ASN A C 1
ATOM 5105 O O . ASN A 1 642 ? 21.339 -4.694 -2.143 1.00 91.81 642 ASN A O 1
ATOM 5109 N N . TRP A 1 643 ? 20.583 -5.122 -0.074 1.00 94.56 643 TRP A N 1
ATOM 5110 C CA . TRP A 1 643 ? 19.197 -5.377 -0.516 1.00 94.56 643 TRP A CA 1
ATOM 5111 C C . TRP A 1 643 ? 18.634 -4.188 -1.317 1.00 94.56 643 TRP A C 1
ATOM 5113 O O . TRP A 1 643 ? 18.057 -4.353 -2.392 1.00 94.56 643 TRP A O 1
ATOM 5123 N N . ASN A 1 644 ? 18.890 -2.972 -0.832 1.00 95.31 644 ASN A N 1
ATOM 5124 C CA . ASN A 1 644 ? 18.505 -1.706 -1.452 1.00 95.31 644 ASN A CA 1
ATOM 5125 C C . ASN A 1 644 ? 19.156 -1.532 -2.831 1.00 95.31 644 ASN A C 1
ATOM 5127 O O . ASN A 1 644 ? 18.485 -1.157 -3.790 1.00 95.31 644 ASN A O 1
ATOM 5131 N N . ARG A 1 645 ? 20.443 -1.881 -2.957 1.00 96.31 645 ARG A N 1
ATOM 5132 C CA . ARG A 1 645 ? 21.179 -1.839 -4.223 1.00 96.31 645 ARG A CA 1
ATOM 5133 C C . ARG A 1 645 ? 20.637 -2.861 -5.221 1.00 96.31 645 ARG A C 1
ATOM 5135 O O . ARG A 1 645 ? 20.492 -2.522 -6.393 1.00 96.31 645 ARG A O 1
ATOM 5142 N N . LYS A 1 646 ? 20.290 -4.076 -4.777 1.00 95.94 646 LYS A N 1
ATOM 5143 C CA . LYS A 1 646 ? 19.642 -5.094 -5.623 1.00 95.94 646 LYS A CA 1
ATOM 5144 C C . LYS A 1 646 ? 18.301 -4.593 -6.156 1.00 95.94 646 LYS A C 1
ATOM 5146 O O . LYS A 1 646 ? 18.082 -4.631 -7.363 1.00 95.94 646 LYS A O 1
ATOM 5151 N N . VAL A 1 647 ? 17.443 -4.050 -5.290 1.00 96.94 647 VAL A N 1
ATOM 5152 C CA . VAL A 1 647 ? 16.167 -3.449 -5.714 1.00 96.94 647 VAL A CA 1
ATOM 5153 C C . VAL A 1 647 ? 16.409 -2.289 -6.685 1.00 96.94 647 VAL A C 1
ATOM 5155 O O . VAL A 1 647 ? 15.800 -2.261 -7.749 1.00 96.94 647 VAL A O 1
ATOM 5158 N N . GLY A 1 648 ? 17.341 -1.377 -6.392 1.00 97.38 648 GLY A N 1
ATOM 5159 C CA . GLY A 1 648 ? 17.675 -0.249 -7.268 1.00 97.38 648 GLY A CA 1
ATOM 5160 C C . GLY A 1 648 ? 18.126 -0.670 -8.672 1.00 97.38 648 GLY A C 1
ATOM 5161 O O . GLY A 1 648 ? 17.653 -0.135 -9.677 1.00 97.38 648 GLY A O 1
ATOM 5162 N N . LEU A 1 649 ? 18.997 -1.678 -8.770 1.00 97.50 649 LEU A N 1
ATOM 5163 C CA . LEU A 1 649 ? 19.447 -2.228 -10.053 1.00 97.50 649 LEU A CA 1
ATOM 5164 C C . LEU A 1 649 ? 18.328 -2.982 -10.784 1.00 97.50 649 LEU A C 1
ATOM 5166 O O . LEU A 1 649 ? 18.231 -2.892 -12.007 1.00 97.50 649 LEU A O 1
ATOM 5170 N N . ALA A 1 650 ? 17.442 -3.670 -10.065 1.00 96.75 650 ALA A N 1
ATOM 5171 C CA . ALA A 1 650 ? 16.258 -4.279 -10.663 1.00 96.75 650 ALA A CA 1
ATOM 5172 C C . ALA A 1 650 ? 15.281 -3.213 -11.204 1.00 96.75 650 ALA A C 1
ATOM 5174 O O . ALA A 1 650 ? 14.762 -3.366 -12.310 1.00 96.75 650 ALA A O 1
ATOM 5175 N N . LEU A 1 651 ? 15.100 -2.086 -10.503 1.00 97.50 651 LEU A N 1
ATOM 5176 C CA . LEU A 1 651 ? 14.292 -0.948 -10.967 1.00 97.50 651 LEU A CA 1
ATOM 5177 C C . LEU A 1 651 ? 14.853 -0.312 -12.249 1.00 97.50 651 LEU A C 1
ATOM 5179 O O . LEU A 1 651 ? 14.082 -0.009 -13.160 1.00 97.50 651 LEU A O 1
ATOM 5183 N N . LEU A 1 652 ? 16.180 -0.173 -12.371 1.00 97.50 652 LEU A N 1
ATOM 5184 C CA . LEU A 1 652 ? 16.833 0.234 -13.625 1.00 97.50 652 LEU A CA 1
ATOM 5185 C C . LEU A 1 652 ? 16.445 -0.692 -14.787 1.00 97.50 652 LEU A C 1
ATOM 5187 O O . LEU A 1 652 ? 16.150 -0.229 -15.890 1.00 97.50 652 LEU A O 1
ATOM 5191 N N . CYS A 1 653 ? 16.441 -2.003 -14.546 1.00 96.25 653 CYS A N 1
ATOM 5192 C CA . CYS A 1 653 ? 16.087 -2.986 -15.565 1.00 96.25 653 CYS A CA 1
ATOM 5193 C C . CYS A 1 653 ? 14.613 -2.866 -15.963 1.00 96.25 653 CYS A C 1
ATOM 5195 O O . CYS A 1 653 ? 14.298 -2.908 -17.153 1.00 96.25 653 CYS A O 1
ATOM 5197 N N . CYS A 1 654 ? 13.716 -2.652 -14.995 1.00 95.88 654 CYS A N 1
ATOM 5198 C CA . CYS A 1 654 ? 12.303 -2.391 -15.265 1.00 95.88 654 CYS A CA 1
ATOM 5199 C C . CYS A 1 654 ? 12.113 -1.152 -16.152 1.00 95.88 654 CYS A C 1
ATOM 5201 O O . CYS A 1 654 ? 11.360 -1.226 -17.126 1.00 95.88 654 CYS A O 1
ATOM 5203 N N . ALA A 1 655 ? 12.848 -0.070 -15.872 1.00 96.81 655 ALA A N 1
ATOM 5204 C CA . ALA A 1 655 ? 12.799 1.178 -16.630 1.00 96.81 655 ALA A CA 1
ATOM 5205 C C . ALA A 1 655 ? 13.205 1.013 -18.101 1.00 96.81 655 ALA A C 1
ATOM 5207 O O . ALA A 1 655 ? 12.538 1.519 -19.002 1.00 96.81 655 ALA A O 1
ATOM 5208 N N . LEU A 1 656 ? 14.300 0.294 -18.356 1.00 95.69 656 LEU A N 1
ATOM 5209 C CA . LEU A 1 656 ? 14.933 0.273 -19.678 1.00 95.69 656 LEU A CA 1
ATOM 5210 C C . LEU A 1 656 ? 14.565 -0.936 -20.544 1.00 95.69 656 LEU A C 1
ATOM 5212 O O . LEU A 1 656 ? 14.640 -0.853 -21.769 1.00 95.69 656 LEU A O 1
ATOM 5216 N N . LEU A 1 657 ? 14.208 -2.072 -19.936 1.00 91.94 657 LEU A N 1
ATOM 5217 C CA . LEU A 1 657 ? 14.190 -3.374 -20.623 1.00 91.94 657 LEU A CA 1
ATOM 5218 C C . LEU A 1 657 ? 12.780 -3.959 -20.795 1.00 91.94 657 LEU A C 1
ATOM 5220 O O . LEU A 1 657 ? 12.617 -5.058 -21.342 1.00 91.94 657 LEU A O 1
ATOM 5224 N N . THR A 1 658 ? 11.754 -3.234 -20.343 1.00 90.44 658 THR A N 1
ATOM 5225 C CA . THR A 1 658 ? 10.365 -3.715 -20.356 1.00 90.44 658 THR A CA 1
ATOM 5226 C C . THR A 1 658 ? 9.617 -3.328 -21.629 1.00 90.44 658 THR A C 1
ATOM 5228 O O . THR A 1 658 ? 9.011 -4.202 -22.247 1.00 90.44 658 THR A O 1
ATOM 5231 N N . ARG A 1 659 ? 9.674 -2.055 -22.045 1.00 93.25 659 ARG A N 1
ATOM 5232 C CA . ARG A 1 659 ? 8.902 -1.512 -23.178 1.00 93.25 659 ARG A CA 1
ATOM 5233 C C . ARG A 1 659 ? 9.807 -0.927 -24.261 1.00 93.25 659 ARG A C 1
ATOM 5235 O O . ARG A 1 659 ? 10.912 -0.466 -23.988 1.00 93.25 659 ARG A O 1
ATOM 5242 N N . ASN A 1 660 ? 9.315 -0.956 -25.497 1.00 93.94 660 ASN A N 1
ATOM 5243 C CA . ASN A 1 660 ? 9.974 -0.345 -26.646 1.00 93.94 660 ASN A CA 1
ATOM 5244 C C . ASN A 1 660 ? 9.531 1.119 -26.783 1.00 93.94 660 ASN A C 1
ATOM 5246 O O . ASN A 1 660 ? 8.354 1.375 -27.024 1.00 93.94 660 ASN A O 1
ATOM 5250 N N . PHE A 1 661 ? 10.475 2.054 -26.684 1.00 95.31 661 PHE A N 1
ATOM 5251 C CA . PHE A 1 661 ? 10.239 3.491 -26.844 1.00 95.31 661 PHE A CA 1
ATOM 5252 C C . PHE A 1 661 ? 10.955 4.079 -28.070 1.00 95.31 661 PHE A C 1
ATOM 5254 O O . PHE A 1 661 ? 11.258 5.267 -28.107 1.00 95.31 661 PHE A O 1
ATOM 5261 N N . SER A 1 662 ? 11.254 3.263 -29.086 1.00 92.62 662 SER A N 1
ATOM 5262 C CA . SER A 1 662 ? 12.023 3.687 -30.272 1.00 92.62 662 SER A CA 1
ATOM 5263 C C . SER A 1 662 ? 11.386 4.859 -31.026 1.00 92.62 662 SER A C 1
ATOM 5265 O O . SER A 1 662 ? 12.095 5.681 -31.600 1.00 92.62 662 SER A O 1
ATOM 5267 N N . THR A 1 663 ? 10.058 4.981 -30.975 1.00 93.62 663 THR A N 1
ATOM 5268 C CA . THR A 1 663 ? 9.289 6.090 -31.564 1.00 93.62 663 THR A CA 1
ATOM 5269 C C . THR A 1 663 ? 8.964 7.211 -30.572 1.00 93.62 663 THR A C 1
ATOM 5271 O O . THR A 1 663 ? 8.318 8.191 -30.939 1.00 93.62 663 THR A O 1
ATOM 5274 N N . ARG A 1 664 ? 9.383 7.074 -29.311 1.00 95.81 664 ARG A N 1
ATOM 5275 C CA . ARG A 1 664 ? 9.103 7.985 -28.193 1.00 95.81 664 ARG A CA 1
ATOM 5276 C C . ARG A 1 664 ? 10.395 8.283 -27.427 1.00 95.81 664 ARG A C 1
ATOM 5278 O O . ARG A 1 664 ? 10.570 7.815 -26.300 1.00 95.81 664 ARG A O 1
ATOM 5285 N N . PRO A 1 665 ? 11.335 9.035 -28.034 1.00 96.12 665 PRO A N 1
ATOM 5286 C CA . PRO A 1 665 ? 12.611 9.348 -27.395 1.00 96.12 665 PRO A CA 1
ATOM 5287 C C . PRO A 1 665 ? 12.429 10.076 -26.058 1.00 96.12 665 PRO A C 1
ATOM 5289 O O . PRO A 1 665 ? 13.213 9.860 -25.140 1.00 96.12 665 PRO A O 1
ATOM 5292 N N . ASP A 1 666 ? 11.376 10.878 -25.912 1.00 97.56 666 ASP A N 1
ATOM 5293 C CA . ASP A 1 666 ? 11.008 11.526 -24.653 1.00 97.56 666 ASP A CA 1
ATOM 5294 C C . ASP A 1 666 ? 10.785 10.515 -23.521 1.00 97.56 666 ASP A C 1
ATOM 5296 O O . ASP A 1 666 ? 11.369 10.657 -22.445 1.00 97.56 666 ASP A O 1
ATOM 5300 N N . LEU A 1 667 ? 10.048 9.433 -23.794 1.00 97.50 667 LEU A N 1
ATOM 5301 C CA . LEU A 1 667 ? 9.871 8.327 -22.855 1.00 97.50 667 LEU A CA 1
ATOM 5302 C C . LEU A 1 667 ? 11.171 7.569 -22.612 1.00 97.50 667 LEU A C 1
ATOM 5304 O O . LEU A 1 667 ? 11.479 7.268 -21.459 1.00 97.50 667 LEU A O 1
ATOM 5308 N N . PHE A 1 668 ? 11.947 7.272 -23.659 1.00 97.81 668 PHE A N 1
ATOM 5309 C CA . PHE A 1 668 ? 13.229 6.583 -23.497 1.00 97.81 668 PHE A CA 1
ATOM 5310 C C . PHE A 1 668 ? 14.139 7.337 -22.518 1.00 97.81 668 PHE A C 1
ATOM 5312 O O . PHE A 1 668 ? 14.625 6.752 -21.551 1.00 97.81 668 PHE A O 1
ATOM 5319 N N . PHE A 1 669 ? 14.328 8.644 -22.723 1.00 98.06 669 PHE A N 1
ATOM 5320 C CA . PHE A 1 669 ? 15.208 9.450 -21.878 1.00 98.06 669 PHE A CA 1
ATOM 5321 C C . PHE A 1 669 ? 14.630 9.706 -20.480 1.00 98.06 669 PHE A C 1
ATOM 5323 O O . PHE A 1 669 ? 15.402 9.741 -19.523 1.00 98.06 669 PHE A O 1
ATOM 5330 N N . ALA A 1 670 ? 13.303 9.800 -20.324 1.00 98.31 670 ALA A N 1
ATOM 5331 C CA . ALA A 1 670 ? 12.660 9.838 -19.007 1.00 98.31 670 ALA A CA 1
ATOM 5332 C C . ALA A 1 670 ? 12.961 8.569 -18.193 1.00 98.31 670 ALA A C 1
ATOM 5334 O O . ALA A 1 670 ? 13.410 8.637 -17.049 1.00 98.31 670 ALA A O 1
ATOM 5335 N N . ASN A 1 671 ? 12.754 7.400 -18.807 1.00 98.19 671 ASN A N 1
ATOM 5336 C CA . ASN A 1 671 ? 12.989 6.105 -18.172 1.00 98.19 671 ASN A CA 1
ATOM 5337 C C . ASN A 1 671 ? 14.489 5.859 -17.942 1.00 98.19 671 ASN A C 1
ATOM 5339 O O . ASN A 1 671 ? 14.862 5.298 -16.915 1.00 98.19 671 ASN A O 1
ATOM 5343 N N . MET A 1 672 ? 15.363 6.332 -18.836 1.00 98.12 672 MET A N 1
ATOM 5344 C CA . MET A 1 672 ? 16.814 6.301 -18.637 1.00 98.12 672 MET A CA 1
ATOM 5345 C C . MET A 1 672 ? 17.243 7.146 -17.438 1.00 98.12 672 MET A C 1
ATOM 5347 O O . MET A 1 672 ? 17.997 6.648 -16.603 1.00 98.12 672 MET A O 1
ATOM 5351 N N . ALA A 1 673 ? 16.743 8.379 -17.319 1.00 98.38 673 ALA A N 1
ATOM 5352 C CA . ALA A 1 673 ? 17.029 9.249 -16.182 1.00 98.38 673 ALA A CA 1
ATOM 5353 C C . ALA A 1 673 ? 16.562 8.622 -14.862 1.00 98.38 673 ALA A C 1
ATOM 5355 O O . ALA A 1 673 ? 17.371 8.453 -13.949 1.00 98.38 673 ALA A O 1
ATOM 5356 N N . LEU A 1 674 ? 15.297 8.193 -14.787 1.00 97.75 674 LEU A N 1
ATOM 5357 C CA . LEU A 1 674 ? 14.765 7.485 -13.619 1.00 97.75 674 LEU A CA 1
ATOM 5358 C C . LEU A 1 674 ? 15.583 6.236 -13.293 1.00 97.75 674 LEU A C 1
ATOM 5360 O O . LEU A 1 674 ? 15.970 6.037 -12.147 1.00 97.75 674 LEU A O 1
ATOM 5364 N N . GLY A 1 675 ? 15.880 5.410 -14.294 1.00 97.88 675 GLY A N 1
ATOM 5365 C CA . GLY A 1 675 ? 16.607 4.161 -14.116 1.00 97.88 675 GLY A CA 1
ATOM 5366 C C . GLY A 1 675 ? 17.989 4.367 -13.496 1.00 97.88 675 GLY A C 1
ATOM 5367 O O . GLY A 1 675 ? 18.324 3.687 -12.528 1.00 97.88 675 GLY A O 1
ATOM 5368 N N . VAL A 1 676 ? 18.792 5.316 -13.998 1.00 98.00 676 VAL A N 1
ATOM 5369 C CA . VAL A 1 676 ? 20.139 5.561 -13.442 1.00 98.00 676 VAL A CA 1
ATOM 5370 C C . VAL A 1 676 ? 20.100 6.202 -12.054 1.00 98.00 676 VAL A C 1
ATOM 5372 O O . VAL A 1 676 ? 20.984 5.928 -11.238 1.00 98.00 676 VAL A O 1
ATOM 5375 N N . ILE A 1 677 ? 19.071 7.005 -11.754 1.00 97.50 677 ILE A N 1
ATOM 5376 C CA . ILE A 1 677 ? 18.843 7.537 -10.406 1.00 97.50 677 ILE A CA 1
ATOM 5377 C C . ILE A 1 677 ? 18.508 6.394 -9.444 1.00 97.50 677 ILE A C 1
ATOM 5379 O O . ILE A 1 677 ? 19.180 6.235 -8.425 1.00 97.50 677 ILE A O 1
ATOM 5383 N N . LEU A 1 678 ? 17.522 5.564 -9.799 1.00 97.19 678 LEU A N 1
ATOM 5384 C CA . LEU A 1 678 ? 17.054 4.444 -8.982 1.00 97.19 678 LEU A CA 1
ATOM 5385 C C . LEU A 1 678 ? 18.112 3.360 -8.812 1.00 97.19 678 LEU A C 1
ATOM 5387 O O . LEU A 1 678 ? 18.167 2.743 -7.754 1.00 97.19 678 LEU A O 1
ATOM 5391 N N . ALA A 1 679 ? 19.002 3.169 -9.789 1.00 97.25 679 ALA A N 1
ATOM 5392 C CA . ALA A 1 679 ? 20.144 2.282 -9.627 1.00 97.25 679 ALA A CA 1
ATOM 5393 C C . ALA A 1 679 ? 20.913 2.639 -8.348 1.00 97.25 679 ALA A C 1
ATOM 5395 O O . ALA A 1 679 ? 21.207 1.755 -7.550 1.00 97.25 679 ALA A O 1
ATOM 5396 N N . GLN A 1 680 ? 21.184 3.931 -8.116 1.00 95.69 680 GLN A N 1
ATOM 5397 C CA . GLN A 1 680 ? 21.895 4.472 -6.944 1.00 95.69 680 GLN A CA 1
ATOM 5398 C C . GLN A 1 680 ? 21.044 4.600 -5.673 1.00 95.69 680 GLN A C 1
ATOM 5400 O O . GLN A 1 680 ? 21.500 5.205 -4.701 1.00 95.69 680 GLN A O 1
ATOM 5405 N N . TRP A 1 681 ? 19.830 4.051 -5.659 1.00 94.44 681 TRP A N 1
ATOM 5406 C CA . TRP A 1 681 ? 18.959 4.125 -4.499 1.00 94.44 681 TRP A CA 1
ATOM 5407 C C . TRP A 1 681 ? 19.577 3.437 -3.276 1.00 94.44 681 TRP A C 1
ATOM 5409 O O . TRP A 1 681 ? 20.104 2.327 -3.355 1.00 94.44 681 TRP A O 1
ATOM 5419 N N . ASN A 1 682 ? 19.509 4.115 -2.131 1.00 88.94 682 ASN A N 1
ATOM 5420 C CA . ASN A 1 682 ? 20.137 3.689 -0.883 1.00 88.94 682 ASN A CA 1
ATOM 5421 C C . ASN A 1 682 ? 19.123 3.257 0.192 1.00 88.94 682 ASN A C 1
ATOM 5423 O O . ASN A 1 682 ? 19.521 3.050 1.335 1.00 88.94 682 ASN A O 1
ATOM 5427 N N . GLY A 1 683 ? 17.841 3.098 -0.146 1.00 85.19 683 GLY A N 1
ATOM 5428 C CA . GLY A 1 683 ? 16.779 2.804 0.827 1.00 85.19 683 GLY A CA 1
ATOM 5429 C C . GLY A 1 683 ? 15.962 4.032 1.258 1.00 85.19 683 GLY A C 1
ATOM 5430 O O . GLY A 1 683 ? 14.986 3.891 1.994 1.00 85.19 683 GLY A O 1
ATOM 5431 N N . SER A 1 684 ? 16.330 5.239 0.808 1.00 85.81 684 SER A N 1
ATOM 5432 C CA . SER A 1 684 ? 15.590 6.480 1.080 1.00 85.81 684 SER A CA 1
ATOM 5433 C C . SER A 1 684 ? 14.245 6.558 0.332 1.00 85.81 684 SER A C 1
ATOM 5435 O O . SER A 1 684 ? 13.740 5.581 -0.219 1.00 85.81 684 SER A O 1
ATOM 5437 N N . ASN A 1 685 ? 13.603 7.723 0.323 1.00 83.44 685 ASN A N 1
ATOM 5438 C CA . ASN A 1 685 ? 12.413 7.953 -0.485 1.00 83.44 685 ASN A CA 1
ATOM 5439 C C . ASN A 1 685 ? 12.765 7.969 -1.989 1.00 83.44 685 ASN A C 1
ATOM 5441 O O . ASN A 1 685 ? 13.546 8.811 -2.422 1.00 83.44 685 ASN A O 1
ATOM 5445 N N . ILE A 1 686 ? 12.184 7.066 -2.795 1.00 87.62 686 ILE A N 1
ATOM 5446 C CA . ILE A 1 686 ? 12.449 7.006 -4.251 1.00 87.62 686 ILE A CA 1
ATOM 5447 C C . ILE A 1 686 ? 11.809 8.152 -5.040 1.00 87.62 686 ILE A C 1
ATOM 5449 O O . ILE A 1 686 ? 11.975 8.211 -6.253 1.00 87.62 686 ILE A O 1
ATOM 5453 N N . LEU A 1 687 ? 11.027 9.008 -4.382 1.00 87.44 687 LEU A N 1
ATOM 5454 C CA . LEU A 1 687 ? 10.330 10.131 -5.003 1.00 87.44 687 LEU A CA 1
ATOM 5455 C C . LEU A 1 687 ? 11.110 11.455 -4.914 1.00 87.44 687 LEU A C 1
ATOM 5457 O O . LEU A 1 687 ? 10.636 12.466 -5.422 1.00 87.44 687 LEU A O 1
ATOM 5461 N N . GLU A 1 688 ? 12.285 11.460 -4.278 1.00 83.25 688 GLU A N 1
ATOM 5462 C CA . GLU A 1 688 ? 13.155 12.635 -4.140 1.00 83.25 688 GLU A CA 1
ATOM 5463 C C . GLU A 1 688 ? 14.205 12.646 -5.270 1.00 83.25 688 GLU A C 1
ATOM 5465 O O . GLU A 1 688 ? 15.089 11.785 -5.299 1.00 83.25 688 GLU A O 1
ATOM 5470 N N . PHE A 1 689 ? 14.089 13.597 -6.210 1.00 75.12 689 PHE A N 1
ATOM 5471 C CA . PHE A 1 689 ? 14.888 13.690 -7.447 1.00 75.12 689 PHE A CA 1
ATOM 5472 C C . PHE A 1 689 ? 15.620 15.020 -7.623 1.00 75.12 689 PHE A C 1
ATOM 5474 O O . PHE A 1 689 ? 15.044 16.067 -7.247 1.00 75.12 689 PHE A O 1
#

Nearest PDB structures (foldseek):
  8k20-assembly1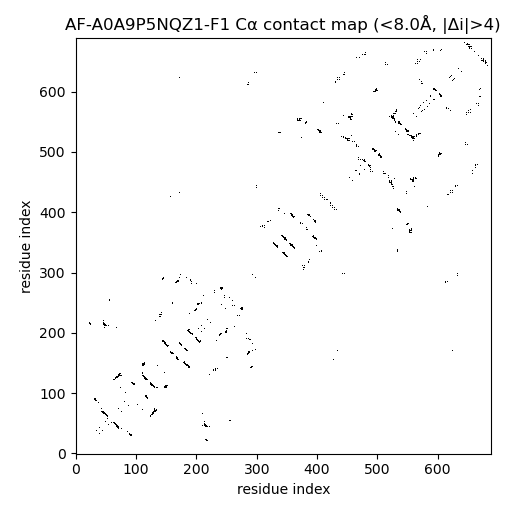_B  TM=5.964E-01  e=3.656E-02  Arabidopsis thaliana
  4otp-assembly1_A  TM=4.565E-01  e=1.774E-02  Homo sapiens
  6zv6-assembly1_h  TM=4.981E-01  e=1.553E-01  Homo sapiens
  6zcp-assembly1_A  TM=4.577E-01  e=3.883E-01  Homo sapiens
  8aw1-assembly1_A  TM=3.397E-01  e=6.521E-02  Homo sapiens